Protein AF-A0A7S4I8H4-F1 (afdb_monomer_lite)

Foldseek 3Di:
DDDDDDDDDDDDDDDDDDDDDDDDDDDDPDDPPPPPPPPDDPPDDPDPPDPALVNLQCVPPVNVVVVVVLVVVLVVLVVCVVVVVCVVVVPPPDPQDPLLVVVLVVLCLLLVLLCVQLPDPVAFNLLNLLSCLLNSQLSLLSDDPLSSLVVVLVLLLVLLQFFAFAPPPPPDPPPDPDDDDDDDDDDDDDCPDPPPPPQDQPPVSDALVVLLVVLLVLLVVLLLLLLLLLLVLLLPPVLQADPPHDAADDFPLLVVLVVVCVVSVHDLVSLVVSCSSRVLQSSLVRSQVVRQLSCLLSLTGPSVQFHSSLLSSLLSNLLSVLSNVFSVQSNVDFGGALDRNVCVVQHDPNQDPDPVVSVVRSSPDSLLTHRTATLADNVLLNSLSSLLSSCVRSVDPSSNCSSVVSLVSNLSSCCNVRSHRSSNNVVNNVSSNVSSVVSPVSRVNDDPDDRRRTHNSVPDDPVSSCLSSVLSVVLSVCLPPHALVVLVVVLVVLQVVLVVCVVVVNNSSSVSSVSSSVSSVVSHSD

Radius of gyration: 28.96 Å; chains: 1; bounding box: 88×58×96 Å

InterPro domains:
  IPR025749 Sphingomyelin synthase-like domain [PF14360] (370-436)
  IPR045221 Sphingomyelin synthase-like [PTHR21290] (219-442)

Structure (mmCIF, N/CA/C/O backbone):
data_AF-A0A7S4I8H4-F1
#
_entry.id   AF-A0A7S4I8H4-F1
#
loop_
_atom_site.group_PDB
_atom_site.id
_atom_site.type_symbol
_atom_site.label_atom_id
_atom_site.label_alt_id
_atom_site.label_comp_id
_atom_site.label_asym_id
_atom_site.label_entity_id
_atom_site.label_seq_id
_atom_site.pdbx_PDB_ins_code
_atom_site.Cartn_x
_atom_site.Cartn_y
_atom_site.Cartn_z
_atom_site.occupancy
_atom_site.B_iso_or_equiv
_atom_site.auth_seq_id
_atom_site.auth_comp_id
_atom_site.auth_asym_id
_atom_site.auth_atom_id
_atom_site.pdbx_PDB_model_num
ATOM 1 N N . MET A 1 1 ? -34.225 10.753 55.273 1.00 37.25 1 MET A N 1
ATOM 2 C CA . MET A 1 1 ? -33.363 11.247 56.375 1.00 37.25 1 MET A CA 1
ATOM 3 C C . MET A 1 1 ? -32.388 12.252 55.768 1.00 37.25 1 MET A C 1
ATOM 5 O O . MET A 1 1 ? -31.563 11.841 54.975 1.00 37.25 1 MET A O 1
ATOM 9 N N . ARG A 1 2 ? -32.743 13.540 55.722 1.00 32.56 2 ARG A N 1
ATOM 10 C CA . ARG A 1 2 ? -32.392 14.633 56.660 1.00 32.56 2 ARG A CA 1
ATOM 11 C C . ARG A 1 2 ? -30.894 15.008 56.662 1.00 32.56 2 ARG A C 1
ATOM 13 O O . ARG A 1 2 ? -30.079 14.300 57.233 1.00 32.56 2 ARG A O 1
ATOM 20 N N . GLU A 1 3 ? -30.628 16.139 56.002 1.00 41.91 3 GLU A N 1
ATOM 21 C CA . GLU A 1 3 ? -29.528 17.118 56.117 1.00 41.91 3 GLU A CA 1
ATOM 22 C C . GLU A 1 3 ? -28.547 17.016 57.300 1.00 41.91 3 GLU A C 1
ATOM 24 O O . GLU A 1 3 ? -28.974 16.921 58.450 1.00 41.91 3 GLU A O 1
ATOM 29 N N . ARG A 1 4 ? -27.265 17.339 57.033 1.00 35.97 4 ARG A N 1
ATOM 30 C CA . ARG A 1 4 ? -26.598 18.501 57.662 1.00 35.97 4 ARG A CA 1
ATOM 31 C C . ARG A 1 4 ? -25.331 18.970 56.932 1.00 35.97 4 ARG A C 1
ATOM 33 O O . ARG A 1 4 ? -24.631 18.200 56.289 1.00 35.97 4 ARG A O 1
ATOM 40 N N . ARG A 1 5 ? -25.125 20.285 57.045 1.00 42.69 5 ARG A N 1
ATOM 41 C CA . ARG A 1 5 ? -24.165 21.182 56.386 1.00 42.69 5 ARG A CA 1
ATOM 42 C C . ARG A 1 5 ? -22.800 21.278 57.097 1.00 42.69 5 ARG A C 1
ATOM 44 O O . ARG A 1 5 ? -22.699 20.999 58.286 1.00 42.69 5 ARG A O 1
ATOM 51 N N . SER A 1 6 ? -21.878 21.898 56.345 1.00 36.47 6 SER A N 1
ATOM 52 C CA . SER A 1 6 ? -20.910 22.962 56.706 1.00 36.47 6 SER A CA 1
ATOM 53 C C . SER A 1 6 ? -19.603 22.626 57.428 1.00 36.47 6 SER A C 1
ATOM 55 O O . SER A 1 6 ? -19.612 22.157 58.560 1.00 36.47 6 SER A O 1
ATOM 57 N N . GLY A 1 7 ? -18.497 23.073 56.812 1.00 29.28 7 GLY A N 1
ATOM 58 C CA . GLY A 1 7 ? -17.214 23.327 57.471 1.00 29.28 7 GLY A CA 1
ATOM 59 C C . GLY A 1 7 ? -16.084 23.741 56.512 1.00 29.28 7 GLY A C 1
ATOM 60 O O . GLY A 1 7 ? -15.304 22.905 56.084 1.00 29.28 7 GLY A O 1
ATOM 61 N N . THR A 1 8 ? -15.975 25.036 56.220 1.00 34.28 8 THR A N 1
ATOM 62 C CA . THR A 1 8 ? -14.739 25.783 55.864 1.00 34.28 8 THR A CA 1
ATOM 63 C C . THR A 1 8 ? -14.749 27.054 56.735 1.00 34.28 8 THR A C 1
ATOM 65 O O . THR A 1 8 ? -15.862 27.403 57.148 1.00 34.28 8 THR A O 1
ATOM 68 N N . PRO A 1 9 ? -13.647 27.802 57.000 1.00 50.00 9 PRO A N 1
ATOM 69 C CA . PRO A 1 9 ? -12.345 27.857 56.292 1.00 50.00 9 PRO A CA 1
ATOM 70 C C . PRO A 1 9 ? -11.082 28.007 57.199 1.00 50.00 9 PRO A C 1
ATOM 72 O O . PRO A 1 9 ? -11.221 28.294 58.381 1.00 50.00 9 PRO A O 1
ATOM 75 N N . GLN A 1 10 ? -9.857 27.903 56.641 1.00 32.47 10 GLN A N 1
ATOM 76 C CA . GLN A 1 10 ? -8.739 28.865 56.856 1.00 32.47 10 GLN A CA 1
ATOM 77 C C . GLN A 1 10 ? -7.406 28.474 56.168 1.00 32.47 10 GLN A C 1
ATOM 79 O O . GLN A 1 10 ? -6.793 27.460 56.480 1.00 32.47 10 GLN A O 1
ATOM 84 N N . ASP A 1 11 ? -6.986 29.340 55.238 1.00 37.16 11 ASP A N 1
ATOM 85 C CA . ASP A 1 11 ? -5.657 29.936 54.991 1.00 37.16 11 ASP A CA 1
ATOM 86 C C . ASP A 1 11 ? -4.381 29.429 55.711 1.00 37.16 11 ASP A C 1
ATOM 88 O O . ASP A 1 11 ? -4.261 29.537 56.930 1.00 37.16 11 ASP A O 1
ATOM 92 N N . ARG A 1 12 ? -3.336 29.108 54.922 1.00 33.78 12 ARG A N 1
ATOM 93 C CA . ARG A 1 12 ? -2.047 29.850 54.772 1.00 33.78 12 ARG A CA 1
ATOM 94 C C . ARG A 1 12 ? -0.942 28.948 54.204 1.00 33.78 12 ARG A C 1
ATOM 96 O O . ARG A 1 12 ? -0.661 27.890 54.753 1.00 33.78 12 ARG A O 1
ATOM 103 N N . GLY A 1 13 ? -0.228 29.435 53.184 1.00 31.20 13 GLY A N 1
ATOM 104 C CA . GLY A 1 13 ? 1.078 28.888 52.798 1.00 31.20 13 GLY A CA 1
ATOM 105 C C . GLY A 1 13 ? 1.484 29.148 51.348 1.00 31.20 13 GLY A C 1
ATOM 106 O O . GLY A 1 13 ? 1.572 28.208 50.567 1.00 31.20 13 GLY A O 1
ATOM 107 N N . SER A 1 14 ? 1.748 30.406 50.971 1.00 38.09 14 SER A N 1
ATOM 108 C CA . SER A 1 14 ? 2.428 30.708 49.705 1.00 38.09 14 SER A CA 1
ATOM 109 C C . SER A 1 14 ? 3.919 30.376 49.828 1.00 38.09 14 SER A C 1
ATOM 111 O O . SER A 1 14 ? 4.643 31.051 50.561 1.00 38.09 14 SER A O 1
ATOM 113 N N . ALA A 1 15 ? 4.386 29.362 49.102 1.00 37.97 15 ALA A N 1
ATOM 114 C CA . ALA A 1 15 ? 5.808 29.111 48.904 1.00 37.97 15 ALA A CA 1
ATOM 115 C C . ALA A 1 15 ? 6.250 29.742 47.577 1.00 37.97 15 ALA A C 1
ATOM 117 O O . ALA A 1 15 ? 5.921 29.269 46.491 1.00 37.97 15 ALA A O 1
ATOM 118 N N . THR A 1 16 ? 6.983 30.844 47.685 1.00 36.50 16 THR A N 1
ATOM 119 C CA . THR A 1 16 ? 7.640 31.547 46.584 1.00 36.50 16 THR A CA 1
ATOM 120 C C . THR A 1 16 ? 8.867 30.742 46.152 1.00 36.50 16 THR A C 1
ATOM 122 O O . THR A 1 16 ? 9.882 30.731 46.848 1.00 36.50 16 THR A O 1
ATOM 125 N N . VAL A 1 17 ? 8.796 30.052 45.013 1.00 41.38 17 VAL A N 1
ATOM 126 C CA . VAL A 1 17 ? 9.963 29.393 44.409 1.00 41.38 17 VAL A CA 1
ATOM 127 C C . VAL A 1 17 ? 10.726 30.421 43.573 1.00 41.38 17 VAL A C 1
ATOM 129 O O . VAL A 1 17 ? 10.246 30.897 42.547 1.00 41.38 17 VAL A O 1
ATOM 132 N N . ARG A 1 18 ? 11.921 30.786 44.052 1.00 33.50 18 ARG A N 1
ATOM 133 C CA . ARG A 1 18 ? 12.943 31.541 43.316 1.00 33.50 18 ARG A CA 1
ATOM 134 C C . ARG A 1 18 ? 13.448 30.698 42.144 1.00 33.50 18 ARG A C 1
ATOM 136 O O . ARG A 1 18 ? 14.073 29.668 42.364 1.00 33.50 18 ARG A O 1
ATOM 143 N N . THR A 1 19 ? 13.253 31.172 40.920 1.00 37.66 19 THR A N 1
ATOM 144 C CA . THR A 1 19 ? 14.011 30.719 39.748 1.00 37.66 19 THR A CA 1
ATOM 145 C C . THR A 1 19 ? 15.249 31.601 39.598 1.00 37.66 19 THR A C 1
ATOM 147 O O . THR A 1 19 ? 15.134 32.781 39.260 1.00 37.66 19 THR A O 1
ATOM 150 N N . SER A 1 20 ? 16.427 31.047 39.881 1.00 39.75 20 SER A N 1
ATOM 151 C CA . SER A 1 20 ? 17.716 31.631 39.510 1.00 39.75 20 SER A CA 1
ATOM 152 C C . SER A 1 20 ? 17.899 31.516 37.996 1.00 39.75 20 SER A C 1
ATOM 154 O O . SER A 1 20 ? 17.837 30.426 37.433 1.00 39.75 20 SER A O 1
ATOM 156 N N . ARG A 1 21 ? 18.078 32.666 37.340 1.00 35.94 21 ARG A N 1
ATOM 157 C CA . ARG A 1 21 ? 18.617 32.766 35.983 1.00 35.94 21 ARG A CA 1
ATOM 158 C C . ARG A 1 21 ? 20.114 32.493 36.067 1.00 35.94 21 ARG A C 1
ATOM 160 O O . ARG A 1 21 ? 20.824 33.324 36.622 1.00 35.94 21 ARG A O 1
ATOM 167 N N . ASP A 1 22 ? 20.554 31.376 35.503 1.00 42.03 22 ASP A N 1
ATOM 168 C CA . ASP A 1 22 ? 21.936 31.226 35.060 1.00 42.03 22 ASP A CA 1
ATOM 169 C C . ASP A 1 22 ? 22.004 31.630 33.589 1.00 42.03 22 ASP A C 1
ATOM 171 O O . ASP A 1 22 ? 21.339 31.064 32.718 1.00 42.03 22 ASP A O 1
ATOM 175 N N . GLU A 1 23 ? 22.777 32.682 33.347 1.00 43.66 23 GLU A N 1
ATOM 176 C CA . GLU A 1 23 ? 23.209 33.124 32.032 1.00 43.66 23 GLU A CA 1
ATOM 177 C C . GLU A 1 23 ? 24.192 32.088 31.469 1.00 43.66 23 GLU A C 1
ATOM 179 O O . GLU A 1 23 ? 25.173 31.717 32.110 1.00 43.66 23 GLU A O 1
ATOM 184 N N . SER A 1 24 ? 23.932 31.613 30.253 1.00 36.72 24 SER A N 1
ATOM 185 C CA . SER A 1 24 ? 24.913 30.906 29.428 1.00 36.72 24 SER A CA 1
ATOM 186 C C . SER A 1 24 ? 25.074 31.649 28.103 1.00 36.72 24 SER A C 1
ATOM 188 O O . SER A 1 24 ? 24.105 32.239 27.615 1.00 36.72 24 SER A O 1
ATOM 190 N N . PRO A 1 25 ? 26.297 31.681 27.549 1.00 45.88 25 PRO A N 1
ATOM 191 C CA . PRO A 1 25 ? 26.686 32.675 26.567 1.00 45.88 25 PRO A CA 1
ATOM 192 C C . PRO A 1 25 ? 26.166 32.345 25.169 1.00 45.88 25 PRO A C 1
ATOM 194 O O . PRO A 1 25 ? 26.017 31.186 24.778 1.00 45.88 25 PRO A O 1
ATOM 197 N N . ALA A 1 26 ? 25.909 33.419 24.427 1.00 38.72 26 ALA A N 1
ATOM 198 C CA . ALA A 1 26 ? 25.531 33.421 23.028 1.00 38.72 26 ALA A CA 1
ATOM 199 C C . ALA A 1 26 ? 26.548 32.648 22.173 1.00 38.72 26 ALA A C 1
ATOM 201 O O . ALA A 1 26 ? 27.746 32.925 22.210 1.00 38.72 26 ALA A O 1
ATOM 202 N N . ILE A 1 27 ? 26.039 31.696 21.392 1.00 40.97 27 ILE A N 1
ATOM 203 C CA . ILE A 1 27 ? 26.757 31.056 20.292 1.00 40.97 27 ILE A CA 1
ATOM 204 C C . ILE A 1 27 ? 26.328 31.777 19.013 1.00 40.97 27 ILE A C 1
ATOM 206 O O . ILE A 1 27 ? 25.148 31.761 18.653 1.00 40.97 27 ILE A O 1
ATOM 210 N N . ASP A 1 28 ? 27.292 32.426 18.364 1.00 38.56 28 ASP A N 1
ATOM 211 C CA . ASP A 1 28 ? 27.159 33.051 17.049 1.00 38.56 28 ASP A CA 1
ATOM 212 C C . ASP A 1 28 ? 26.727 32.026 15.984 1.00 38.56 28 ASP A C 1
ATOM 214 O O . ASP A 1 28 ? 27.324 30.949 15.885 1.00 38.56 28 ASP A O 1
ATOM 218 N N . PRO A 1 29 ? 25.737 32.338 15.129 1.00 43.81 29 PRO A N 1
ATOM 219 C CA . PRO A 1 29 ? 25.467 31.538 13.950 1.00 43.81 29 PRO A CA 1
ATOM 220 C C . PRO A 1 29 ? 26.409 31.971 12.820 1.00 43.81 29 PRO A C 1
ATOM 222 O O . PRO A 1 29 ? 26.107 32.887 12.054 1.00 43.81 29 PRO A O 1
ATOM 225 N N . GLU A 1 30 ? 27.547 31.287 12.686 1.00 37.66 30 GLU A N 1
ATOM 226 C CA . GLU A 1 30 ? 28.353 31.371 11.470 1.00 37.66 30 GLU A CA 1
ATOM 227 C C . GLU A 1 30 ? 27.550 30.857 10.266 1.00 37.66 30 GLU A C 1
ATOM 229 O O . GLU A 1 30 ? 27.101 29.711 10.173 1.00 37.66 30 GLU A O 1
ATOM 234 N N . SER A 1 31 ? 27.368 31.764 9.315 1.00 38.09 31 SER A N 1
ATOM 235 C CA . SER A 1 31 ? 26.745 31.559 8.022 1.00 38.09 31 SER A CA 1
ATOM 236 C C . SER A 1 31 ? 27.611 30.668 7.125 1.00 38.09 31 SER A C 1
ATOM 238 O O . SER A 1 31 ? 28.496 31.154 6.419 1.00 38.09 31 SER A O 1
ATOM 240 N N . HIS A 1 32 ? 27.317 29.370 7.065 1.00 38.09 32 HIS A N 1
ATOM 241 C CA . HIS A 1 32 ? 27.798 28.516 5.978 1.00 38.09 32 HIS A CA 1
ATOM 242 C C . HIS A 1 32 ? 26.936 28.706 4.723 1.00 38.09 32 HIS A C 1
ATOM 244 O O . HIS A 1 32 ? 26.018 27.941 4.425 1.00 38.09 32 HIS A O 1
ATOM 250 N N . THR A 1 33 ? 27.255 29.739 3.946 1.00 33.59 33 THR A N 1
ATOM 251 C CA . THR A 1 33 ? 26.817 29.866 2.555 1.00 33.59 33 THR A CA 1
ATOM 252 C C . THR A 1 33 ? 27.574 28.848 1.698 1.00 33.59 33 THR A C 1
ATOM 254 O O . THR A 1 33 ? 28.687 29.072 1.228 1.00 33.59 33 THR A O 1
ATOM 257 N N . CYS A 1 34 ? 26.962 27.681 1.480 1.00 33.78 34 CYS A N 1
ATOM 258 C CA . CYS A 1 34 ? 27.428 26.712 0.491 1.00 33.78 34 CYS A CA 1
ATOM 259 C C . CYS A 1 34 ? 27.156 27.268 -0.917 1.00 33.78 34 CYS A C 1
ATOM 261 O O . CYS A 1 34 ? 26.089 27.072 -1.500 1.00 33.78 34 CYS A O 1
ATOM 263 N N . ASN A 1 35 ? 28.127 28.008 -1.449 1.00 32.41 35 ASN A N 1
ATOM 264 C CA . ASN A 1 35 ? 28.098 28.563 -2.795 1.00 32.41 35 ASN A CA 1
ATOM 265 C C . ASN A 1 35 ? 28.311 27.430 -3.821 1.00 32.41 35 ASN A C 1
ATOM 267 O O . ASN A 1 35 ? 29.425 27.165 -4.273 1.00 32.41 35 ASN A O 1
ATOM 271 N N . LYS A 1 36 ? 27.235 26.725 -4.195 1.00 36.25 36 LYS A N 1
ATOM 272 C CA . LYS A 1 36 ? 27.234 25.821 -5.356 1.00 36.25 36 LYS A CA 1
ATOM 273 C C . LYS A 1 36 ? 27.207 26.652 -6.641 1.00 36.25 36 LYS A C 1
ATOM 275 O O . LYS A 1 36 ? 26.157 26.909 -7.219 1.00 36.25 36 LYS A O 1
ATOM 280 N N . SER A 1 37 ? 28.389 27.052 -7.097 1.00 33.31 37 SER A N 1
ATOM 281 C CA . SER A 1 37 ? 28.606 27.565 -8.451 1.00 33.31 37 SER A CA 1
ATOM 282 C C . SER A 1 37 ? 28.419 26.425 -9.459 1.00 33.31 37 SER A C 1
ATOM 284 O O . SER A 1 37 ? 29.325 25.625 -9.693 1.00 33.31 37 SER A O 1
ATOM 286 N N . SER A 1 38 ? 27.222 26.305 -10.044 1.00 36.03 38 SER A N 1
ATOM 287 C CA . SER A 1 38 ? 26.988 25.396 -11.168 1.00 36.03 38 SER A CA 1
ATOM 288 C C . SER A 1 38 ? 27.475 26.050 -12.465 1.00 36.03 38 SER A C 1
ATOM 290 O O . SER A 1 38 ? 26.714 26.713 -13.174 1.00 36.03 38 SER A O 1
ATOM 292 N N . LYS A 1 39 ? 28.753 25.860 -12.805 1.00 36.78 39 LYS A N 1
ATOM 293 C CA . LYS A 1 39 ? 29.230 26.071 -14.178 1.00 36.78 39 LYS A CA 1
ATOM 294 C C . LYS A 1 39 ? 28.624 24.988 -15.073 1.00 36.78 39 LYS A C 1
ATOM 296 O O . LYS A 1 39 ? 29.067 23.844 -15.088 1.00 36.78 39 LYS A O 1
ATOM 301 N N . THR A 1 40 ? 27.586 25.355 -15.813 1.00 35.88 40 THR A N 1
ATOM 302 C CA . THR A 1 40 ? 26.975 24.537 -16.862 1.00 35.88 40 THR A CA 1
ATOM 303 C C . THR A 1 40 ? 27.872 24.543 -18.101 1.00 35.88 40 THR A C 1
ATOM 305 O O . THR A 1 40 ? 27.721 25.365 -19.000 1.00 35.88 40 THR A O 1
ATOM 308 N N . HIS A 1 41 ? 28.818 23.606 -18.174 1.00 35.66 41 HIS A N 1
ATOM 309 C CA . HIS A 1 41 ? 29.463 23.268 -19.443 1.00 35.66 41 HIS A CA 1
ATOM 310 C C . HIS A 1 41 ? 28.446 22.538 -20.334 1.00 35.66 41 HIS A C 1
ATOM 312 O O . HIS A 1 41 ? 28.160 21.356 -20.144 1.00 35.66 41 HIS A O 1
ATOM 318 N N . ARG A 1 42 ? 27.878 23.249 -21.318 1.00 39.47 42 ARG A N 1
ATOM 319 C CA . ARG A 1 42 ? 27.166 22.643 -22.453 1.00 39.47 42 ARG A CA 1
ATOM 320 C C . ARG A 1 42 ? 28.188 21.956 -23.360 1.00 39.47 42 ARG A C 1
ATOM 322 O O . ARG A 1 42 ? 28.677 22.554 -24.311 1.00 39.47 42 ARG A O 1
ATOM 329 N N . LEU A 1 43 ? 28.504 20.698 -23.069 1.00 38.91 43 LEU A N 1
ATOM 330 C CA . LEU A 1 43 ? 29.118 19.810 -24.053 1.00 38.91 43 LEU A CA 1
ATOM 331 C C . LEU A 1 43 ? 28.022 19.347 -25.017 1.00 38.91 43 LEU A C 1
ATOM 333 O O . LEU A 1 43 ? 27.115 18.599 -24.646 1.00 38.91 43 LEU A O 1
ATOM 337 N N . GLY A 1 44 ? 28.085 19.849 -26.250 1.00 40.31 44 GLY A N 1
ATOM 338 C CA . GLY A 1 44 ? 27.246 19.408 -27.355 1.00 40.31 44 GLY A CA 1
ATOM 339 C C . GLY A 1 44 ? 27.610 17.984 -27.754 1.00 40.31 44 GLY A C 1
ATOM 340 O O . GLY A 1 44 ? 28.477 17.781 -28.594 1.00 40.31 44 GLY A O 1
ATOM 341 N N . SER A 1 45 ? 26.945 16.998 -27.154 1.00 39.47 45 SER A N 1
ATOM 342 C CA . SER A 1 45 ? 26.907 15.640 -27.691 1.00 39.47 45 SER A CA 1
ATOM 343 C C . SER A 1 45 ? 25.632 15.489 -28.517 1.00 39.47 45 SER A C 1
ATOM 345 O O . SER A 1 45 ? 24.514 15.548 -28.003 1.00 39.47 45 SER A O 1
ATOM 347 N N . SER A 1 46 ? 25.793 15.320 -29.826 1.00 38.75 46 SER A N 1
ATOM 348 C CA . SER A 1 46 ? 24.737 14.922 -30.756 1.00 38.75 46 SER A CA 1
ATOM 349 C C . SER A 1 46 ? 24.412 13.436 -30.561 1.00 38.75 46 SER A C 1
ATOM 351 O O . SER A 1 46 ? 24.620 12.602 -31.436 1.00 38.75 46 SER A O 1
ATOM 353 N N . ALA A 1 47 ? 23.910 13.079 -29.378 1.00 40.25 47 ALA A N 1
ATOM 354 C CA . ALA A 1 47 ? 23.335 11.763 -29.154 1.00 40.25 47 ALA A CA 1
ATOM 355 C C . ALA A 1 47 ? 22.028 11.680 -29.952 1.00 40.25 47 ALA A C 1
ATOM 357 O O . ALA A 1 47 ? 21.045 12.352 -29.630 1.00 40.25 47 ALA A O 1
ATOM 358 N N . THR A 1 48 ? 22.025 10.874 -31.011 1.00 39.56 48 THR A N 1
ATOM 359 C CA . THR A 1 48 ? 20.820 10.481 -31.741 1.00 39.56 48 THR A CA 1
ATOM 360 C C . THR A 1 48 ? 19.823 9.906 -30.736 1.00 39.56 48 THR A C 1
ATOM 362 O O . THR A 1 48 ? 20.012 8.830 -30.167 1.00 39.56 48 THR A O 1
ATOM 365 N N . SER A 1 49 ? 18.785 10.683 -30.422 1.00 42.53 49 SER A N 1
ATOM 366 C CA . SER A 1 49 ? 17.789 10.315 -29.426 1.00 42.53 49 SER A CA 1
ATOM 367 C C . SER A 1 49 ? 16.949 9.171 -29.979 1.00 42.53 49 SER A C 1
ATOM 369 O O . SER A 1 49 ? 16.007 9.367 -30.744 1.00 42.53 49 SER A O 1
ATOM 371 N N . SER A 1 50 ? 17.320 7.943 -29.609 1.00 47.38 50 SER A N 1
ATOM 372 C CA . SER A 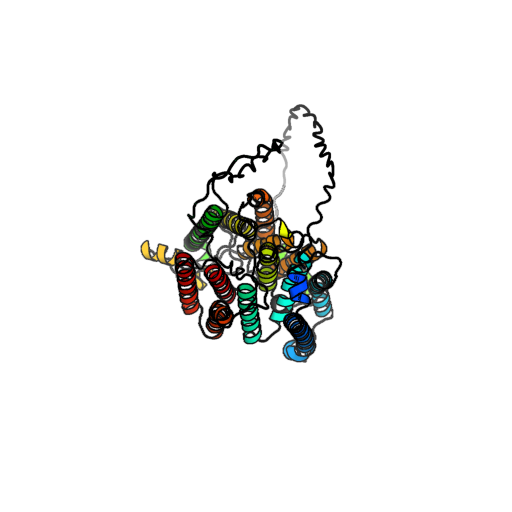1 50 ? 16.476 6.774 -29.834 1.00 47.38 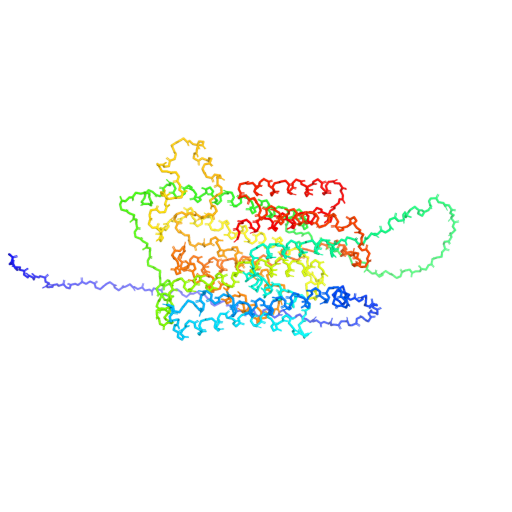50 SER A CA 1
ATOM 373 C C . SER A 1 50 ? 15.064 7.109 -29.329 1.00 47.38 50 SER A C 1
ATOM 375 O O . SER A 1 50 ? 14.941 7.612 -28.202 1.00 47.38 50 SER A O 1
ATOM 377 N N . PRO A 1 51 ? 14.011 6.945 -30.156 1.00 52.53 51 PRO A N 1
ATOM 378 C CA . PRO A 1 51 ? 12.659 7.334 -29.785 1.00 52.53 51 PRO A CA 1
ATOM 379 C C . PRO A 1 51 ? 12.314 6.681 -28.451 1.00 52.53 51 PRO A C 1
ATOM 381 O O . PRO A 1 51 ? 12.506 5.478 -28.270 1.00 52.53 51 PRO A O 1
ATOM 384 N N . SER A 1 52 ? 11.872 7.494 -27.488 1.00 56.41 52 SER A N 1
ATOM 385 C CA . SER A 1 52 ? 11.620 7.007 -26.135 1.00 56.41 52 SER A CA 1
ATOM 386 C C . SER A 1 52 ? 10.665 5.814 -26.193 1.00 56.41 52 SER A C 1
ATOM 388 O O . SER A 1 52 ? 9.699 5.816 -26.956 1.00 56.41 52 SER A O 1
ATOM 390 N N . VAL A 1 53 ? 10.920 4.783 -25.385 1.00 52.94 53 VAL A N 1
ATOM 391 C CA . VAL A 1 53 ? 10.068 3.583 -25.296 1.00 52.94 53 VAL A CA 1
ATOM 392 C C . VAL A 1 53 ? 8.599 3.967 -25.076 1.00 52.94 53 VAL A C 1
ATOM 394 O O . VAL A 1 53 ? 7.707 3.323 -25.611 1.00 52.94 53 VAL A O 1
ATOM 397 N N . ILE A 1 54 ? 8.341 5.083 -24.385 1.00 51.19 54 ILE A N 1
ATOM 398 C CA . ILE A 1 54 ? 7.006 5.673 -24.231 1.00 51.19 54 ILE A CA 1
ATOM 399 C C . ILE A 1 54 ? 6.421 6.160 -25.552 1.00 51.19 54 ILE A C 1
ATOM 401 O O . ILE A 1 54 ? 5.239 5.955 -25.790 1.00 51.19 54 ILE A O 1
ATOM 405 N N . ARG A 1 55 ? 7.205 6.819 -26.407 1.00 57.28 55 ARG A N 1
ATOM 406 C CA . ARG A 1 55 ? 6.738 7.238 -27.728 1.00 57.28 55 ARG A CA 1
ATOM 407 C C . ARG A 1 55 ? 6.343 6.019 -28.553 1.00 57.28 55 ARG A C 1
ATOM 409 O O . ARG A 1 55 ? 5.259 6.017 -29.109 1.00 57.28 55 ARG A O 1
ATOM 416 N N . VAL A 1 56 ? 7.143 4.952 -28.517 1.00 57.81 56 VAL A N 1
ATOM 417 C CA . VAL A 1 56 ? 6.812 3.673 -29.169 1.00 57.81 56 VAL A CA 1
ATOM 418 C C . VAL A 1 56 ? 5.569 3.031 -28.547 1.00 57.81 56 VAL A C 1
ATOM 420 O O . VAL A 1 56 ? 4.704 2.564 -29.278 1.00 57.81 56 VAL A O 1
ATOM 423 N N . LEU A 1 57 ? 5.428 3.047 -27.219 1.00 51.88 57 LEU A N 1
ATOM 424 C CA . LEU A 1 57 ? 4.238 2.556 -26.519 1.00 51.88 57 LEU A CA 1
ATOM 425 C C . LEU A 1 57 ? 2.989 3.375 -26.876 1.00 51.88 57 LEU A C 1
ATOM 427 O O . LEU A 1 57 ? 1.961 2.798 -27.177 1.00 51.88 57 LEU A O 1
ATOM 431 N N . LEU A 1 58 ? 3.052 4.705 -26.895 1.00 52.94 58 LEU A N 1
ATOM 432 C CA . LEU A 1 58 ? 1.906 5.571 -27.198 1.00 52.94 58 LEU A CA 1
ATOM 433 C C . LEU A 1 58 ? 1.571 5.611 -28.697 1.00 52.94 58 LEU A C 1
ATOM 435 O O . LEU A 1 58 ? 0.406 5.768 -29.073 1.00 52.94 58 LEU A O 1
ATOM 439 N N . GLU A 1 59 ? 2.570 5.467 -29.567 1.00 54.91 59 GLU A N 1
ATOM 440 C CA . GLU A 1 59 ? 2.380 5.409 -31.016 1.00 54.91 59 GLU A CA 1
ATOM 441 C C . GLU A 1 59 ? 1.915 4.023 -31.476 1.00 54.91 59 GLU A C 1
ATOM 443 O O . GLU A 1 59 ? 1.213 3.940 -32.484 1.00 54.91 59 GLU A O 1
ATOM 448 N N . ASN A 1 60 ? 2.187 2.958 -30.715 1.00 63.09 60 ASN A N 1
ATOM 449 C CA . ASN A 1 60 ? 1.674 1.623 -31.001 1.00 63.09 60 ASN A CA 1
ATOM 450 C C . ASN A 1 60 ? 0.138 1.614 -30.939 1.00 63.09 60 ASN A C 1
ATOM 452 O O . ASN A 1 60 ? -0.466 1.875 -29.897 1.00 63.09 60 ASN A O 1
ATOM 456 N N . SER A 1 61 ? -0.495 1.302 -32.070 1.00 56.16 61 SER A N 1
ATOM 457 C CA . SER A 1 61 ? -1.952 1.283 -32.214 1.00 56.16 61 SER A CA 1
ATOM 458 C C . SER A 1 61 ? -2.634 0.341 -31.223 1.00 56.16 61 SER A C 1
ATOM 460 O O . SER A 1 61 ? -3.724 0.659 -30.761 1.00 56.16 61 SER A O 1
ATOM 462 N N . VAL A 1 62 ? -1.985 -0.761 -30.834 1.00 51.84 62 VAL A N 1
ATOM 463 C CA . VAL A 1 62 ? -2.514 -1.743 -29.875 1.00 51.84 62 VAL A CA 1
ATOM 464 C C . VAL A 1 62 ? -2.530 -1.173 -28.463 1.00 51.84 62 VAL A C 1
ATOM 466 O O . VAL A 1 62 ? -3.534 -1.277 -27.770 1.00 51.84 62 VAL A O 1
ATOM 469 N N . VAL A 1 63 ? -1.447 -0.525 -28.036 1.00 51.91 63 VAL A N 1
ATOM 470 C CA . VAL A 1 63 ? -1.374 0.107 -26.710 1.00 51.91 63 VAL A CA 1
ATOM 471 C C . VAL A 1 63 ? -2.297 1.318 -26.654 1.00 51.91 63 VAL A C 1
ATOM 473 O O . VAL A 1 63 ? -2.994 1.507 -25.665 1.00 51.91 63 VAL A O 1
ATOM 476 N N . ARG A 1 64 ? -2.371 2.108 -27.730 1.00 58.69 64 ARG A N 1
ATOM 477 C CA . ARG A 1 64 ? -3.309 3.229 -27.827 1.00 58.69 64 ARG A CA 1
ATOM 478 C C . ARG A 1 64 ? -4.755 2.743 -27.779 1.00 58.69 64 ARG A C 1
ATOM 480 O O . ARG A 1 64 ? -5.540 3.312 -27.036 1.00 58.69 64 ARG A O 1
ATOM 487 N N . ALA A 1 65 ? -5.087 1.663 -28.488 1.00 57.22 65 ALA A N 1
ATOM 488 C CA . ALA A 1 65 ? -6.397 1.026 -28.419 1.00 57.22 65 ALA A CA 1
ATOM 489 C C . ALA A 1 65 ? -6.677 0.450 -27.027 1.00 57.22 65 ALA A C 1
ATOM 491 O O . ALA A 1 65 ? -7.778 0.633 -26.531 1.00 57.22 65 ALA A O 1
ATOM 492 N N . ALA A 1 66 ? -5.698 -0.168 -26.360 1.00 53.84 66 ALA A N 1
ATOM 493 C CA . ALA A 1 66 ? -5.846 -0.675 -24.998 1.00 53.84 66 ALA A CA 1
ATOM 494 C C . ALA A 1 66 ? -6.060 0.460 -23.986 1.00 53.84 66 ALA A C 1
ATOM 496 O O . ALA A 1 66 ? -6.952 0.365 -23.154 1.00 53.84 66 ALA A O 1
ATOM 497 N N . VAL A 1 67 ? -5.308 1.560 -24.090 1.00 56.38 67 VAL A N 1
ATOM 498 C CA . VAL A 1 67 ? -5.485 2.757 -23.255 1.00 56.38 67 VAL A CA 1
ATOM 499 C C . VAL A 1 67 ? -6.822 3.429 -23.553 1.00 56.38 67 VAL A C 1
ATOM 501 O O . VAL A 1 67 ? -7.535 3.769 -22.622 1.00 56.38 67 VAL A O 1
ATOM 504 N N . SER A 1 68 ? -7.206 3.591 -24.820 1.00 60.88 68 SER A N 1
ATOM 505 C CA . SER A 1 68 ? -8.506 4.154 -25.203 1.00 60.88 68 SER A CA 1
ATOM 506 C C . SER A 1 68 ? -9.667 3.263 -24.774 1.00 60.88 68 SER A C 1
ATOM 508 O O . SER A 1 68 ? -10.662 3.783 -24.289 1.00 60.88 68 SER A O 1
ATOM 510 N N . PHE A 1 69 ? -9.539 1.942 -24.892 1.00 65.06 69 PHE A N 1
ATOM 511 C CA . PHE A 1 69 ? -10.510 0.969 -24.398 1.00 65.06 69 PHE A CA 1
ATOM 512 C C . PHE A 1 69 ? -10.592 1.001 -22.876 1.00 65.06 69 PHE A C 1
ATOM 514 O O . PHE A 1 69 ? -11.685 0.959 -22.329 1.00 65.06 69 PHE A O 1
ATOM 521 N N . PHE A 1 70 ? -9.461 1.147 -22.188 1.00 53.81 70 PHE A N 1
ATOM 522 C CA . PHE A 1 70 ? -9.427 1.277 -20.740 1.00 53.81 70 PHE A CA 1
ATOM 523 C C . PHE A 1 70 ? -10.040 2.603 -20.283 1.00 53.81 70 PHE A C 1
ATOM 525 O O . PHE A 1 70 ? -10.870 2.599 -19.391 1.00 53.81 70 PHE A O 1
ATOM 532 N N . VAL A 1 71 ? -9.722 3.730 -20.926 1.00 60.59 71 VAL A N 1
ATOM 533 C CA . VAL A 1 71 ? -10.356 5.035 -20.669 1.00 60.59 71 VAL A CA 1
ATOM 534 C C . VAL A 1 71 ? -11.850 4.977 -20.974 1.00 60.59 71 VAL A C 1
ATOM 536 O O . VAL A 1 71 ? -12.640 5.487 -20.193 1.00 60.59 71 VAL A O 1
ATOM 539 N N . LEU A 1 72 ? -12.254 4.320 -22.061 1.00 65.69 72 LEU A N 1
ATOM 540 C CA . LEU A 1 72 ? -13.656 4.087 -22.389 1.00 65.69 72 LEU A CA 1
ATOM 541 C C . LEU A 1 72 ? -14.330 3.221 -21.321 1.00 65.69 72 LEU A C 1
ATOM 543 O O . LEU A 1 72 ? -15.420 3.569 -20.891 1.00 65.69 72 LEU A O 1
ATOM 547 N N . LEU A 1 73 ? -13.678 2.155 -20.846 1.00 59.34 73 LEU A N 1
ATOM 548 C CA . LEU A 1 73 ? -14.134 1.340 -19.722 1.00 59.34 73 LEU A CA 1
ATOM 549 C C . LEU A 1 73 ? -14.191 2.138 -18.426 1.00 59.34 73 LEU A C 1
ATOM 551 O O . LEU A 1 73 ? -15.102 1.900 -17.656 1.00 59.34 73 LEU A O 1
ATOM 555 N N . LEU A 1 74 ? -13.274 3.075 -18.180 1.00 54.53 74 LEU A N 1
ATOM 556 C CA . LEU A 1 74 ? -13.315 3.949 -17.013 1.00 54.53 74 LEU A CA 1
ATOM 557 C C . LEU A 1 74 ? -14.462 4.943 -17.115 1.00 54.53 74 LEU A C 1
ATOM 559 O O . LEU A 1 74 ? -15.176 5.123 -16.143 1.00 54.53 74 LEU A O 1
ATOM 563 N N . VAL A 1 75 ? -14.680 5.551 -18.280 1.00 61.59 75 VAL A N 1
ATOM 564 C CA . VAL A 1 75 ? -15.814 6.448 -18.528 1.00 61.59 75 VAL A CA 1
ATOM 565 C C . VAL A 1 75 ? -17.120 5.672 -18.412 1.00 61.59 75 VAL A C 1
ATOM 567 O O . VAL A 1 75 ? -18.021 6.117 -17.715 1.00 61.59 75 VAL A O 1
ATOM 570 N N . LEU A 1 76 ? -17.212 4.482 -19.006 1.00 58.84 76 LEU A N 1
ATOM 571 C CA . LEU A 1 76 ? -18.349 3.582 -18.843 1.00 58.84 76 LEU A CA 1
ATOM 572 C C . LEU A 1 76 ? -18.497 3.126 -17.400 1.00 58.84 76 LEU A C 1
ATOM 574 O O . LEU A 1 76 ? -19.615 3.096 -16.932 1.00 58.84 76 LEU A O 1
ATOM 578 N N . ALA A 1 77 ? -17.427 2.822 -16.672 1.00 54.38 77 ALA A N 1
ATOM 579 C CA . ALA A 1 77 ? -17.482 2.438 -15.266 1.00 54.38 77 ALA A CA 1
ATOM 580 C C . ALA A 1 77 ? -17.871 3.615 -14.377 1.00 54.38 77 ALA A C 1
ATOM 582 O O . ALA A 1 77 ? -18.598 3.408 -13.424 1.00 54.38 77 ALA A O 1
ATOM 583 N N . SER A 1 78 ? -17.462 4.845 -14.694 1.00 55.06 78 SER A N 1
ATOM 584 C CA . SER A 1 78 ? -17.914 6.066 -14.024 1.00 55.06 78 SER A CA 1
ATOM 585 C C . SER A 1 78 ? -19.379 6.353 -14.341 1.00 55.06 78 SER A C 1
ATOM 587 O O . SER A 1 78 ? -20.143 6.676 -13.441 1.00 55.06 78 SER A O 1
ATOM 589 N N . ILE A 1 79 ? -19.809 6.161 -15.590 1.00 58.94 79 ILE A N 1
ATOM 590 C CA . ILE A 1 79 ? -21.216 6.261 -15.993 1.00 58.94 79 ILE A CA 1
ATOM 591 C C . ILE A 1 79 ? -22.033 5.155 -15.320 1.00 58.94 79 ILE A C 1
ATOM 593 O O . ILE A 1 79 ? -23.078 5.458 -14.772 1.00 58.94 79 ILE A O 1
ATOM 597 N N . ILE A 1 80 ? -21.566 3.905 -15.286 1.00 54.81 80 ILE A N 1
ATOM 598 C CA . ILE A 1 80 ? -22.159 2.747 -14.590 1.00 54.81 80 ILE A CA 1
ATOM 599 C C . ILE A 1 80 ? -22.069 2.910 -13.068 1.00 54.81 80 ILE A C 1
ATOM 601 O O . ILE A 1 80 ? -22.918 2.415 -12.345 1.00 54.81 80 ILE A O 1
ATOM 605 N N . PHE A 1 81 ? -21.102 3.637 -12.531 1.00 54.84 81 PHE A N 1
ATOM 606 C CA . PHE A 1 81 ? -21.062 3.997 -11.117 1.00 54.84 81 PHE A CA 1
ATOM 607 C C . PHE A 1 81 ? -22.167 5.010 -10.811 1.00 54.84 81 PHE A C 1
ATOM 609 O O . PHE A 1 81 ? -22.956 4.802 -9.892 1.00 54.84 81 PHE A O 1
ATOM 616 N N . LEU A 1 82 ? -22.302 6.029 -11.663 1.00 53.53 82 LEU A N 1
ATOM 617 C CA . LEU A 1 82 ? -23.379 7.015 -11.602 1.00 53.53 82 LEU A CA 1
ATOM 618 C C . LEU A 1 82 ? -24.766 6.397 -11.886 1.00 53.53 82 LEU A C 1
ATOM 620 O O . LEU A 1 82 ? -25.758 6.882 -11.355 1.00 53.53 82 LEU A O 1
ATOM 624 N N . THR A 1 83 ? -24.856 5.326 -12.690 1.00 52.19 83 THR A N 1
ATOM 625 C CA . THR A 1 83 ? -26.137 4.775 -13.207 1.00 52.19 83 THR A CA 1
ATOM 626 C C . THR A 1 83 ? -26.501 3.370 -12.715 1.00 52.19 83 THR A C 1
ATOM 628 O O . THR A 1 83 ? -27.677 3.027 -12.689 1.00 52.19 83 THR A O 1
ATOM 631 N N . GLY A 1 84 ? -25.537 2.550 -12.304 1.00 47.31 84 GLY A N 1
ATOM 632 C CA . GLY A 1 84 ? -25.662 1.117 -11.984 1.00 47.31 84 GLY A CA 1
ATOM 633 C C . GLY A 1 84 ? -25.337 0.754 -10.529 1.00 47.31 84 GLY A C 1
ATOM 634 O O . GLY A 1 84 ? -25.893 -0.211 -10.000 1.00 47.31 84 GLY A O 1
ATOM 635 N N . ARG A 1 85 ? -24.558 1.583 -9.813 1.00 48.31 85 ARG A N 1
ATOM 636 C CA . ARG A 1 85 ? -24.570 1.619 -8.332 1.00 48.31 85 ARG A CA 1
ATOM 637 C C . ARG A 1 85 ? -25.682 2.519 -7.782 1.00 48.31 85 ARG A C 1
ATOM 639 O O . ARG A 1 85 ? -25.720 2.846 -6.598 1.00 48.31 85 ARG A O 1
ATOM 646 N N . THR A 1 86 ? -26.672 2.792 -8.622 1.00 43.88 86 THR A N 1
ATOM 647 C CA . THR A 1 86 ? -28.021 3.196 -8.243 1.00 43.88 86 THR A CA 1
ATOM 648 C C . THR A 1 86 ? -28.651 2.252 -7.217 1.00 43.88 86 THR A C 1
ATOM 650 O O . THR A 1 86 ? -29.502 2.683 -6.483 1.00 43.88 86 THR A O 1
ATOM 653 N N . LYS A 1 87 ? -28.190 1.033 -6.919 1.00 44.06 87 LYS A N 1
ATOM 654 C CA . LYS A 1 87 ? -28.692 0.391 -5.675 1.00 44.06 87 LYS A CA 1
ATOM 655 C C . LYS A 1 87 ? -28.344 1.146 -4.373 1.00 44.06 87 LYS A C 1
ATOM 657 O O . LYS A 1 87 ? -29.083 1.002 -3.404 1.00 44.06 87 LYS A O 1
ATOM 662 N N . VAL A 1 88 ? -27.292 1.972 -4.361 1.00 47.41 88 VAL A N 1
ATOM 663 C CA . VAL A 1 88 ? -26.974 2.905 -3.259 1.00 47.41 88 VAL A CA 1
ATOM 664 C C . VAL A 1 88 ? -27.632 4.273 -3.498 1.00 47.41 88 VAL A C 1
ATOM 666 O O . VAL A 1 88 ? -28.291 4.782 -2.605 1.00 47.41 88 VAL A O 1
ATOM 669 N N . LEU A 1 89 ? -27.572 4.818 -4.722 1.00 45.97 89 LEU A N 1
ATOM 670 C CA . LEU A 1 89 ? -28.160 6.135 -5.068 1.00 45.97 89 LEU A CA 1
ATOM 671 C C . LEU A 1 89 ? -29.668 6.131 -5.422 1.00 45.97 89 LEU A C 1
ATOM 673 O O . LEU A 1 89 ? -30.298 7.174 -5.529 1.00 45.97 89 LEU A O 1
ATOM 677 N N . SER A 1 90 ? -30.257 4.963 -5.634 1.00 43.22 90 SER A N 1
ATOM 678 C CA . SER A 1 90 ? -31.639 4.687 -6.063 1.00 43.22 90 SER A CA 1
ATOM 679 C C . SER A 1 90 ? -32.317 3.647 -5.175 1.00 43.22 90 SER A C 1
ATOM 681 O O . SER A 1 90 ? -33.361 3.119 -5.560 1.00 43.22 90 SER A O 1
ATOM 683 N N . SER A 1 91 ? -31.771 3.348 -3.988 1.00 46.12 91 SER A N 1
ATOM 684 C CA . SER A 1 91 ? -32.633 2.909 -2.894 1.00 46.12 91 SER A CA 1
ATOM 685 C C . SER A 1 91 ? -33.474 4.129 -2.515 1.00 46.12 91 SER A C 1
ATOM 687 O O . SER A 1 91 ? -32.946 5.044 -1.884 1.00 46.12 91 SER A O 1
ATOM 689 N N . PRO A 1 92 ? -34.773 4.199 -2.861 1.00 47.84 92 PRO A N 1
ATOM 690 C CA . PRO A 1 92 ? -35.593 5.392 -2.631 1.00 47.84 92 PRO A CA 1
ATOM 691 C C . PRO A 1 92 ? -35.900 5.612 -1.138 1.00 47.84 92 PRO A C 1
ATOM 693 O O . PRO A 1 92 ? -36.763 6.409 -0.790 1.00 47.84 92 PRO A O 1
ATOM 696 N N . LYS A 1 93 ? -35.246 4.850 -0.250 1.00 51.59 93 LYS A N 1
ATOM 697 C CA . LYS A 1 93 ? -35.501 4.798 1.190 1.00 51.59 93 LYS A CA 1
ATOM 698 C C . LYS A 1 93 ? -34.458 5.526 2.041 1.00 51.59 93 LYS A C 1
ATOM 700 O O . LYS A 1 93 ? -34.700 5.670 3.232 1.00 51.59 93 LYS A O 1
ATOM 705 N N . LEU A 1 94 ? -33.350 6.016 1.477 1.00 55.19 94 LEU A N 1
ATOM 706 C CA . LEU A 1 94 ? -32.454 6.940 2.182 1.00 55.19 94 LEU A CA 1
ATOM 707 C C . LEU A 1 94 ? -32.290 8.216 1.357 1.00 55.19 94 LEU A C 1
ATOM 709 O O . LEU A 1 94 ? -31.540 8.259 0.387 1.00 55.19 94 LEU A O 1
ATOM 713 N N . GLY A 1 95 ? -33.012 9.264 1.747 1.00 64.75 95 GLY A N 1
ATOM 714 C CA . GLY A 1 95 ? -32.736 10.614 1.275 1.00 64.75 95 GLY A CA 1
ATOM 715 C C . GLY A 1 95 ? -31.386 11.068 1.819 1.00 64.75 95 GLY A C 1
ATOM 716 O O . GLY A 1 95 ? -31.326 11.626 2.911 1.00 64.75 95 GLY A O 1
ATOM 717 N N . HIS A 1 96 ? -30.302 10.797 1.090 1.00 80.75 96 HIS A N 1
ATOM 718 C CA . HIS A 1 96 ? -28.997 11.362 1.419 1.00 80.75 96 HIS A CA 1
ATOM 719 C C . HIS A 1 96 ? -29.096 12.893 1.388 1.00 80.75 96 HIS A C 1
ATOM 721 O O . HIS A 1 96 ? -29.565 13.477 0.407 1.00 80.75 96 HIS A O 1
ATOM 727 N N . GLY A 1 97 ? -28.689 13.539 2.482 1.00 86.50 97 GLY A N 1
ATOM 728 C CA . GLY A 1 97 ? -28.723 14.993 2.609 1.00 86.50 97 GLY A CA 1
ATOM 729 C C . GLY A 1 97 ? -27.693 15.695 1.709 1.00 86.50 97 GLY A C 1
ATOM 730 O O . GLY A 1 97 ? -26.784 15.055 1.175 1.00 86.50 97 GLY A O 1
ATOM 731 N N . PRO A 1 98 ? -27.777 17.029 1.562 1.00 86.56 98 PRO A N 1
ATOM 732 C CA . PRO A 1 98 ? -26.829 17.814 0.763 1.00 86.56 98 PRO A CA 1
ATOM 733 C C . PRO A 1 98 ? -25.368 17.651 1.217 1.00 86.56 98 PRO A C 1
ATOM 735 O O . PRO A 1 98 ? -24.460 17.730 0.388 1.00 86.56 98 PRO A O 1
ATOM 738 N N . GLY A 1 99 ? -25.130 17.372 2.503 1.00 86.12 99 GLY A N 1
ATOM 739 C CA . GLY A 1 99 ? -23.784 17.139 3.023 1.00 86.12 99 GLY A CA 1
ATOM 740 C C . GLY A 1 99 ? -23.121 15.880 2.457 1.00 86.12 99 GLY A C 1
ATOM 741 O O . GLY A 1 99 ? -21.937 15.932 2.145 1.00 86.12 99 GLY A O 1
ATOM 742 N N . TYR A 1 100 ? -23.875 14.809 2.172 1.00 87.94 100 TYR A N 1
ATOM 743 C CA . TYR A 1 100 ? -23.332 13.617 1.505 1.00 87.94 100 TYR A CA 1
ATOM 744 C C . TYR A 1 100 ? -22.745 13.943 0.129 1.00 87.94 100 TYR A C 1
ATOM 746 O O . TYR A 1 100 ? -21.601 13.598 -0.171 1.00 87.94 100 TYR A O 1
ATOM 754 N N . TYR A 1 101 ? -23.501 14.668 -0.696 1.00 86.75 101 TYR A N 1
ATOM 755 C CA . TYR A 1 101 ? -23.052 15.061 -2.031 1.00 86.75 101 TYR A CA 1
ATOM 756 C C . TYR A 1 101 ? -21.876 16.037 -1.982 1.00 86.75 101 TYR A C 1
ATOM 758 O O . TYR A 1 101 ? -20.961 15.924 -2.798 1.00 86.75 101 TYR A O 1
ATOM 766 N N . ALA A 1 102 ? -21.863 16.956 -1.011 1.00 86.88 102 ALA A N 1
ATOM 767 C CA . ALA A 1 102 ? -20.715 17.823 -0.779 1.00 86.88 102 ALA A CA 1
ATOM 768 C C . ALA A 1 102 ? -19.465 16.994 -0.448 1.00 86.88 102 ALA A C 1
ATOM 770 O O . ALA A 1 102 ? -18.419 17.195 -1.061 1.00 86.88 102 ALA A O 1
ATOM 771 N N . THR A 1 103 ? -19.569 16.010 0.446 1.00 86.94 103 THR A N 1
ATOM 772 C CA . THR A 1 103 ? -18.446 15.135 0.806 1.00 86.94 103 THR A CA 1
ATOM 773 C C . THR A 1 103 ? -17.956 14.305 -0.373 1.00 86.94 103 THR A C 1
ATOM 775 O O . THR A 1 103 ? -16.748 14.233 -0.591 1.00 86.94 103 THR A O 1
ATOM 778 N N . VAL A 1 104 ? -18.856 13.733 -1.176 1.00 87.88 104 VAL A N 1
ATOM 779 C CA . VAL A 1 104 ? -18.483 13.013 -2.406 1.00 87.88 104 VAL A CA 1
ATOM 780 C C . VAL A 1 104 ? -17.747 13.942 -3.372 1.00 87.88 104 VAL A C 1
ATOM 782 O O . VAL A 1 104 ? -16.700 13.570 -3.904 1.00 87.88 104 VAL A O 1
ATOM 785 N N . LEU A 1 105 ? -18.243 15.170 -3.560 1.00 85.88 105 LEU A N 1
ATOM 786 C CA . LEU A 1 105 ? -17.597 16.171 -4.404 1.00 85.88 105 LEU A CA 1
ATOM 787 C C . LEU A 1 105 ? -16.187 16.494 -3.895 1.00 85.88 105 LEU A C 1
ATOM 789 O O . LEU A 1 105 ? -15.235 16.399 -4.668 1.00 85.88 105 LEU A O 1
ATOM 793 N N . PHE A 1 106 ? -16.025 16.798 -2.606 1.00 87.06 106 PHE A N 1
ATOM 794 C CA . PHE A 1 106 ? -14.717 17.087 -2.013 1.00 87.06 106 PHE A CA 1
ATOM 795 C C . PHE A 1 106 ? -13.752 15.901 -2.117 1.00 87.06 106 PHE A C 1
ATOM 797 O O . PHE A 1 106 ? -12.603 16.080 -2.521 1.00 87.06 106 PHE A O 1
ATOM 804 N N . ALA A 1 107 ? -14.214 14.686 -1.826 1.00 87.81 107 ALA A N 1
ATOM 805 C CA . ALA A 1 107 ? -13.390 13.485 -1.908 1.00 87.81 107 ALA A CA 1
ATOM 806 C C . ALA A 1 107 ? -13.027 13.104 -3.358 1.00 87.81 107 ALA A C 1
ATOM 808 O O . ALA A 1 107 ? -12.018 12.440 -3.592 1.00 87.81 107 ALA A O 1
ATOM 809 N N . SER A 1 108 ? -13.793 13.575 -4.350 1.00 88.38 108 SER A N 1
ATOM 810 C CA . SER A 1 108 ? -13.470 13.399 -5.772 1.00 88.38 108 SER A CA 1
ATOM 811 C C . SER A 1 108 ? -12.369 14.342 -6.282 1.00 88.38 108 SER A C 1
ATOM 813 O O . SER A 1 108 ? -11.705 14.014 -7.267 1.00 88.38 108 SER A O 1
ATOM 815 N N . ILE A 1 109 ? -12.112 15.476 -5.609 1.00 89.69 109 ILE A N 1
ATOM 816 C CA . ILE A 1 109 ? -11.107 16.470 -6.035 1.00 89.69 109 ILE A CA 1
ATOM 817 C C . ILE A 1 109 ? -9.715 15.836 -6.213 1.00 89.69 109 ILE A C 1
ATOM 819 O O . ILE A 1 109 ? -9.134 16.014 -7.285 1.00 89.69 109 ILE A O 1
ATOM 823 N N . PRO A 1 110 ? -9.173 15.054 -5.256 1.00 93.00 110 PRO A N 1
ATOM 824 C CA . PRO A 1 110 ? -7.909 14.342 -5.445 1.00 93.00 110 PRO A CA 1
ATOM 825 C C . PRO A 1 110 ? -7.851 13.470 -6.706 1.00 93.00 110 PRO A C 1
ATOM 827 O O . PRO A 1 110 ? -6.833 13.443 -7.400 1.00 93.00 110 PRO A O 1
ATOM 830 N N . VAL A 1 111 ? -8.950 12.789 -7.042 1.00 91.12 111 VAL A N 1
ATOM 831 C CA . VAL A 1 111 ? -9.032 11.932 -8.234 1.00 91.12 111 VAL A CA 1
ATOM 832 C C . VAL A 1 111 ? -8.978 12.778 -9.504 1.00 91.12 111 VAL A C 1
ATOM 834 O O . VAL A 1 111 ? -8.225 12.466 -10.427 1.00 91.12 111 VAL A O 1
ATOM 837 N N . LEU A 1 112 ? -9.716 13.890 -9.535 1.00 90.56 112 LEU A N 1
ATOM 838 C CA . LEU A 1 112 ? -9.698 14.839 -10.650 1.00 90.56 112 LEU A CA 1
ATOM 839 C C . LEU A 1 112 ? -8.318 15.483 -10.829 1.00 90.56 112 LEU A C 1
ATOM 841 O O . LEU A 1 112 ? -7.850 15.634 -11.958 1.00 90.56 112 LEU A O 1
ATOM 845 N N . VAL A 1 113 ? -7.632 15.810 -9.731 1.00 92.44 113 VAL A N 1
ATOM 846 C CA . VAL A 1 113 ? -6.252 16.313 -9.761 1.00 92.44 113 VAL A CA 1
ATOM 847 C C . VAL A 1 113 ? -5.308 15.263 -10.349 1.00 92.44 113 VAL A C 1
ATOM 849 O O . VAL A 1 113 ? -4.542 15.588 -11.256 1.00 92.44 113 VAL A O 1
ATOM 852 N N . ALA A 1 114 ? -5.393 14.002 -9.915 1.00 93.25 114 ALA A N 1
ATOM 853 C CA . ALA A 1 114 ? -4.579 12.920 -10.470 1.00 93.25 114 ALA A CA 1
ATOM 854 C C . ALA A 1 114 ? -4.835 12.713 -11.978 1.00 93.25 114 ALA A C 1
ATOM 856 O O . ALA A 1 114 ? -3.886 12.610 -12.756 1.00 93.25 114 ALA A O 1
ATOM 857 N N . LEU A 1 115 ? -6.096 12.745 -12.424 1.00 92.19 115 LEU A N 1
ATOM 858 C CA . LEU A 1 115 ? -6.457 12.670 -13.849 1.00 92.19 115 LEU A CA 1
ATOM 859 C C . LEU A 1 115 ? -5.939 13.873 -14.655 1.00 92.19 115 LEU A C 1
ATOM 861 O O . LEU A 1 115 ? -5.466 13.727 -15.788 1.00 92.19 115 LEU A O 1
ATOM 865 N N . SER A 1 116 ? -5.990 15.069 -14.072 1.00 92.12 116 SER A N 1
ATOM 866 C CA . SER A 1 116 ? -5.450 16.288 -14.675 1.00 92.12 116 SER A CA 1
ATOM 867 C C . SER A 1 116 ? -3.932 16.190 -14.860 1.00 92.12 116 SER A C 1
ATOM 869 O O . SER A 1 116 ? -3.421 16.468 -15.945 1.00 92.12 116 SER A O 1
ATOM 871 N N . VAL A 1 117 ? -3.205 15.693 -13.853 1.00 92.56 117 VAL A N 1
ATOM 872 C CA . VAL A 1 117 ? -1.759 15.442 -13.959 1.00 92.56 117 VAL A CA 1
ATOM 873 C C . VAL A 1 117 ? -1.460 14.361 -15.002 1.00 92.56 117 VAL A C 1
ATOM 875 O O . VAL A 1 117 ? -0.596 14.556 -15.851 1.00 92.56 117 VAL A O 1
ATOM 878 N N . ALA A 1 118 ? -2.215 13.262 -15.026 1.00 92.25 118 ALA A N 1
ATOM 879 C CA . ALA A 1 118 ? -2.031 12.181 -15.996 1.00 92.25 118 ALA A CA 1
ATOM 880 C C . ALA A 1 118 ? -2.220 12.627 -17.465 1.00 92.25 118 ALA A C 1
ATOM 882 O O . ALA A 1 118 ? -1.505 12.173 -18.373 1.00 92.25 118 ALA A O 1
ATOM 883 N N . SER A 1 119 ? -3.177 13.525 -17.714 1.00 92.06 119 SER A N 1
ATOM 884 C CA . SER A 1 119 ? -3.571 13.960 -19.062 1.00 92.06 119 SER A CA 1
ATOM 885 C C . SER A 1 119 ? -2.713 15.093 -19.633 1.00 92.06 119 SER A C 1
ATOM 887 O O . SER A 1 119 ? -2.522 15.170 -20.851 1.00 92.06 119 SER A O 1
ATOM 889 N N . GLN A 1 120 ? -2.157 15.961 -18.787 1.00 91.62 120 GLN A N 1
ATOM 890 C CA . GLN A 1 120 ? -1.411 17.128 -19.247 1.00 91.62 120 GLN A CA 1
ATOM 891 C C . GLN A 1 120 ? -0.021 16.753 -19.780 1.00 91.62 120 GLN A C 1
ATOM 893 O O . GLN A 1 120 ? 0.853 16.280 -19.059 1.00 91.62 120 GLN A O 1
ATOM 898 N N . ARG A 1 121 ? 0.221 17.055 -21.063 1.00 90.75 121 ARG A N 1
ATOM 899 C CA . ARG A 1 121 ? 1.502 16.789 -21.749 1.00 90.75 121 ARG A CA 1
ATOM 900 C C . ARG A 1 121 ? 2.696 17.568 -21.190 1.00 90.75 121 ARG A C 1
ATOM 902 O O . ARG A 1 121 ? 3.823 17.214 -21.508 1.00 90.75 121 ARG A O 1
ATOM 909 N N . LYS A 1 122 ? 2.450 18.623 -20.406 1.00 92.12 122 LYS A N 1
ATOM 910 C CA . LYS A 1 122 ? 3.503 19.454 -19.806 1.00 92.12 122 LYS A CA 1
ATOM 911 C C . LYS A 1 122 ? 4.266 18.742 -18.683 1.00 92.12 122 LYS A C 1
ATOM 913 O O . LYS A 1 122 ? 5.346 19.194 -18.328 1.00 92.12 122 LYS A O 1
ATOM 918 N N . TYR A 1 123 ? 3.691 17.680 -18.115 1.00 90.06 123 TYR A N 1
ATOM 919 C CA . TYR A 1 123 ? 4.314 16.909 -17.045 1.00 90.06 123 TYR A CA 1
ATOM 920 C C . TYR A 1 123 ? 5.223 15.817 -17.597 1.00 90.06 123 TYR A C 1
ATOM 922 O O . TYR A 1 123 ? 4.976 15.251 -18.669 1.00 90.06 123 TYR A O 1
ATOM 930 N N . GLU A 1 124 ? 6.260 15.506 -16.826 1.00 91.44 124 GLU A N 1
ATOM 931 C CA . GLU A 1 124 ? 7.190 14.434 -17.141 1.00 91.44 124 GLU A CA 1
ATOM 932 C C . GLU A 1 124 ? 6.467 13.084 -17.177 1.00 91.44 124 GLU A C 1
ATOM 934 O O . GLU A 1 124 ? 5.450 12.848 -16.519 1.00 91.44 124 GLU A O 1
ATOM 939 N N . SER A 1 125 ? 6.979 12.169 -17.996 1.00 89.50 125 SER A N 1
ATOM 940 C CA . SER A 1 125 ? 6.226 10.951 -18.296 1.00 89.50 125 SER A CA 1
ATOM 941 C C . SER A 1 125 ? 6.058 10.022 -17.089 1.00 89.50 125 SER A C 1
ATOM 943 O O . SER A 1 125 ? 5.030 9.359 -16.986 1.00 89.50 125 SER A O 1
ATOM 945 N N . ASN A 1 126 ? 7.023 9.990 -16.165 1.00 90.25 126 ASN A N 1
ATOM 946 C CA . ASN A 1 126 ? 6.889 9.269 -14.896 1.00 90.25 126 ASN A CA 1
ATOM 947 C C . ASN A 1 126 ? 5.752 9.840 -14.042 1.00 90.25 126 ASN A C 1
ATOM 949 O O . ASN A 1 126 ? 4.940 9.067 -13.547 1.00 90.25 126 ASN A O 1
ATOM 953 N N . GLU A 1 127 ? 5.644 11.166 -13.913 1.00 92.75 127 GLU A N 1
ATOM 954 C CA . GLU A 1 127 ? 4.588 11.807 -13.111 1.00 92.75 127 GLU A CA 1
ATOM 955 C C . GLU A 1 127 ? 3.209 11.433 -13.651 1.00 92.75 127 GLU A C 1
ATOM 957 O O . GLU A 1 127 ? 2.309 11.048 -12.904 1.00 92.75 127 GLU A O 1
ATOM 962 N N . ARG A 1 128 ? 3.073 11.466 -14.981 1.00 92.31 128 ARG A N 1
ATOM 963 C CA . ARG A 1 128 ? 1.839 11.092 -15.670 1.00 92.31 128 ARG A CA 1
ATOM 964 C C . ARG A 1 128 ? 1.475 9.631 -15.443 1.00 92.31 128 ARG A C 1
ATOM 966 O O . ARG A 1 128 ? 0.307 9.339 -15.215 1.00 92.31 128 ARG A O 1
ATOM 973 N N . VAL A 1 129 ? 2.451 8.723 -15.502 1.00 90.81 129 VAL A N 1
ATOM 974 C CA . VAL A 1 129 ? 2.234 7.284 -15.285 1.00 90.81 129 VAL A CA 1
ATOM 975 C C . VAL A 1 129 ? 1.853 6.993 -13.834 1.00 90.81 129 VAL A C 1
ATOM 977 O O . VAL A 1 129 ? 0.904 6.249 -13.606 1.00 90.81 129 VAL A O 1
ATOM 980 N N . VAL A 1 130 ? 2.521 7.616 -12.858 1.00 92.88 130 VAL A N 1
ATOM 981 C CA . VAL A 1 130 ? 2.194 7.463 -11.430 1.00 92.88 130 VAL A CA 1
ATOM 982 C C . VAL A 1 130 ? 0.779 7.969 -11.138 1.00 92.88 130 VAL A C 1
ATOM 984 O O . VAL A 1 130 ? -0.018 7.254 -10.527 1.00 92.88 130 VAL A O 1
ATOM 987 N N . ALA A 1 131 ? 0.438 9.165 -11.625 1.00 93.75 131 ALA A N 1
ATOM 988 C CA . ALA A 1 131 ? -0.889 9.744 -11.446 1.00 93.75 131 ALA A CA 1
ATOM 989 C C . ALA A 1 131 ? -1.981 8.947 -12.179 1.00 93.75 131 ALA A C 1
ATOM 991 O O . ALA A 1 131 ? -3.070 8.743 -11.639 1.00 93.75 131 ALA A O 1
ATOM 992 N N . ALA A 1 132 ? -1.682 8.438 -13.380 1.00 91.75 132 ALA A N 1
ATOM 993 C CA . ALA A 1 132 ? -2.585 7.564 -14.119 1.00 91.75 132 ALA A CA 1
ATOM 994 C C . ALA A 1 132 ? -2.836 6.263 -13.357 1.00 91.75 132 ALA A C 1
ATOM 996 O O . ALA A 1 132 ? -3.991 5.905 -13.174 1.00 91.75 132 ALA A O 1
ATOM 997 N N . ALA A 1 133 ? -1.790 5.586 -12.869 1.00 91.69 133 ALA A N 1
ATOM 998 C CA . ALA A 1 133 ? -1.919 4.349 -12.100 1.00 91.69 133 ALA A CA 1
ATOM 999 C C . ALA A 1 133 ? -2.769 4.545 -10.833 1.00 91.69 133 ALA A C 1
ATOM 1001 O O . ALA A 1 133 ? -3.607 3.700 -10.518 1.00 91.69 133 ALA A O 1
ATOM 1002 N N . PHE A 1 134 ? -2.606 5.684 -10.152 1.00 93.94 134 PHE A N 1
ATOM 1003 C CA . PHE A 1 134 ? -3.431 6.064 -9.007 1.00 93.94 134 PHE A CA 1
ATOM 1004 C C . PHE A 1 134 ? -4.918 6.186 -9.384 1.00 93.94 134 PHE A C 1
ATOM 1006 O O . PHE A 1 134 ? -5.764 5.504 -8.811 1.00 93.94 134 PHE A O 1
ATOM 1013 N N . ALA A 1 135 ? -5.243 7.008 -10.388 1.00 92.25 135 ALA A N 1
ATOM 1014 C CA . ALA A 1 135 ? -6.628 7.261 -10.793 1.00 92.25 135 ALA A CA 1
ATOM 1015 C C . ALA A 1 135 ? -7.305 6.035 -11.433 1.00 92.25 135 ALA A C 1
ATOM 1017 O O . ALA A 1 135 ? -8.472 5.751 -11.164 1.00 92.25 135 ALA A O 1
ATOM 1018 N N . ILE A 1 136 ? -6.561 5.287 -12.254 1.00 88.94 136 ILE A N 1
ATOM 1019 C CA . ILE A 1 136 ? -6.999 4.032 -12.873 1.00 88.94 136 ILE A CA 1
ATOM 1020 C C . ILE A 1 136 ? -7.385 3.017 -11.803 1.00 88.94 136 ILE A C 1
ATOM 1022 O O . ILE A 1 136 ? -8.405 2.357 -11.957 1.00 88.94 136 ILE A O 1
ATOM 1026 N N . SER A 1 137 ? -6.602 2.898 -10.730 1.00 90.62 137 SER A N 1
ATOM 1027 C CA . SER A 1 137 ? -6.898 1.960 -9.648 1.00 90.62 137 SER A CA 1
ATOM 1028 C C . SER A 1 137 ? -8.212 2.304 -8.946 1.00 90.62 137 SER A C 1
ATOM 1030 O O . SER A 1 137 ? -9.086 1.449 -8.840 1.00 90.62 137 SER A O 1
ATOM 1032 N N . ILE A 1 138 ? -8.419 3.579 -8.593 1.00 90.94 138 ILE A N 1
ATOM 1033 C CA . ILE A 1 138 ? -9.674 4.060 -7.988 1.00 90.94 138 ILE A CA 1
ATOM 1034 C C . ILE A 1 138 ? -10.879 3.725 -8.874 1.00 90.94 138 ILE A C 1
ATOM 1036 O O . ILE A 1 138 ? -11.887 3.197 -8.405 1.00 90.94 138 ILE A O 1
ATOM 1040 N N . ALA A 1 139 ? -10.776 3.996 -10.173 1.00 87.81 139 ALA A N 1
ATOM 1041 C CA . ALA A 1 139 ? -11.866 3.725 -11.098 1.00 87.81 139 ALA A CA 1
ATOM 1042 C C . ALA A 1 139 ? -12.032 2.214 -11.381 1.00 87.81 139 ALA A C 1
ATOM 1044 O O . ALA A 1 139 ? -13.151 1.721 -11.502 1.00 87.81 139 ALA A O 1
ATOM 1045 N N . GLY A 1 140 ? -10.933 1.457 -11.404 1.00 85.62 140 GLY A N 1
ATOM 1046 C CA . GLY A 1 140 ? -10.912 0.001 -11.532 1.00 85.62 140 GLY A CA 1
ATOM 1047 C C . GLY A 1 140 ? -11.554 -0.714 -10.343 1.00 85.62 140 GLY A C 1
ATOM 1048 O O . GLY A 1 140 ? -12.188 -1.750 -10.533 1.00 85.62 140 GLY A O 1
ATOM 1049 N N . ASN A 1 141 ? -11.491 -0.129 -9.145 1.00 86.31 141 ASN A N 1
ATOM 1050 C CA . ASN A 1 141 ? -12.171 -0.636 -7.949 1.00 86.31 141 ASN A CA 1
ATOM 1051 C C . ASN A 1 141 ? -13.704 -0.595 -8.060 1.00 86.31 141 ASN A C 1
ATOM 1053 O O . ASN A 1 141 ? -14.387 -1.296 -7.314 1.00 86.31 141 ASN A O 1
ATOM 1057 N N . GLN A 1 142 ? -14.251 0.163 -9.017 1.00 83.81 142 GLN A N 1
ATOM 1058 C CA . GLN A 1 142 ? -15.687 0.166 -9.315 1.00 83.81 142 GLN A CA 1
ATOM 1059 C C . GLN A 1 142 ? -16.116 -0.967 -10.251 1.00 83.81 142 GLN A C 1
ATOM 1061 O O . GLN A 1 142 ? -17.311 -1.203 -10.434 1.00 83.81 142 GLN A O 1
ATOM 1066 N N . LEU A 1 143 ? -15.163 -1.680 -10.855 1.00 86.50 143 LEU A N 1
ATOM 1067 C CA . LEU A 1 143 ? -15.457 -2.820 -11.712 1.00 86.50 143 LEU A CA 1
ATOM 1068 C C . LEU A 1 143 ? -15.819 -4.051 -10.867 1.00 86.50 143 LEU A C 1
ATOM 1070 O O . LEU A 1 143 ? -15.402 -4.171 -9.711 1.00 86.50 143 LEU A O 1
ATOM 1074 N N . PRO A 1 144 ? -16.551 -5.029 -11.435 1.00 88.94 144 PRO A N 1
ATOM 1075 C CA . PRO A 1 144 ? -16.735 -6.318 -10.781 1.00 88.94 144 PRO A CA 1
ATOM 1076 C C . PRO A 1 144 ? -15.382 -6.906 -10.362 1.00 88.94 144 PRO A C 1
ATOM 1078 O O . PRO A 1 144 ? -14.435 -6.892 -11.148 1.00 88.94 144 PRO A O 1
ATOM 1081 N N . ARG A 1 145 ? -15.292 -7.468 -9.147 1.00 88.31 145 ARG A N 1
ATOM 1082 C CA . ARG A 1 145 ? -14.025 -7.959 -8.560 1.00 88.31 145 ARG A CA 1
ATOM 1083 C C . ARG A 1 145 ? -13.224 -8.857 -9.508 1.00 88.31 145 ARG A C 1
ATOM 1085 O O . ARG A 1 145 ? -12.005 -8.759 -9.557 1.00 88.31 145 ARG A O 1
ATOM 1092 N N . VAL A 1 146 ? -13.902 -9.711 -10.277 1.00 89.62 146 VAL A N 1
ATOM 1093 C CA . VAL A 1 146 ? -13.267 -10.595 -11.270 1.00 89.62 146 VAL A CA 1
ATOM 1094 C C . VAL A 1 146 ? -12.599 -9.791 -12.392 1.00 89.62 146 VAL A C 1
ATOM 1096 O O . VAL A 1 146 ? -11.472 -10.091 -12.770 1.00 89.62 146 VAL A O 1
ATOM 1099 N N . VAL A 1 147 ? -13.249 -8.736 -12.887 1.00 89.12 147 VAL A N 1
ATOM 1100 C CA . VAL A 1 147 ? -12.707 -7.857 -13.935 1.00 89.12 147 VAL A CA 1
ATOM 1101 C C . VAL A 1 147 ? -11.509 -7.067 -13.410 1.00 89.12 147 VAL A C 1
ATOM 1103 O O . VAL A 1 147 ? -10.489 -6.999 -14.088 1.00 89.12 147 VAL A O 1
ATOM 1106 N N . ALA A 1 148 ? -11.596 -6.523 -12.192 1.00 87.38 148 ALA A N 1
ATOM 1107 C CA . ALA A 1 148 ? -10.485 -5.807 -11.564 1.00 87.38 148 ALA A CA 1
ATOM 1108 C C . ALA A 1 148 ? -9.260 -6.720 -11.366 1.00 87.38 148 ALA A C 1
ATOM 1110 O O . ALA A 1 148 ? -8.149 -6.370 -11.770 1.00 87.38 148 ALA A O 1
ATOM 1111 N N . LYS A 1 149 ? -9.473 -7.936 -10.836 1.00 89.62 149 LYS A N 1
ATOM 1112 C CA . LYS A 1 149 ? -8.420 -8.953 -10.692 1.00 89.62 149 LYS A CA 1
ATOM 1113 C C . LYS A 1 149 ? -7.804 -9.307 -12.045 1.00 89.62 149 LYS A C 1
ATOM 1115 O O . LYS A 1 149 ? -6.582 -9.303 -12.161 1.00 89.62 149 LYS A O 1
ATOM 1120 N N . PHE A 1 150 ? -8.621 -9.554 -13.069 1.00 90.75 150 PHE A N 1
ATOM 1121 C CA . PHE A 1 150 ? -8.134 -9.847 -14.418 1.00 90.75 150 PHE A CA 1
ATOM 1122 C C . PHE A 1 150 ? -7.311 -8.689 -14.998 1.00 90.75 150 PHE A C 1
ATOM 1124 O O . PHE A 1 150 ? -6.231 -8.916 -15.538 1.00 90.75 150 PHE A O 1
ATOM 1131 N N . GLY A 1 151 ? -7.776 -7.447 -14.838 1.00 87.81 151 GLY A N 1
ATOM 1132 C CA . GLY A 1 151 ? -7.056 -6.251 -15.274 1.00 87.81 151 GLY A CA 1
ATOM 1133 C C . GLY A 1 151 ? -5.681 -6.125 -14.617 1.00 87.81 151 GLY A C 1
ATOM 1134 O O . GLY A 1 151 ? -4.689 -5.902 -15.308 1.00 87.81 151 GLY A O 1
ATOM 1135 N N . ALA A 1 152 ? -5.592 -6.350 -13.305 1.00 87.31 152 ALA A N 1
ATOM 1136 C CA . ALA A 1 152 ? -4.321 -6.347 -12.582 1.00 87.31 152 ALA A CA 1
ATOM 1137 C C . ALA A 1 152 ? -3.361 -7.454 -13.065 1.00 87.31 152 ALA A C 1
ATOM 1139 O O . ALA A 1 152 ? -2.173 -7.194 -13.264 1.00 87.31 152 ALA A O 1
ATOM 1140 N N . ALA A 1 153 ? -3.867 -8.659 -13.345 1.00 89.38 153 ALA A N 1
ATOM 1141 C CA . ALA A 1 153 ? -3.060 -9.728 -13.935 1.00 89.38 153 ALA A CA 1
ATOM 1142 C C . ALA A 1 153 ? -2.589 -9.390 -15.360 1.00 89.38 153 ALA A C 1
ATOM 1144 O O . ALA A 1 153 ? -1.425 -9.608 -15.696 1.00 89.38 153 ALA A O 1
ATOM 1145 N N . ALA A 1 154 ? -3.449 -8.801 -16.194 1.00 89.50 154 ALA A N 1
ATOM 1146 C CA . ALA A 1 154 ? -3.070 -8.350 -17.531 1.00 89.50 154 ALA A CA 1
ATOM 1147 C C . ALA A 1 154 ? -1.975 -7.268 -17.483 1.00 89.50 154 ALA A C 1
ATOM 1149 O O . ALA A 1 154 ? -1.046 -7.300 -18.291 1.00 89.50 154 ALA A O 1
ATOM 1150 N N . LEU A 1 155 ? -2.037 -6.351 -16.510 1.00 87.25 155 LEU A N 1
ATOM 1151 C CA . LEU A 1 155 ? -0.993 -5.350 -16.274 1.00 87.25 155 LEU A CA 1
ATOM 1152 C C . LEU A 1 155 ? 0.329 -5.989 -15.832 1.00 87.25 155 LEU A C 1
ATOM 1154 O O . LEU A 1 155 ? 1.376 -5.626 -16.367 1.00 87.25 155 LEU A O 1
ATOM 1158 N N . ALA A 1 156 ? 0.295 -6.967 -14.920 1.00 87.62 156 ALA A N 1
ATOM 1159 C CA . ALA A 1 156 ? 1.488 -7.709 -14.507 1.00 87.62 156 ALA A CA 1
ATOM 1160 C C . ALA A 1 156 ? 2.140 -8.448 -15.693 1.00 87.62 156 ALA A C 1
ATOM 1162 O O . ALA A 1 156 ? 3.348 -8.340 -15.902 1.00 87.62 156 ALA A O 1
ATOM 1163 N N . ALA A 1 157 ? 1.339 -9.117 -16.532 1.00 90.12 157 ALA A N 1
ATOM 1164 C CA . ALA A 1 157 ? 1.819 -9.768 -17.753 1.00 90.12 157 ALA A CA 1
ATOM 1165 C C . ALA A 1 157 ? 2.416 -8.764 -18.753 1.00 90.12 157 ALA A C 1
ATOM 1167 O O . ALA A 1 157 ? 3.508 -8.977 -19.285 1.00 90.12 157 ALA A O 1
ATOM 1168 N N . GLY A 1 158 ? 1.713 -7.654 -18.999 1.00 88.88 158 GLY A N 1
ATOM 1169 C CA . GLY A 1 158 ? 2.166 -6.585 -19.885 1.00 88.88 158 GLY A CA 1
ATOM 1170 C C . GLY A 1 158 ? 3.484 -5.970 -19.418 1.00 88.88 158 GLY A C 1
ATOM 1171 O O . GLY A 1 158 ? 4.364 -5.703 -20.236 1.00 88.88 158 GLY A O 1
ATOM 1172 N N . PHE A 1 159 ? 3.661 -5.823 -18.105 1.00 86.56 159 PHE A N 1
ATOM 1173 C CA . PHE A 1 159 ? 4.917 -5.381 -17.515 1.00 86.56 159 PHE A CA 1
ATOM 1174 C C . PHE A 1 159 ? 6.063 -6.368 -17.768 1.00 86.56 159 PHE A C 1
ATOM 1176 O O . PHE A 1 159 ? 7.137 -5.959 -18.222 1.00 86.56 159 PHE A O 1
ATOM 1183 N N . GLY A 1 160 ? 5.840 -7.658 -17.506 1.00 89.25 160 GLY A N 1
ATOM 1184 C CA . GLY A 1 160 ? 6.837 -8.695 -17.770 1.00 89.25 160 GLY A CA 1
ATOM 1185 C C . GLY A 1 160 ? 7.288 -8.687 -19.230 1.00 89.25 160 GLY A C 1
ATOM 1186 O O . GLY A 1 160 ? 8.483 -8.708 -19.524 1.00 89.25 160 GLY A O 1
ATOM 1187 N N . LEU A 1 161 ? 6.333 -8.539 -20.152 1.00 91.38 161 LEU A N 1
ATOM 1188 C CA . LEU A 1 161 ? 6.614 -8.409 -21.580 1.00 91.38 161 LEU A CA 1
ATOM 1189 C C . LEU A 1 161 ? 7.389 -7.129 -21.918 1.00 91.38 161 LEU A C 1
ATOM 1191 O O . LEU A 1 161 ? 8.303 -7.178 -22.742 1.00 91.38 161 LEU A O 1
ATOM 1195 N N . ALA A 1 162 ? 7.054 -5.994 -21.304 1.00 88.56 162 ALA A N 1
ATOM 1196 C CA . ALA A 1 162 ? 7.713 -4.712 -21.560 1.00 88.56 162 ALA A CA 1
ATOM 1197 C C . ALA A 1 162 ? 9.152 -4.651 -21.023 1.00 88.56 162 ALA A C 1
ATOM 1199 O O . ALA A 1 162 ? 9.981 -3.949 -21.596 1.00 88.56 162 ALA A O 1
ATOM 1200 N N . THR A 1 163 ? 9.460 -5.404 -19.964 1.00 88.56 163 THR A N 1
ATOM 1201 C CA . THR A 1 163 ? 10.791 -5.440 -19.328 1.00 88.56 163 THR A CA 1
ATOM 1202 C C . THR A 1 163 ? 11.637 -6.647 -19.713 1.00 88.56 163 THR A C 1
ATOM 1204 O O . THR A 1 163 ? 12.682 -6.918 -19.110 1.00 88.56 163 THR A O 1
ATOM 1207 N N . ARG A 1 164 ? 11.224 -7.376 -20.754 1.00 91.81 164 ARG A N 1
ATOM 1208 C CA . ARG A 1 164 ? 12.020 -8.477 -21.291 1.00 91.81 164 ARG A CA 1
ATOM 1209 C C . ARG A 1 164 ? 13.316 -7.943 -21.917 1.00 91.81 164 ARG A C 1
ATOM 1211 O O . ARG A 1 164 ? 13.289 -6.914 -22.603 1.00 91.81 164 ARG A O 1
ATOM 1218 N N . PRO A 1 165 ? 14.451 -8.623 -21.708 1.00 90.38 165 PRO A N 1
ATOM 1219 C CA . PRO A 1 165 ? 15.724 -8.172 -22.241 1.00 90.38 165 PRO A CA 1
ATOM 1220 C C . PRO A 1 165 ? 15.677 -8.218 -23.764 1.00 90.38 165 PRO A C 1
ATOM 1222 O O . PRO A 1 165 ? 15.115 -9.145 -24.354 1.00 90.38 165 PRO A O 1
ATOM 1225 N N . ALA A 1 166 ? 16.299 -7.238 -24.413 1.00 88.31 166 ALA A N 1
ATOM 1226 C CA . ALA A 1 166 ? 16.688 -7.387 -25.801 1.00 88.31 166 ALA A CA 1
ATOM 1227 C C . ALA A 1 166 ? 17.531 -8.656 -25.871 1.00 88.31 166 ALA A C 1
ATOM 1229 O O . ALA A 1 166 ? 18.498 -8.791 -25.119 1.00 88.31 166 ALA A O 1
ATOM 1230 N N . VAL A 1 167 ? 17.141 -9.604 -26.728 1.00 82.38 167 VAL A N 1
ATOM 1231 C CA . VAL A 1 167 ? 17.989 -10.752 -27.041 1.00 82.38 167 VAL A CA 1
ATOM 1232 C C . VAL A 1 167 ? 19.241 -10.147 -27.650 1.00 82.38 167 VAL A C 1
ATOM 1234 O O . VAL A 1 167 ? 19.279 -9.845 -28.843 1.00 82.38 167 VAL A O 1
ATOM 1237 N N . HIS A 1 168 ? 20.247 -9.887 -26.813 1.00 62.69 168 HIS A N 1
ATOM 1238 C CA . HIS A 1 168 ? 21.583 -9.659 -27.296 1.00 62.69 168 HIS A CA 1
ATOM 1239 C C . HIS A 1 168 ? 21.873 -10.931 -28.056 1.00 62.69 168 HIS A C 1
ATOM 1241 O O . HIS A 1 168 ? 21.959 -12.009 -27.473 1.00 62.69 168 HIS A O 1
ATOM 1247 N N . SER A 1 169 ? 21.895 -10.802 -29.380 1.00 50.28 169 SER A N 1
ATOM 1248 C CA . SER A 1 169 ? 22.485 -11.788 -30.251 1.00 50.28 169 SER A CA 1
ATOM 1249 C C . SER A 1 169 ? 23.912 -11.923 -29.749 1.00 50.28 169 SER A C 1
ATOM 1251 O O . SER A 1 169 ? 24.813 -11.234 -30.221 1.00 50.28 169 SER A O 1
ATOM 1253 N N . SER A 1 170 ? 24.109 -12.818 -28.787 1.00 50.66 170 SER A N 1
ATOM 1254 C CA . SER A 1 170 ? 25.355 -13.461 -28.425 1.00 50.66 170 SER A CA 1
ATOM 1255 C C . SER A 1 170 ? 25.797 -14.326 -29.605 1.00 50.66 170 SER A C 1
ATOM 1257 O O . SER A 1 170 ? 26.188 -15.477 -29.447 1.00 50.66 170 SER A O 1
ATOM 1259 N N . LYS A 1 171 ? 25.746 -13.757 -30.822 1.00 49.12 171 LYS A N 1
ATOM 1260 C CA . LYS A 1 171 ? 26.640 -14.105 -31.908 1.00 49.12 171 LYS A CA 1
ATOM 1261 C C . LYS A 1 171 ? 28.014 -13.785 -31.365 1.00 49.12 171 LYS A C 1
ATOM 1263 O O . LYS A 1 171 ? 28.473 -12.647 -31.410 1.00 49.12 171 LYS A O 1
ATOM 1268 N N . SER A 1 172 ? 28.523 -14.802 -30.686 1.00 47.72 172 SER A N 1
ATOM 1269 C CA . SER A 1 172 ? 29.903 -15.131 -30.472 1.00 47.72 172 SER A CA 1
ATOM 1270 C C . SER A 1 172 ? 30.824 -13.993 -30.888 1.00 47.72 172 SER A C 1
ATOM 1272 O O . SER A 1 172 ? 31.210 -13.851 -32.048 1.00 47.72 172 SER A O 1
ATOM 1274 N N . ARG A 1 173 ? 31.301 -13.269 -29.882 1.00 46.44 173 ARG A N 1
ATOM 1275 C CA . ARG A 1 173 ? 32.671 -12.762 -29.902 1.00 46.44 173 ARG A CA 1
ATOM 1276 C C . ARG A 1 173 ? 33.685 -13.924 -29.837 1.00 46.44 173 ARG A C 1
ATOM 1278 O O . ARG A 1 173 ? 34.769 -13.741 -29.307 1.00 46.44 173 ARG A O 1
ATOM 1285 N N . ASP A 1 174 ? 33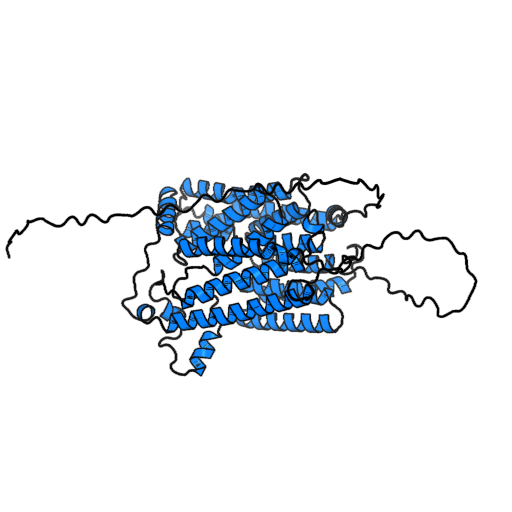.386 -15.063 -30.472 1.00 49.84 174 ASP A N 1
ATOM 1286 C CA . ASP A 1 174 ? 34.384 -15.904 -31.132 1.00 49.84 174 ASP A CA 1
ATOM 1287 C C . ASP A 1 174 ? 34.872 -15.144 -32.377 1.00 49.84 174 ASP A C 1
ATOM 1289 O O . ASP A 1 174 ? 34.755 -15.588 -33.517 1.00 49.84 174 ASP A O 1
ATOM 1293 N N . TYR A 1 175 ? 35.379 -13.926 -32.167 1.00 48.88 175 TYR A N 1
ATOM 1294 C CA . TYR A 1 175 ? 36.297 -13.335 -33.117 1.00 48.88 175 TYR A CA 1
ATOM 1295 C C . TYR A 1 175 ? 37.577 -14.139 -32.962 1.00 48.88 175 TYR A C 1
ATOM 1297 O O . TYR A 1 175 ? 38.249 -14.068 -31.936 1.00 48.88 175 TYR A O 1
ATOM 1305 N N . GLY A 1 176 ? 37.804 -14.974 -33.972 1.00 50.72 176 GLY A N 1
ATOM 1306 C CA . GLY A 1 176 ? 38.888 -15.925 -34.110 1.00 50.72 176 GLY A CA 1
ATOM 1307 C C . GLY A 1 176 ? 40.142 -15.608 -33.303 1.00 50.72 176 GLY A C 1
ATOM 1308 O O . GLY A 1 176 ? 40.831 -14.615 -33.541 1.00 50.72 176 GLY A O 1
ATOM 1309 N N . ALA A 1 177 ? 40.520 -16.575 -32.469 1.00 51.00 177 ALA A N 1
ATOM 1310 C CA . ALA A 1 177 ? 41.914 -16.932 -32.251 1.00 51.00 177 ALA A CA 1
ATOM 1311 C C . ALA A 1 177 ? 42.526 -17.338 -33.609 1.00 51.00 177 ALA A C 1
ATOM 1313 O O . ALA A 1 177 ? 42.692 -18.507 -33.938 1.00 51.00 177 ALA A O 1
ATOM 1314 N N . GLY A 1 178 ? 42.768 -16.337 -34.449 1.00 56.12 178 GLY A N 1
ATOM 1315 C CA . GLY A 1 178 ? 43.091 -16.472 -35.859 1.00 56.12 178 GLY A CA 1
ATOM 1316 C C . GLY A 1 178 ? 44.017 -15.351 -36.297 1.00 56.12 178 GLY A C 1
ATOM 1317 O O . GLY A 1 178 ? 43.684 -14.579 -37.182 1.00 56.12 178 GLY A O 1
ATOM 1318 N N . LYS A 1 179 ? 45.184 -15.276 -35.646 1.00 58.66 179 LYS A N 1
ATOM 1319 C CA . LYS A 1 179 ? 46.483 -15.058 -36.298 1.00 58.66 179 LYS A CA 1
ATOM 1320 C C . LYS A 1 179 ? 46.498 -14.005 -37.424 1.00 58.66 179 LYS A C 1
ATOM 1322 O O . LYS A 1 179 ? 46.378 -14.362 -38.590 1.00 58.66 179 LYS A O 1
ATOM 1327 N N . LYS A 1 180 ? 46.876 -12.764 -37.098 1.00 53.72 180 LYS A N 1
ATOM 1328 C CA . LYS A 1 180 ? 48.026 -12.111 -37.752 1.00 53.72 180 LYS A CA 1
ATOM 1329 C C . LYS A 1 180 ? 48.478 -10.854 -37.009 1.00 53.72 180 LYS A C 1
ATOM 1331 O O . LYS A 1 180 ? 47.721 -9.934 -36.744 1.00 53.72 180 LYS A O 1
ATOM 1336 N N . ARG A 1 181 ? 49.763 -10.903 -36.686 1.00 62.28 181 ARG A N 1
ATOM 1337 C CA . ARG A 1 181 ? 50.651 -9.855 -36.200 1.00 62.28 181 ARG A CA 1
ATOM 1338 C C . ARG A 1 181 ? 50.969 -8.919 -37.377 1.00 62.28 181 ARG A C 1
ATOM 1340 O O . ARG A 1 181 ? 51.499 -9.410 -38.367 1.00 62.28 181 ARG A O 1
ATOM 1347 N N . SER A 1 182 ? 50.667 -7.630 -37.264 1.00 52.50 182 SER A N 1
ATOM 1348 C CA . SER A 1 182 ? 51.346 -6.531 -37.979 1.00 52.50 182 SER A CA 1
ATOM 1349 C C . SER A 1 182 ? 51.077 -5.244 -37.190 1.00 52.50 182 SER A C 1
ATOM 1351 O O . SER A 1 182 ? 49.920 -4.894 -36.983 1.00 52.50 182 SER A O 1
ATOM 1353 N N . GLU A 1 183 ? 52.082 -4.765 -36.452 1.00 54.62 183 GLU A N 1
ATOM 1354 C CA . GLU A 1 183 ? 52.810 -3.513 -36.760 1.00 54.62 183 GLU A CA 1
ATOM 1355 C C . GLU A 1 183 ? 51.914 -2.284 -36.560 1.00 54.62 183 GLU A C 1
ATOM 1357 O O . GLU A 1 183 ? 51.054 -1.982 -37.374 1.00 54.62 183 GLU A O 1
ATOM 1362 N N . ILE A 1 184 ? 51.894 -1.743 -35.338 1.00 60.38 184 ILE A N 1
ATOM 1363 C CA . ILE A 1 184 ? 52.713 -0.590 -34.908 1.00 60.38 184 ILE A CA 1
ATOM 1364 C C . ILE A 1 184 ? 52.467 0.621 -35.813 1.00 60.38 184 ILE A C 1
ATOM 1366 O O . ILE A 1 184 ? 53.185 0.861 -36.777 1.00 60.38 184 ILE A O 1
ATOM 1370 N N . SER A 1 185 ? 51.483 1.423 -35.415 1.00 48.53 185 SER A N 1
ATOM 1371 C CA . SER A 1 185 ? 51.467 2.861 -35.656 1.00 48.53 185 SER A CA 1
ATOM 1372 C C . SER A 1 185 ? 51.183 3.541 -34.320 1.00 48.53 185 SER A C 1
ATOM 1374 O O . SER A 1 185 ? 50.081 3.467 -33.779 1.00 48.53 185 SER A O 1
ATOM 1376 N N . THR A 1 186 ? 52.242 4.113 -33.761 1.00 52.56 186 THR A N 1
ATOM 1377 C CA . THR A 1 186 ? 52.273 5.025 -32.621 1.00 52.56 186 THR A CA 1
ATOM 1378 C C . THR A 1 186 ? 51.540 6.309 -33.002 1.00 52.56 186 THR A C 1
ATOM 1380 O O . THR A 1 186 ? 52.115 7.172 -33.658 1.00 52.56 186 THR A O 1
ATOM 1383 N N . GLU A 1 187 ? 50.277 6.428 -32.609 1.00 54.00 187 GLU A N 1
ATOM 1384 C CA . GLU A 1 187 ? 49.633 7.729 -32.434 1.00 54.00 187 GLU A CA 1
ATOM 1385 C C . GLU A 1 187 ? 49.539 7.992 -30.931 1.00 54.00 187 GLU A C 1
ATOM 1387 O O . GLU A 1 187 ? 49.085 7.145 -30.160 1.00 54.00 187 GLU A O 1
ATOM 1392 N N . GLU A 1 188 ? 50.071 9.140 -30.521 1.00 54.53 188 GLU A N 1
ATOM 1393 C CA . GLU A 1 188 ? 50.049 9.648 -29.155 1.00 54.53 188 GLU A CA 1
ATOM 1394 C C . GLU A 1 188 ? 48.591 9.870 -28.723 1.00 54.53 188 GLU A C 1
ATOM 1396 O O . GLU A 1 188 ? 47.981 10.896 -29.019 1.00 54.53 188 GLU A O 1
ATOM 1401 N N . GLU A 1 189 ? 48.008 8.884 -28.037 1.00 49.72 189 GLU A N 1
ATOM 1402 C CA . GLU A 1 189 ? 46.771 9.073 -27.283 1.00 49.72 189 GLU A CA 1
ATOM 1403 C C . GLU A 1 189 ? 47.041 10.082 -26.162 1.00 49.72 189 GLU A C 1
ATOM 1405 O O . GLU A 1 189 ? 47.776 9.804 -25.209 1.00 49.72 189 GLU A O 1
ATOM 1410 N N . GLU A 1 190 ? 46.428 11.262 -26.269 1.00 58.00 190 GLU A N 1
ATOM 1411 C CA . GLU A 1 190 ? 46.355 12.202 -25.158 1.00 58.00 190 GLU A CA 1
ATOM 1412 C C . GLU A 1 190 ? 45.818 11.483 -23.905 1.00 58.00 190 GLU A C 1
ATOM 1414 O O . GLU A 1 190 ? 44.845 10.724 -24.002 1.00 58.00 190 GLU A O 1
ATOM 1419 N N . PRO A 1 191 ? 46.391 11.733 -22.712 1.00 53.41 191 PRO A N 1
ATOM 1420 C CA . PRO A 1 191 ? 45.930 11.172 -21.448 1.00 53.41 191 PRO A CA 1
ATOM 1421 C C . PRO A 1 191 ? 44.610 11.839 -21.032 1.00 53.41 191 PRO A C 1
ATOM 1423 O O . PRO A 1 191 ? 44.526 12.580 -20.053 1.00 53.41 191 PRO A O 1
ATOM 1426 N N . GLY A 1 192 ? 43.549 11.576 -21.794 1.00 51.00 192 GLY A N 1
ATOM 1427 C CA . GLY A 1 192 ? 42.175 11.906 -21.466 1.00 51.00 192 GLY A CA 1
ATOM 1428 C C . GLY A 1 192 ? 41.777 11.092 -20.248 1.00 51.00 192 GLY A C 1
ATOM 1429 O O . GLY A 1 192 ? 41.396 9.927 -20.362 1.00 51.00 192 GLY A O 1
ATOM 1430 N N . GLY A 1 193 ? 41.936 11.702 -19.072 1.00 52.81 193 GLY A N 1
ATOM 1431 C CA . GLY A 1 193 ? 41.700 11.091 -17.775 1.00 52.81 193 GLY A CA 1
ATOM 1432 C C . GLY A 1 193 ? 40.380 10.332 -17.746 1.00 52.81 193 GLY A C 1
ATOM 1433 O O . GLY A 1 193 ? 39.308 10.925 -17.611 1.00 52.81 193 GLY A O 1
ATOM 1434 N N . ARG A 1 194 ? 40.466 8.997 -17.812 1.00 53.41 194 ARG A N 1
ATOM 1435 C CA . ARG A 1 194 ? 39.439 8.115 -17.262 1.00 53.41 194 ARG A CA 1
ATOM 1436 C C . ARG A 1 194 ? 39.368 8.450 -15.784 1.00 53.41 194 ARG A C 1
ATOM 1438 O O . ARG A 1 194 ? 40.121 7.902 -14.985 1.00 53.41 194 ARG A O 1
ATOM 1445 N N . GLY A 1 195 ? 38.510 9.406 -15.437 1.00 61.06 195 GLY A N 1
ATOM 1446 C CA . GLY A 1 195 ? 38.142 9.649 -14.057 1.00 61.06 195 GLY A CA 1
ATOM 1447 C C . GLY A 1 195 ? 37.723 8.304 -13.495 1.00 61.06 195 GLY A C 1
ATOM 1448 O O . GLY A 1 195 ? 36.777 7.704 -14.005 1.00 61.06 195 GLY A O 1
ATOM 1449 N N . ASN A 1 196 ? 38.492 7.794 -12.533 1.00 60.69 196 ASN A N 1
ATOM 1450 C CA . ASN A 1 196 ? 38.134 6.605 -11.783 1.00 60.69 196 ASN A CA 1
ATOM 1451 C C . ASN A 1 196 ? 36.720 6.849 -11.270 1.00 60.69 196 ASN A C 1
ATOM 1453 O O . ASN A 1 196 ? 36.527 7.663 -10.367 1.00 60.69 196 ASN A O 1
ATOM 1457 N N . VAL A 1 197 ? 35.730 6.212 -11.897 1.00 64.38 197 VAL A N 1
ATOM 1458 C CA . VAL A 1 197 ? 34.367 6.186 -11.385 1.00 64.38 197 VAL A CA 1
ATOM 1459 C C . VAL A 1 197 ? 34.489 5.390 -10.102 1.00 64.38 197 VAL A C 1
ATOM 1461 O O . VAL A 1 197 ? 34.529 4.162 -10.121 1.00 64.38 197 VAL A O 1
ATOM 1464 N N . GLN A 1 198 ? 34.722 6.109 -9.009 1.00 65.06 198 GLN A N 1
ATOM 1465 C CA . GLN A 1 198 ? 34.912 5.534 -7.698 1.00 65.06 198 GLN A CA 1
ATOM 1466 C C . GLN A 1 198 ? 33.613 4.808 -7.382 1.00 65.06 198 GLN A C 1
ATOM 1468 O O . GLN A 1 198 ? 32.569 5.438 -7.223 1.00 65.06 198 GLN A O 1
ATOM 1473 N N . GLU A 1 199 ? 33.676 3.477 -7.407 1.00 71.69 199 GLU A N 1
ATOM 1474 C CA . GLU A 1 199 ? 32.558 2.602 -7.089 1.00 71.69 199 GLU A CA 1
ATOM 1475 C C . GLU A 1 199 ? 32.107 2.963 -5.674 1.00 71.69 199 GLU A C 1
ATOM 1477 O O . GLU A 1 199 ? 32.774 2.642 -4.686 1.00 71.69 199 GLU A O 1
ATOM 1482 N N . TYR A 1 200 ? 31.024 3.733 -5.582 1.00 67.81 200 TYR A N 1
ATOM 1483 C CA . TYR A 1 200 ? 30.496 4.172 -4.306 1.00 67.81 200 TYR A CA 1
ATOM 1484 C C . TYR A 1 200 ? 29.884 2.954 -3.625 1.00 67.81 200 TYR A C 1
ATOM 1486 O O . TYR A 1 200 ? 28.767 2.533 -3.927 1.00 67.81 200 TYR A O 1
ATOM 1494 N N . ARG A 1 201 ? 30.652 2.345 -2.725 1.00 75.19 201 ARG A N 1
ATOM 1495 C CA . ARG A 1 201 ? 30.147 1.284 -1.866 1.00 75.19 201 ARG A CA 1
ATOM 1496 C C . ARG A 1 201 ? 29.311 1.923 -0.765 1.00 75.19 201 ARG A C 1
ATOM 1498 O O . ARG A 1 201 ? 29.705 2.944 -0.205 1.00 75.19 201 ARG A O 1
ATOM 1505 N N . GLY A 1 202 ? 28.161 1.322 -0.460 1.00 75.44 202 GLY A N 1
ATOM 1506 C CA . GLY A 1 202 ? 27.307 1.794 0.629 1.00 75.44 202 GLY A CA 1
ATOM 1507 C C . GLY A 1 202 ? 28.036 1.794 1.984 1.00 75.44 202 GLY A C 1
ATOM 1508 O O . GLY A 1 202 ? 29.159 1.296 2.084 1.00 75.44 202 GLY A O 1
ATOM 1509 N N . PRO A 1 203 ? 27.392 2.265 3.066 1.00 76.06 203 PRO A N 1
ATOM 1510 C CA . PRO A 1 203 ? 28.014 2.388 4.393 1.00 76.06 203 PRO A CA 1
ATOM 1511 C C . PRO A 1 203 ? 28.597 1.075 4.954 1.00 76.06 203 PRO A C 1
ATOM 1513 O O . PRO A 1 203 ? 29.445 1.110 5.838 1.00 76.06 203 PRO A O 1
ATOM 1516 N N . LEU A 1 204 ? 28.178 -0.080 4.421 1.00 83.81 204 LEU A N 1
ATOM 1517 C CA . LEU A 1 204 ? 28.676 -1.415 4.778 1.00 83.81 204 LEU A CA 1
ATOM 1518 C C . LEU A 1 204 ? 29.624 -2.036 3.737 1.00 83.81 204 LEU A C 1
ATOM 1520 O O . LEU A 1 204 ? 29.920 -3.224 3.806 1.00 83.81 204 LEU A O 1
ATOM 1524 N N . GLY A 1 205 ? 30.053 -1.291 2.719 1.00 84.44 205 GLY A N 1
ATOM 1525 C CA . GLY A 1 205 ? 30.865 -1.848 1.637 1.00 84.44 205 GLY A CA 1
ATOM 1526 C C . GLY A 1 205 ? 30.088 -2.735 0.646 1.00 84.44 205 GLY A C 1
ATOM 1527 O O . GLY A 1 205 ? 30.699 -3.304 -0.256 1.00 84.44 205 GLY A O 1
ATOM 1528 N N . LEU A 1 206 ? 28.767 -2.880 0.811 1.00 85.88 206 LEU A N 1
ATOM 1529 C CA . LEU A 1 206 ? 27.913 -3.767 0.012 1.00 85.88 206 LEU A CA 1
ATOM 1530 C C . LEU A 1 206 ? 27.377 -3.079 -1.249 1.00 85.88 206 LEU A C 1
ATOM 1532 O O . LEU A 1 206 ? 27.134 -1.871 -1.260 1.00 85.88 206 LEU A O 1
ATOM 1536 N N . THR A 1 207 ? 27.140 -3.879 -2.291 1.00 85.25 207 THR A N 1
ATOM 1537 C CA . THR A 1 207 ? 26.418 -3.453 -3.497 1.00 85.25 207 THR A CA 1
ATOM 1538 C C . THR A 1 207 ? 24.905 -3.396 -3.246 1.00 85.25 207 THR A C 1
ATOM 1540 O O . THR A 1 207 ? 24.398 -3.859 -2.219 1.00 85.25 207 THR A O 1
ATOM 1543 N N . LEU A 1 208 ? 24.160 -2.834 -4.201 1.00 84.62 208 LEU A N 1
ATOM 1544 C CA . LEU A 1 208 ? 22.724 -2.578 -4.068 1.00 84.62 208 LEU A CA 1
ATOM 1545 C C . LEU A 1 208 ? 21.891 -3.858 -3.855 1.00 84.62 208 LEU A C 1
ATOM 1547 O O . LEU A 1 208 ? 20.970 -3.875 -3.041 1.00 84.62 208 LEU A O 1
ATOM 1551 N N . LYS A 1 209 ? 22.226 -4.952 -4.554 1.00 83.50 209 LYS A N 1
ATOM 1552 C CA . LYS A 1 209 ? 21.457 -6.213 -4.512 1.00 83.50 209 LYS A CA 1
ATOM 1553 C C . LYS A 1 209 ? 21.551 -6.932 -3.153 1.00 83.50 209 LYS A C 1
ATOM 1555 O O . LYS A 1 209 ? 20.496 -7.228 -2.588 1.00 83.50 209 LYS A O 1
ATOM 1560 N N . PRO A 1 210 ? 22.747 -7.184 -2.577 1.00 84.75 210 PRO A N 1
ATOM 1561 C CA . PRO A 1 210 ? 22.869 -7.707 -1.217 1.00 84.75 210 PRO A CA 1
ATOM 1562 C C . PRO A 1 210 ? 22.192 -6.819 -0.174 1.00 84.75 210 PRO A C 1
ATOM 1564 O O . PRO A 1 210 ? 21.578 -7.338 0.754 1.00 84.75 210 PRO A O 1
ATOM 1567 N N . LEU A 1 211 ? 22.260 -5.493 -0.331 1.00 85.88 211 LEU A N 1
ATOM 1568 C CA . LEU A 1 211 ? 21.627 -4.571 0.608 1.00 85.88 211 LEU A CA 1
ATOM 1569 C C . LEU A 1 211 ? 20.092 -4.630 0.524 1.00 85.88 211 LEU A C 1
ATOM 1571 O O . LEU A 1 211 ? 19.424 -4.636 1.558 1.00 85.88 211 LEU A O 1
ATOM 1575 N N . ALA A 1 212 ? 19.523 -4.766 -0.678 1.00 84.81 212 ALA A N 1
ATOM 1576 C CA . ALA A 1 212 ? 18.088 -4.982 -0.866 1.00 84.81 212 ALA A CA 1
ATOM 1577 C C . ALA A 1 212 ? 17.624 -6.315 -0.250 1.00 84.81 212 ALA A C 1
ATOM 1579 O O . ALA A 1 212 ? 16.578 -6.373 0.405 1.00 84.81 212 ALA A O 1
ATOM 1580 N N . PHE A 1 213 ? 18.427 -7.374 -0.399 1.00 84.69 213 PHE A N 1
ATOM 1581 C CA . PHE A 1 213 ? 18.179 -8.661 0.251 1.00 84.69 213 PHE A CA 1
ATOM 1582 C C . PHE A 1 213 ? 18.213 -8.537 1.779 1.00 84.69 213 PHE A C 1
ATOM 1584 O O . PHE A 1 213 ? 17.266 -8.952 2.445 1.00 84.69 213 PHE A O 1
ATOM 1591 N N . LEU A 1 214 ? 19.252 -7.904 2.332 1.00 86.62 214 LEU A N 1
ATOM 1592 C CA . LEU A 1 214 ? 19.380 -7.677 3.771 1.00 86.62 214 LEU A CA 1
ATOM 1593 C C . LEU A 1 214 ? 18.221 -6.836 4.320 1.00 86.62 214 LEU A C 1
ATOM 1595 O O . LEU A 1 214 ? 17.675 -7.162 5.369 1.00 86.62 214 LEU A O 1
ATOM 1599 N N . SER A 1 215 ? 17.794 -5.805 3.587 1.00 88.38 215 SER A N 1
ATOM 1600 C CA . SER A 1 215 ? 16.636 -4.977 3.954 1.00 88.38 215 SER A CA 1
ATOM 1601 C C . SER A 1 215 ? 15.346 -5.797 4.003 1.00 88.38 215 SER A C 1
ATOM 1603 O O . SER A 1 215 ? 14.544 -5.642 4.920 1.00 88.38 215 SER A O 1
ATOM 1605 N N . THR A 1 216 ? 15.161 -6.709 3.046 1.00 87.88 216 THR A N 1
ATOM 1606 C CA . THR A 1 216 ? 13.998 -7.608 3.010 1.00 87.88 216 THR A CA 1
ATOM 1607 C C . THR A 1 216 ? 14.030 -8.596 4.172 1.00 87.88 216 THR A C 1
ATOM 1609 O O . THR A 1 216 ? 13.024 -8.778 4.853 1.00 87.88 216 THR A O 1
ATOM 1612 N N . PHE A 1 217 ? 15.189 -9.200 4.438 1.00 87.56 217 PHE A N 1
ATOM 1613 C CA . PHE A 1 217 ? 15.377 -10.085 5.585 1.00 87.56 217 PHE A CA 1
ATOM 1614 C C . PHE A 1 217 ? 15.096 -9.357 6.905 1.00 87.56 217 PHE A C 1
ATOM 1616 O O . PHE A 1 217 ? 14.375 -9.877 7.753 1.00 87.56 217 PHE A O 1
ATOM 1623 N N . PHE A 1 218 ? 15.599 -8.127 7.048 1.00 92.38 218 PHE A N 1
ATOM 1624 C CA . PHE A 1 218 ? 15.336 -7.284 8.209 1.00 92.38 218 PHE A CA 1
ATOM 1625 C C . PHE A 1 218 ? 13.841 -6.991 8.376 1.00 92.38 218 PHE A C 1
ATOM 1627 O O . PHE A 1 218 ? 13.318 -7.171 9.471 1.00 92.38 218 PHE A O 1
ATOM 1634 N N . LEU A 1 219 ? 13.128 -6.635 7.300 1.00 92.38 219 LEU A N 1
ATOM 1635 C CA . LEU A 1 219 ? 11.674 -6.457 7.347 1.00 92.38 219 LEU A CA 1
ATOM 1636 C C . LEU A 1 219 ? 10.960 -7.729 7.824 1.00 92.38 219 LEU A C 1
ATOM 1638 O O . LEU A 1 219 ? 10.113 -7.647 8.708 1.00 92.38 219 LEU A O 1
ATOM 1642 N N . VAL A 1 220 ? 11.300 -8.900 7.276 1.00 88.00 220 VAL A N 1
ATOM 1643 C CA . VAL A 1 220 ? 10.687 -10.179 7.680 1.00 88.00 220 VAL A CA 1
ATOM 1644 C C . VAL A 1 220 ? 10.944 -10.467 9.159 1.00 88.00 220 VAL A C 1
ATOM 1646 O O . VAL A 1 220 ? 10.008 -10.792 9.888 1.00 88.00 220 VAL A O 1
ATOM 1649 N N . ALA A 1 221 ? 12.186 -10.304 9.619 1.00 88.50 221 ALA A N 1
ATOM 1650 C CA . ALA A 1 221 ? 12.545 -10.496 11.019 1.00 88.50 221 ALA A CA 1
ATOM 1651 C C . ALA A 1 221 ? 11.762 -9.546 11.941 1.00 88.50 221 ALA A C 1
ATOM 1653 O O . ALA A 1 221 ? 11.231 -9.982 12.964 1.00 88.50 221 ALA A O 1
ATOM 1654 N N . VAL A 1 222 ? 11.633 -8.272 11.555 1.00 93.31 222 VAL A N 1
ATOM 1655 C CA . VAL A 1 222 ? 10.842 -7.280 12.291 1.00 93.31 222 VAL A CA 1
ATOM 1656 C C . VAL A 1 222 ? 9.366 -7.662 12.324 1.00 93.31 222 VAL A C 1
ATOM 1658 O O . VAL A 1 222 ? 8.785 -7.638 13.399 1.00 93.31 222 VAL A O 1
ATOM 1661 N N . LEU A 1 223 ? 8.759 -8.051 11.200 1.00 90.62 223 LEU A N 1
ATOM 1662 C CA . LEU A 1 223 ? 7.339 -8.418 11.152 1.00 90.62 223 LEU A CA 1
ATOM 1663 C C . LEU A 1 223 ? 7.031 -9.663 11.996 1.00 90.62 223 LEU A C 1
ATOM 1665 O O . LEU A 1 223 ? 6.023 -9.684 12.699 1.00 90.62 223 LEU A O 1
ATOM 1669 N N . LEU A 1 224 ? 7.898 -10.681 11.962 1.00 88.19 224 LEU A N 1
ATOM 1670 C CA . LEU A 1 224 ? 7.755 -11.878 12.801 1.00 88.19 224 LEU A CA 1
ATOM 1671 C C . LEU A 1 224 ? 7.894 -11.538 14.287 1.00 88.19 224 LEU A C 1
ATOM 1673 O O . LEU A 1 224 ? 7.076 -11.967 15.100 1.00 88.19 224 LEU A O 1
ATOM 1677 N N . THR A 1 225 ? 8.903 -10.734 14.628 1.00 91.62 225 THR A N 1
ATOM 1678 C CA . THR A 1 225 ? 9.141 -10.290 16.006 1.00 91.62 225 THR A CA 1
ATOM 1679 C C . THR A 1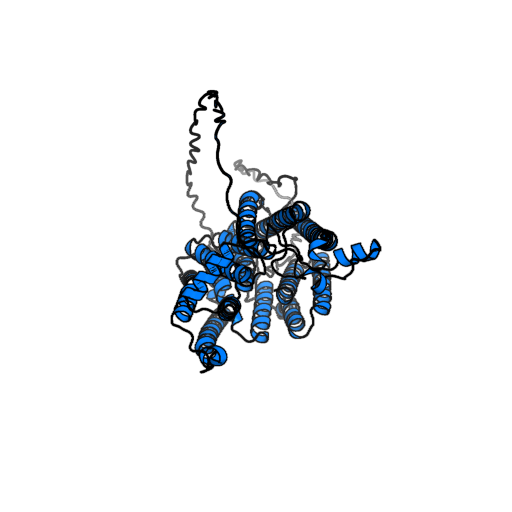 225 ? 7.969 -9.452 16.501 1.00 91.62 225 THR A C 1
ATOM 1681 O O . THR A 1 225 ? 7.425 -9.716 17.562 1.00 91.62 225 THR A O 1
ATOM 1684 N N . GLU A 1 226 ? 7.523 -8.476 15.719 1.00 91.25 226 GLU A N 1
ATOM 1685 C CA . GLU A 1 226 ? 6.386 -7.625 16.045 1.00 91.25 226 GLU A CA 1
ATOM 1686 C C . GLU A 1 226 ? 5.099 -8.434 16.230 1.00 91.25 226 GLU A C 1
ATOM 1688 O O . GLU A 1 226 ? 4.395 -8.216 17.209 1.00 91.25 226 GLU A O 1
ATOM 1693 N N . ASN A 1 227 ? 4.798 -9.386 15.341 1.00 90.50 227 ASN A N 1
ATOM 1694 C CA . ASN A 1 227 ? 3.626 -10.254 15.476 1.00 90.50 227 ASN A CA 1
ATOM 1695 C C . ASN A 1 227 ? 3.644 -11.020 16.805 1.00 90.50 227 ASN A C 1
ATOM 1697 O O . ASN A 1 227 ? 2.648 -11.053 17.530 1.00 90.50 227 ASN A O 1
ATOM 1701 N N . PHE A 1 228 ? 4.805 -11.575 17.148 1.00 91.81 228 PHE A N 1
ATOM 1702 C CA . PHE A 1 228 ? 5.008 -12.265 18.411 1.00 91.81 228 PHE A CA 1
ATOM 1703 C C . PHE A 1 228 ? 4.836 -11.323 19.608 1.00 91.81 228 PHE A C 1
ATOM 1705 O O . PHE A 1 228 ? 4.079 -11.639 20.520 1.00 91.81 228 PHE A O 1
ATOM 1712 N N . LEU A 1 229 ? 5.460 -10.142 19.591 1.00 92.12 229 LEU A N 1
ATOM 1713 C CA . LEU A 1 229 ? 5.328 -9.127 20.644 1.00 92.12 229 LEU A CA 1
ATOM 1714 C C . LEU A 1 229 ? 3.882 -8.660 20.822 1.00 92.12 229 LEU A C 1
ATOM 1716 O O . LEU A 1 229 ? 3.428 -8.466 21.952 1.00 92.12 229 LEU A O 1
ATOM 1720 N N . VAL A 1 230 ? 3.143 -8.532 19.718 1.00 90.50 230 VAL A N 1
ATOM 1721 C CA . VAL A 1 230 ? 1.725 -8.175 19.739 1.00 90.50 230 VAL A CA 1
ATOM 1722 C C . VAL A 1 230 ? 0.902 -9.212 20.497 1.00 90.50 230 VAL A C 1
ATOM 1724 O O . VAL A 1 230 ? 0.060 -8.866 21.335 1.00 90.50 230 VAL A O 1
ATOM 1727 N N . TRP A 1 231 ? 1.178 -10.487 20.242 1.00 92.62 231 TRP A N 1
ATOM 1728 C CA . TRP A 1 231 ? 0.607 -11.588 21.000 1.00 92.62 231 TRP A CA 1
ATOM 1729 C C . TRP A 1 231 ? 1.015 -11.532 22.478 1.00 92.62 231 TRP A C 1
ATOM 1731 O O . TRP A 1 231 ? 0.132 -11.527 23.336 1.00 92.62 231 TRP A O 1
ATOM 1741 N N . VAL A 1 232 ? 2.317 -11.424 22.775 1.00 93.25 232 VAL A N 1
ATOM 1742 C CA . VAL A 1 232 ? 2.868 -11.412 24.143 1.00 93.25 232 VAL A CA 1
ATOM 1743 C C . VAL A 1 232 ? 2.145 -10.393 25.015 1.00 93.25 232 VAL A C 1
ATOM 1745 O O . VAL A 1 232 ? 1.623 -10.715 26.082 1.00 93.25 232 VAL A O 1
ATOM 1748 N N . VAL A 1 233 ? 2.090 -9.151 24.548 1.00 93.38 233 VAL A N 1
ATOM 1749 C CA . VAL A 1 233 ? 1.519 -8.032 25.299 1.00 93.38 233 VAL A CA 1
ATOM 1750 C C . VAL A 1 233 ? -0.000 -8.175 25.433 1.00 93.38 233 VAL A C 1
ATOM 1752 O O . VAL A 1 233 ? -0.549 -7.927 26.505 1.00 93.38 233 VAL A O 1
ATOM 1755 N N . SER A 1 234 ? -0.693 -8.668 24.401 1.00 92.56 234 SER A N 1
ATOM 1756 C CA . SER A 1 234 ? -2.133 -8.958 24.489 1.00 92.56 234 SER A CA 1
ATOM 1757 C C . SER A 1 234 ? -2.429 -10.072 25.513 1.00 92.56 234 SER A C 1
ATOM 1759 O O . SER A 1 234 ? -3.358 -9.964 26.312 1.00 92.56 234 SER A O 1
ATOM 1761 N N . ALA A 1 235 ? -1.615 -11.131 25.530 1.00 94.25 235 ALA A N 1
ATOM 1762 C CA . ALA A 1 235 ? -1.761 -12.288 26.417 1.00 94.25 235 ALA A CA 1
ATOM 1763 C C . ALA A 1 235 ? -1.337 -12.023 27.869 1.00 94.25 235 ALA A C 1
ATOM 1765 O O . ALA A 1 235 ? -1.740 -12.757 28.771 1.00 94.25 235 ALA A O 1
ATOM 1766 N N . THR A 1 236 ? -0.540 -10.985 28.116 1.00 94.56 236 THR A N 1
ATOM 1767 C CA . THR A 1 236 ? -0.070 -10.611 29.461 1.00 94.56 236 THR A CA 1
ATOM 1768 C C . THR A 1 236 ? -0.860 -9.452 30.073 1.00 94.56 236 THR A C 1
ATOM 1770 O O . THR A 1 236 ? -0.883 -9.306 31.297 1.00 94.56 236 THR A O 1
ATOM 1773 N N . TYR A 1 237 ? -1.580 -8.670 29.263 1.00 94.62 237 TYR A N 1
ATOM 1774 C CA . TYR A 1 237 ? -2.455 -7.597 29.735 1.00 94.62 237 TYR A CA 1
ATOM 1775 C C . TYR A 1 237 ? -3.793 -8.130 30.276 1.00 94.62 237 TYR A C 1
ATOM 1777 O O . TYR A 1 237 ? -4.829 -8.077 29.613 1.00 94.62 237 TYR A O 1
ATOM 1785 N N . LYS A 1 238 ? -3.776 -8.630 31.520 1.00 95.06 238 LYS A N 1
ATOM 1786 C CA . LYS A 1 238 ? -4.950 -9.210 32.203 1.00 95.06 238 LYS A CA 1
ATOM 1787 C C . LYS A 1 238 ? -6.213 -8.329 32.190 1.00 95.06 238 LYS A C 1
ATOM 1789 O O . LYS A 1 238 ? -7.279 -8.883 31.934 1.00 95.06 238 LYS A O 1
ATOM 1794 N N . PRO A 1 239 ? -6.149 -6.993 32.395 1.00 95.00 239 PRO A N 1
ATOM 1795 C CA . PRO A 1 239 ? -7.356 -6.161 32.362 1.00 95.00 239 PRO A CA 1
ATOM 1796 C C . PRO A 1 239 ? -8.110 -6.224 31.024 1.00 95.00 239 PRO A C 1
ATOM 1798 O O . PRO A 1 239 ? -9.327 -6.107 30.997 1.00 95.00 239 PRO A O 1
ATOM 1801 N N . GLY A 1 240 ? -7.416 -6.456 29.904 1.00 92.06 240 GLY A N 1
ATOM 1802 C CA . GLY A 1 240 ? -8.050 -6.603 28.589 1.00 92.06 240 GLY A CA 1
ATOM 1803 C C . GLY A 1 240 ? -8.700 -7.970 28.336 1.00 92.06 240 GLY A C 1
ATOM 1804 O O . GLY A 1 240 ? -9.344 -8.152 27.301 1.00 92.06 240 GLY A O 1
ATOM 1805 N N . GLN A 1 241 ? -8.527 -8.939 29.241 1.00 94.38 241 GLN A N 1
ATOM 1806 C CA . GLN A 1 241 ? -8.972 -10.325 29.058 1.00 94.38 241 GLN A CA 1
ATOM 1807 C C . GLN A 1 241 ? -10.323 -10.598 29.717 1.00 94.38 241 GLN A C 1
ATOM 1809 O O . GLN A 1 241 ? -11.138 -11.326 29.146 1.00 94.38 241 GLN A O 1
ATOM 1814 N N . ASP A 1 242 ? -10.580 -9.987 30.873 1.00 94.19 242 ASP A N 1
ATOM 1815 C CA . ASP A 1 242 ? -11.739 -10.270 31.716 1.00 94.19 242 ASP A CA 1
ATOM 1816 C C . ASP A 1 242 ? -12.573 -9.023 32.002 1.00 94.19 242 ASP A C 1
ATOM 1818 O O . ASP A 1 242 ? -12.067 -7.909 32.049 1.00 94.19 242 ASP A O 1
ATOM 1822 N N . SER A 1 243 ? -13.878 -9.227 32.191 1.00 93.75 243 SER A N 1
ATOM 1823 C CA . SER A 1 243 ? -14.787 -8.163 32.617 1.00 93.75 243 SER A CA 1
ATOM 1824 C C . SER A 1 243 ? -14.531 -7.805 34.091 1.00 93.75 243 SER A C 1
ATOM 1826 O O . SER A 1 243 ? -14.3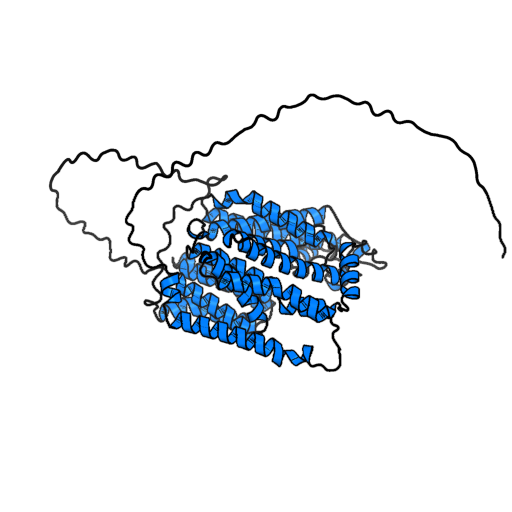92 -8.726 34.900 1.00 93.75 243 SER A O 1
ATOM 1828 N N . PRO A 1 244 ? -14.565 -6.516 34.481 1.00 94.88 244 PRO A N 1
ATOM 1829 C CA . PRO A 1 244 ? -14.848 -5.350 33.639 1.00 94.88 244 PRO A CA 1
ATOM 1830 C C . PRO A 1 244 ? -13.648 -4.953 32.766 1.00 94.88 244 PRO A C 1
ATOM 1832 O O . PRO A 1 244 ? -12.529 -4.824 33.256 1.00 94.88 244 PRO A O 1
ATOM 1835 N N . TYR A 1 245 ? -13.904 -4.727 31.475 1.00 94.44 245 TYR A N 1
ATOM 1836 C CA . TYR A 1 245 ? -12.878 -4.254 30.545 1.00 94.44 245 TYR A CA 1
ATOM 1837 C C . TYR A 1 245 ? -12.500 -2.799 30.857 1.00 94.44 245 TYR A C 1
ATOM 1839 O O . TYR A 1 245 ? -13.384 -2.022 31.231 1.00 94.44 245 TYR A O 1
ATOM 1847 N N . PRO A 1 246 ? -11.225 -2.402 30.683 1.00 94.25 246 PRO A N 1
ATOM 1848 C CA . PRO A 1 246 ? -10.820 -1.015 30.849 1.00 94.25 246 PRO A CA 1
ATOM 1849 C C . PRO A 1 246 ? -11.553 -0.130 29.840 1.00 94.25 246 PRO A C 1
ATOM 1851 O O . PRO A 1 246 ? -11.756 -0.517 28.686 1.00 94.25 246 PRO A O 1
ATOM 1854 N N . GLU A 1 247 ? -11.943 1.064 30.279 1.00 94.69 247 GLU A N 1
ATOM 1855 C CA . GLU A 1 247 ? -12.528 2.060 29.390 1.00 94.69 247 GLU A CA 1
ATOM 1856 C C . GLU A 1 247 ? -11.492 2.524 28.362 1.00 94.69 247 GLU A C 1
ATOM 1858 O O . GLU A 1 247 ? -10.303 2.672 28.666 1.00 94.69 247 GLU A O 1
ATOM 1863 N N . ALA A 1 248 ? -11.951 2.736 27.129 1.00 94.38 248 ALA A N 1
ATOM 1864 C CA . ALA A 1 248 ? -11.125 3.322 26.087 1.00 94.38 248 ALA A CA 1
ATOM 1865 C C . ALA A 1 248 ? -10.715 4.746 26.485 1.00 94.38 248 ALA A C 1
ATOM 1867 O O . ALA A 1 248 ? -11.454 5.459 27.168 1.00 94.38 248 ALA A O 1
ATOM 1868 N N . LEU A 1 249 ? -9.537 5.174 26.035 1.00 95.38 249 LEU A N 1
ATOM 1869 C CA . LEU A 1 249 ? -9.094 6.545 26.241 1.00 95.38 249 LEU A CA 1
ATOM 1870 C C . LEU A 1 249 ? -9.969 7.511 25.439 1.00 95.38 249 LEU A C 1
ATOM 1872 O O . LEU A 1 249 ? -10.528 7.170 24.396 1.00 95.38 249 LEU A O 1
ATOM 1876 N N . GLN A 1 250 ? -10.057 8.751 25.911 1.00 96.19 250 GLN A N 1
ATOM 1877 C CA . GLN A 1 250 ? -10.723 9.802 25.156 1.00 96.19 250 GLN A CA 1
ATOM 1878 C C . GLN A 1 250 ? -9.944 10.106 23.869 1.00 96.19 250 GLN A C 1
ATOM 1880 O O . GLN A 1 250 ? -8.790 10.533 23.919 1.00 96.19 250 GLN A O 1
ATOM 1885 N N . ASP A 1 251 ? -10.604 9.958 22.722 1.00 96.81 251 ASP A N 1
ATOM 1886 C CA . ASP A 1 251 ? -10.047 10.296 21.414 1.00 96.81 251 ASP A CA 1
ATOM 1887 C C . ASP A 1 251 ? -10.659 11.586 20.861 1.00 96.81 251 ASP A C 1
ATOM 1889 O O . ASP A 1 251 ? -11.723 11.591 20.236 1.00 96.81 251 ASP A O 1
ATOM 1893 N N . ASN A 1 252 ? -9.961 12.705 21.052 1.00 97.25 252 ASN A N 1
ATOM 1894 C CA . ASN A 1 252 ? -10.417 13.999 20.544 1.00 97.25 252 ASN A CA 1
ATOM 1895 C C . ASN A 1 252 ? -10.541 14.027 19.015 1.00 97.25 252 ASN A C 1
ATOM 1897 O O . ASN A 1 252 ? -11.415 14.718 18.494 1.00 97.25 252 ASN A O 1
ATOM 1901 N N . GLY A 1 253 ? -9.705 13.277 18.292 1.00 96.38 253 GLY A N 1
ATOM 1902 C CA . GLY A 1 253 ? -9.806 13.189 16.838 1.00 96.38 253 GLY A CA 1
ATOM 1903 C C . GLY A 1 253 ? -11.094 12.488 16.418 1.00 96.38 253 GLY A C 1
ATOM 1904 O O . GLY A 1 253 ? -11.822 13.008 15.575 1.00 96.38 253 GLY A O 1
ATOM 1905 N N . GLN A 1 254 ? -11.434 11.370 17.063 1.00 96.94 254 GLN A N 1
ATOM 1906 C CA . GLN A 1 254 ? -12.702 10.679 16.823 1.00 96.94 254 GLN A CA 1
ATOM 1907 C C . GLN A 1 254 ? -13.913 11.560 17.155 1.00 96.94 254 GLN A C 1
ATOM 1909 O O . GLN A 1 254 ? -14.874 11.583 16.383 1.00 96.94 254 GLN A O 1
ATOM 1914 N N . ILE A 1 255 ? -13.865 12.314 18.260 1.00 97.69 255 ILE A N 1
ATOM 1915 C CA . ILE A 1 255 ? -14.932 13.251 18.649 1.00 97.69 255 ILE A CA 1
ATOM 1916 C C . ILE A 1 255 ? -15.128 14.321 17.567 1.00 97.69 255 ILE A C 1
ATOM 1918 O O . ILE A 1 255 ? -16.254 14.542 17.125 1.00 97.69 255 ILE A O 1
ATOM 1922 N N . VAL A 1 256 ? -14.045 14.947 17.093 1.00 97.69 256 VAL A N 1
ATOM 1923 C CA . VAL A 1 256 ? -14.105 15.976 16.040 1.00 97.69 256 VAL A CA 1
ATOM 1924 C C . VAL A 1 256 ? -14.645 15.405 14.728 1.00 97.69 256 VAL A C 1
ATOM 1926 O O . VAL A 1 256 ? -15.497 16.032 14.100 1.00 97.69 256 VAL A O 1
ATOM 1929 N N . VAL A 1 257 ? -14.187 14.220 14.312 1.00 96.50 257 VAL A N 1
ATOM 1930 C CA . VAL A 1 257 ? -14.662 13.576 13.075 1.00 96.50 257 VAL A CA 1
ATOM 1931 C C . VAL A 1 257 ? -16.137 13.203 13.184 1.00 96.50 257 VAL A C 1
ATOM 1933 O O . VAL A 1 257 ? -16.892 13.452 12.249 1.00 96.50 257 VAL A O 1
ATOM 1936 N N . THR A 1 258 ? -16.567 12.672 14.330 1.00 97.38 258 THR A N 1
ATOM 1937 C CA . THR A 1 258 ? -17.979 12.346 14.583 1.00 97.38 258 THR A CA 1
ATOM 1938 C C . THR A 1 258 ? -18.842 13.605 14.513 1.00 97.38 258 THR A C 1
ATOM 1940 O O . THR A 1 258 ? -19.826 13.627 13.782 1.00 97.38 258 THR A O 1
ATOM 1943 N N . TYR A 1 259 ? -18.418 14.689 15.168 1.00 97.56 259 TYR A N 1
ATOM 1944 C CA . TYR A 1 259 ? -19.115 15.973 15.101 1.00 97.56 259 TYR A CA 1
ATOM 1945 C C . TYR A 1 259 ? -19.211 16.510 13.665 1.00 97.56 259 TYR A C 1
ATOM 1947 O O . TYR A 1 259 ? -20.273 16.955 13.234 1.00 97.56 259 TYR A O 1
ATOM 1955 N N . LEU A 1 260 ? -18.121 16.442 12.893 1.00 96.00 260 LEU A N 1
ATOM 1956 C CA . LEU A 1 260 ? -18.125 16.862 11.491 1.00 96.00 260 LEU A CA 1
ATOM 1957 C C . LEU A 1 260 ? -19.105 16.030 10.655 1.00 96.00 260 LEU A C 1
ATOM 1959 O O . LEU A 1 260 ? -19.799 16.575 9.799 1.00 96.00 260 LEU A O 1
ATOM 1963 N N . MET A 1 261 ? -19.181 14.724 10.900 1.00 95.50 261 MET A N 1
ATOM 1964 C CA . MET A 1 261 ? -20.133 13.851 10.218 1.00 95.50 261 MET A CA 1
ATOM 1965 C C . MET A 1 261 ? -21.578 14.176 10.564 1.00 95.50 261 MET A C 1
ATOM 1967 O O . MET A 1 261 ? -22.399 14.237 9.651 1.00 95.50 261 MET A O 1
ATOM 1971 N N . ASP A 1 262 ? -21.871 14.459 11.831 1.00 95.75 262 ASP A N 1
ATOM 1972 C CA . ASP A 1 262 ? -23.205 14.872 12.265 1.00 95.75 262 ASP A CA 1
ATOM 1973 C C . ASP A 1 262 ? -23.619 16.189 11.588 1.00 95.75 262 ASP A C 1
ATOM 1975 O O . ASP A 1 262 ? -24.725 16.295 11.057 1.00 95.75 262 ASP A O 1
ATOM 1979 N N . VAL A 1 263 ? -22.703 17.166 11.503 1.00 95.31 263 VAL A N 1
ATOM 1980 C CA . VAL A 1 263 ? -22.922 18.439 10.786 1.00 95.31 263 VAL A CA 1
ATOM 1981 C C . VAL A 1 263 ? -23.179 18.216 9.291 1.00 95.31 263 VAL A C 1
ATOM 1983 O O . VAL A 1 263 ? -24.004 18.906 8.692 1.00 95.31 263 VAL A O 1
ATOM 1986 N N . LEU A 1 264 ? -22.494 17.250 8.678 1.00 93.44 264 LEU A N 1
ATOM 1987 C CA . LEU A 1 264 ? -22.672 16.892 7.268 1.00 93.44 264 LEU A CA 1
ATOM 1988 C C . LEU A 1 264 ? -23.856 15.936 7.031 1.00 93.44 264 LEU A C 1
ATOM 1990 O O . LEU A 1 264 ? -24.164 15.625 5.880 1.00 93.44 264 LEU A O 1
ATOM 1994 N N . GLY A 1 265 ? -24.530 15.468 8.085 1.00 94.31 265 GLY A N 1
ATOM 1995 C CA . GLY A 1 265 ? -25.594 14.469 7.984 1.00 94.31 265 GLY A CA 1
ATOM 1996 C C . GLY A 1 265 ? -25.114 13.135 7.401 1.00 94.31 265 GLY A C 1
ATOM 1997 O O . GLY A 1 265 ? -25.849 12.495 6.650 1.00 94.31 265 GLY A O 1
ATOM 1998 N N . LEU A 1 266 ? -23.871 12.745 7.694 1.00 93.38 266 LEU A N 1
ATOM 1999 C CA . LEU A 1 266 ? -23.253 11.499 7.248 1.00 93.38 266 LEU A CA 1
ATOM 2000 C C . LEU A 1 266 ? -23.333 10.428 8.331 1.00 93.38 266 LEU A C 1
ATOM 2002 O O . LEU A 1 266 ? -22.948 10.650 9.475 1.00 93.38 266 LEU A O 1
ATOM 2006 N N . THR A 1 267 ? -23.726 9.217 7.954 1.00 94.56 267 THR A N 1
ATOM 2007 C CA . THR A 1 267 ? -23.621 8.053 8.835 1.00 94.56 267 THR A CA 1
ATOM 2008 C C . THR A 1 267 ? -22.227 7.425 8.755 1.00 94.56 267 THR A C 1
ATOM 2010 O O . THR A 1 267 ? -21.516 7.559 7.757 1.00 94.56 267 THR A O 1
ATOM 2013 N N . ARG A 1 268 ? -21.831 6.650 9.778 1.00 94.56 268 ARG A N 1
ATOM 2014 C CA . ARG A 1 268 ? -20.588 5.844 9.736 1.00 94.56 268 ARG A CA 1
ATOM 2015 C C . ARG A 1 268 ? -20.525 4.917 8.523 1.00 94.56 268 ARG A C 1
ATOM 2017 O O . ARG A 1 268 ? -19.448 4.669 7.987 1.00 94.56 268 ARG A O 1
ATOM 2024 N N . ARG A 1 269 ? -21.685 4.421 8.087 1.00 92.81 269 ARG A N 1
ATOM 2025 C CA . ARG A 1 269 ? -21.806 3.585 6.897 1.00 92.81 269 ARG A CA 1
ATOM 2026 C C . ARG A 1 269 ? -21.509 4.373 5.625 1.00 92.81 269 ARG A C 1
ATOM 2028 O O . ARG A 1 269 ? -20.764 3.867 4.801 1.00 92.81 269 ARG A O 1
ATOM 2035 N N . ASP A 1 270 ? -21.996 5.608 5.511 1.00 92.00 270 ASP A N 1
ATOM 2036 C CA . ASP A 1 270 ? -21.704 6.470 4.357 1.00 92.00 270 ASP A CA 1
ATOM 2037 C C . ASP A 1 270 ? -20.201 6.752 4.231 1.00 92.00 270 ASP A C 1
ATOM 2039 O O . ASP A 1 270 ? -19.646 6.704 3.134 1.00 92.00 270 ASP A O 1
ATOM 2043 N N . ALA A 1 271 ? -19.526 7.003 5.357 1.00 93.00 271 ALA A N 1
ATOM 2044 C CA . ALA A 1 271 ? -18.079 7.203 5.383 1.00 93.00 271 ALA A CA 1
ATOM 2045 C C . ALA A 1 271 ? -17.310 5.941 4.946 1.00 93.00 271 ALA A C 1
ATOM 2047 O O . ALA A 1 271 ? -16.358 6.039 4.169 1.00 93.00 271 ALA A O 1
ATOM 2048 N N . GLN A 1 272 ? -17.749 4.756 5.385 1.00 93.69 272 GLN A N 1
ATOM 2049 C CA . GLN A 1 272 ? -17.170 3.488 4.935 1.00 93.69 272 GLN A CA 1
ATOM 2050 C C . GLN A 1 272 ? -17.447 3.220 3.451 1.00 93.69 272 GLN A C 1
ATOM 2052 O O . GLN A 1 272 ? -16.533 2.845 2.724 1.00 93.69 272 GLN A O 1
ATOM 2057 N N . ASP A 1 273 ? -18.669 3.457 2.974 1.00 89.50 273 ASP A N 1
ATOM 2058 C CA . ASP A 1 273 ? -19.028 3.275 1.566 1.00 89.50 273 ASP A CA 1
ATOM 2059 C C . ASP A 1 273 ? -18.194 4.204 0.663 1.00 89.50 273 ASP A C 1
ATOM 2061 O O . ASP A 1 273 ? -17.768 3.807 -0.425 1.00 89.50 273 ASP A O 1
ATOM 2065 N N . LEU A 1 274 ? -17.905 5.424 1.131 1.00 89.62 274 LEU A N 1
ATOM 2066 C CA . LEU A 1 274 ? -17.015 6.369 0.459 1.00 89.62 274 LEU A CA 1
ATOM 2067 C C . LEU A 1 274 ? -15.567 5.864 0.432 1.00 89.62 274 LEU A C 1
ATOM 2069 O O . LEU A 1 274 ? -14.924 5.884 -0.620 1.00 89.62 274 LEU A O 1
ATOM 2073 N N . ARG A 1 275 ? -15.059 5.377 1.569 1.00 92.75 275 ARG A N 1
ATOM 2074 C CA . ARG A 1 275 ? -13.733 4.756 1.666 1.00 92.75 275 ARG A CA 1
ATOM 2075 C C . ARG A 1 275 ? -13.601 3.577 0.707 1.00 92.75 275 ARG A C 1
ATOM 2077 O O . ARG A 1 275 ? -12.622 3.518 -0.030 1.00 92.75 275 ARG A O 1
ATOM 2084 N N . ASP A 1 276 ? -14.593 2.693 0.669 1.00 90.44 276 ASP A N 1
ATOM 2085 C CA . ASP A 1 276 ? -14.630 1.524 -0.215 1.00 90.44 276 ASP A CA 1
ATOM 2086 C C . ASP A 1 276 ? -14.748 1.923 -1.691 1.00 90.44 276 ASP A C 1
ATOM 2088 O O . ASP A 1 276 ? -14.225 1.236 -2.570 1.00 90.44 276 ASP A O 1
ATOM 2092 N N . ALA A 1 277 ? -15.418 3.041 -1.991 1.00 87.88 277 ALA A N 1
ATOM 2093 C CA . ALA A 1 277 ? -15.489 3.579 -3.344 1.00 87.88 277 ALA A CA 1
ATOM 2094 C C . ALA A 1 277 ? -14.127 4.104 -3.825 1.00 87.88 277 ALA A C 1
ATOM 2096 O O . ALA A 1 277 ? -13.732 3.850 -4.960 1.00 87.88 277 ALA A O 1
ATOM 2097 N N . PHE A 1 278 ? -13.365 4.802 -2.987 1.00 90.06 278 PHE A N 1
ATOM 2098 C CA . PHE A 1 278 ? -12.025 5.227 -3.400 1.00 90.06 278 PHE A CA 1
ATOM 2099 C C . PHE A 1 278 ? -11.013 4.088 -3.340 1.00 90.06 278 PHE A C 1
ATOM 2101 O O . PHE A 1 278 ? -10.145 3.998 -4.206 1.00 90.06 278 PHE A O 1
ATOM 2108 N N . ASN A 1 279 ? -11.143 3.219 -2.337 1.00 91.62 279 ASN A N 1
ATOM 2109 C CA . ASN A 1 279 ? -10.234 2.126 -2.028 1.00 91.62 279 ASN A CA 1
ATOM 2110 C C . ASN A 1 279 ? -8.765 2.580 -2.158 1.00 91.62 279 ASN A C 1
ATOM 2112 O O . ASN A 1 279 ? -7.985 2.171 -3.026 1.00 91.62 279 ASN A O 1
ATOM 2116 N N . VAL A 1 280 ? -8.434 3.528 -1.279 1.00 91.19 280 VAL A N 1
ATOM 2117 C CA . VAL A 1 280 ? -7.182 4.294 -1.282 1.00 91.19 280 VAL A CA 1
ATOM 2118 C C . VAL A 1 280 ? -5.963 3.378 -1.184 1.00 91.19 280 VAL A C 1
ATOM 2120 O O . VAL A 1 280 ? -4.944 3.652 -1.811 1.00 91.19 280 VAL A O 1
ATOM 2123 N N . GLN A 1 281 ? -6.074 2.258 -0.470 1.00 92.25 281 GLN A N 1
ATOM 2124 C CA . GLN A 1 281 ? -5.000 1.276 -0.317 1.00 92.25 281 GLN A CA 1
ATOM 2125 C C . GLN A 1 281 ? -4.533 0.734 -1.674 1.00 92.25 281 GLN A C 1
ATOM 2127 O O . GLN A 1 281 ? -3.348 0.798 -2.007 1.00 92.25 281 GLN A O 1
ATOM 2132 N N . TRP A 1 282 ? -5.471 0.288 -2.511 1.00 90.25 282 TRP A N 1
ATOM 2133 C CA . TRP A 1 282 ? -5.167 -0.216 -3.848 1.00 90.25 282 TRP A CA 1
ATOM 2134 C C . TRP A 1 282 ? -4.684 0.881 -4.801 1.00 90.25 282 TRP A C 1
ATOM 2136 O O . TRP A 1 282 ? -3.854 0.622 -5.684 1.00 90.25 282 TRP A O 1
ATOM 2146 N N . ALA A 1 283 ? -5.153 2.118 -4.622 1.00 93.06 283 ALA A N 1
ATOM 2147 C CA . ALA A 1 283 ? -4.657 3.274 -5.367 1.00 93.06 283 ALA A CA 1
ATOM 2148 C C . ALA A 1 283 ? -3.193 3.589 -5.023 1.00 93.06 283 ALA A C 1
ATOM 2150 O O . ALA A 1 283 ? -2.366 3.796 -5.918 1.00 93.06 283 ALA A O 1
ATOM 2151 N N . LEU A 1 284 ? -2.844 3.539 -3.736 1.00 93.69 284 LEU A N 1
ATOM 2152 C CA . LEU A 1 284 ? -1.482 3.711 -3.240 1.00 93.69 284 LEU A CA 1
ATOM 2153 C C . LEU A 1 284 ? -0.558 2.612 -3.752 1.00 93.69 284 LEU A C 1
ATOM 2155 O O . LEU A 1 284 ? 0.472 2.927 -4.340 1.00 93.69 284 LEU A O 1
ATOM 2159 N N . VAL A 1 285 ? -0.958 1.345 -3.629 1.00 90.75 285 VAL A N 1
ATOM 2160 C CA . VAL A 1 285 ? -0.217 0.204 -4.187 1.00 90.75 285 VAL A CA 1
ATOM 2161 C C . VAL A 1 285 ? 0.043 0.394 -5.679 1.00 90.75 285 VAL A C 1
ATOM 2163 O O . VAL A 1 285 ? 1.177 0.257 -6.135 1.00 90.75 285 VAL A O 1
ATOM 2166 N N . SER A 1 286 ? -0.987 0.754 -6.444 1.00 89.31 286 SER A N 1
ATOM 2167 C CA . SER A 1 286 ? -0.867 0.920 -7.895 1.00 89.31 286 SER A CA 1
ATOM 2168 C C . SER A 1 286 ? 0.063 2.077 -8.255 1.00 89.31 286 SER A C 1
ATOM 2170 O O . SER A 1 286 ? 0.935 1.928 -9.104 1.00 89.31 286 SER A O 1
ATOM 2172 N N . SER A 1 287 ? -0.060 3.220 -7.582 1.00 92.25 287 SER A N 1
ATOM 2173 C CA . SER A 1 287 ? 0.799 4.382 -7.830 1.00 92.25 287 SER A CA 1
ATOM 2174 C C . SER A 1 287 ? 2.253 4.165 -7.393 1.00 92.25 287 SER A C 1
ATOM 2176 O O . SER A 1 287 ? 3.169 4.538 -8.122 1.00 92.25 287 SE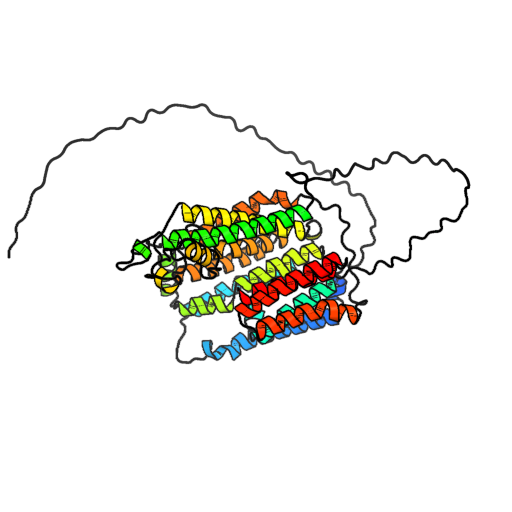R A O 1
ATOM 2178 N N . ALA A 1 288 ? 2.485 3.506 -6.256 1.00 90.75 288 ALA A N 1
ATOM 2179 C CA . ALA A 1 288 ? 3.817 3.227 -5.732 1.00 90.75 288 ALA A CA 1
ATOM 2180 C C . ALA A 1 288 ? 4.529 2.134 -6.539 1.00 90.75 288 ALA A C 1
ATOM 2182 O O . ALA A 1 288 ? 5.664 2.310 -6.974 1.00 90.75 288 ALA A O 1
ATOM 2183 N N . VAL A 1 289 ? 3.864 1.005 -6.776 1.00 86.88 289 VAL A N 1
ATOM 2184 C CA . VAL A 1 289 ? 4.484 -0.134 -7.454 1.00 86.88 289 VAL A CA 1
ATOM 2185 C C . VAL A 1 289 ? 4.395 0.028 -8.970 1.00 86.88 289 VAL A C 1
ATOM 2187 O O . VAL A 1 289 ? 5.418 0.140 -9.646 1.00 86.88 289 VAL A O 1
ATOM 2190 N N . ALA A 1 290 ? 3.180 0.053 -9.518 1.00 81.56 290 ALA A N 1
ATOM 2191 C CA . ALA A 1 290 ? 2.978 0.081 -10.966 1.00 81.56 290 ALA A CA 1
ATOM 2192 C C . ALA A 1 290 ? 3.260 1.460 -11.575 1.00 81.56 290 ALA A C 1
ATOM 2194 O O . ALA A 1 290 ? 3.552 1.552 -12.759 1.00 81.56 290 ALA A O 1
ATOM 2195 N N . GLY A 1 291 ? 3.187 2.534 -10.794 1.00 84.69 291 GLY A N 1
ATOM 2196 C CA . GLY A 1 291 ? 3.571 3.868 -11.236 1.00 84.69 291 GLY A CA 1
ATOM 2197 C C . GLY A 1 291 ? 5.060 4.131 -11.037 1.00 84.69 291 GLY A C 1
ATOM 2198 O O . GLY A 1 291 ? 5.816 4.292 -11.995 1.00 84.69 291 GLY A O 1
ATOM 2199 N N . ALA A 1 292 ? 5.472 4.205 -9.773 1.00 88.62 292 ALA A N 1
ATOM 2200 C CA . ALA A 1 292 ? 6.760 4.756 -9.381 1.00 88.62 292 ALA A CA 1
ATOM 2201 C C . ALA A 1 292 ? 7.916 3.771 -9.601 1.00 88.62 292 ALA A C 1
ATOM 2203 O O . ALA A 1 292 ? 8.840 4.090 -10.349 1.00 88.62 292 ALA A O 1
ATOM 2204 N N . LEU A 1 293 ? 7.854 2.565 -9.026 1.00 88.19 293 LEU A N 1
ATOM 2205 C CA . LEU A 1 293 ? 8.909 1.556 -9.215 1.00 88.19 293 LEU A CA 1
ATOM 2206 C C . LEU A 1 293 ? 9.048 1.151 -10.688 1.00 88.19 293 LEU A C 1
ATOM 2208 O O . LEU A 1 293 ? 10.161 1.081 -11.214 1.00 88.19 293 LEU A O 1
ATOM 2212 N N . LEU A 1 294 ? 7.917 0.985 -11.375 1.00 85.31 294 LEU A N 1
ATOM 2213 C CA . LEU A 1 294 ? 7.886 0.759 -12.816 1.00 85.31 294 LEU A CA 1
ATOM 2214 C C . LEU A 1 294 ? 8.527 1.907 -13.608 1.00 85.31 294 LEU A C 1
ATOM 2216 O O . LEU A 1 294 ? 9.329 1.681 -14.514 1.00 85.31 294 LEU A O 1
ATOM 2220 N N . GLY A 1 295 ? 8.168 3.146 -13.275 1.00 87.50 295 GLY A N 1
ATOM 2221 C CA . GLY A 1 295 ? 8.712 4.334 -13.920 1.00 87.50 295 GLY A CA 1
ATOM 2222 C C . GLY A 1 295 ? 10.232 4.423 -13.789 1.00 87.50 295 GLY A C 1
ATOM 2223 O O . GLY A 1 295 ? 10.897 4.791 -14.759 1.00 87.50 295 GLY A O 1
ATOM 2224 N N . CYS A 1 296 ? 10.781 4.030 -12.634 1.00 89.19 296 CYS A N 1
ATOM 2225 C CA . CYS A 1 296 ? 12.224 3.909 -12.422 1.00 89.19 296 CYS A CA 1
ATOM 2226 C C . CYS A 1 296 ? 12.844 2.850 -13.343 1.00 89.19 296 CYS A C 1
ATOM 2228 O O . CYS A 1 296 ? 13.813 3.141 -14.040 1.00 89.19 296 CYS A O 1
ATOM 2230 N N . GLU A 1 297 ? 12.264 1.648 -13.411 1.00 87.56 297 GLU A N 1
ATOM 2231 C CA . GLU A 1 297 ? 12.811 0.555 -14.229 1.00 87.56 297 GLU A CA 1
ATOM 2232 C C . GLU A 1 297 ? 12.791 0.867 -15.729 1.00 87.56 297 GLU A C 1
ATOM 2234 O O . GLU A 1 297 ? 13.745 0.579 -16.450 1.00 87.56 297 GLU A O 1
ATOM 2239 N N . LEU A 1 298 ? 11.723 1.505 -16.209 1.00 86.25 298 LEU A N 1
ATOM 2240 C CA . LEU A 1 298 ? 11.617 1.929 -17.605 1.00 86.25 298 LEU A CA 1
ATOM 2241 C C . LEU A 1 298 ? 12.423 3.209 -17.901 1.00 86.25 298 LEU A C 1
ATOM 2243 O O . LEU A 1 298 ? 12.525 3.618 -19.059 1.00 86.25 298 LEU A O 1
ATOM 2247 N N . GLY A 1 299 ? 12.993 3.854 -16.878 1.00 87.94 299 GLY A N 1
ATOM 2248 C CA . GLY A 1 299 ? 13.783 5.076 -17.006 1.00 87.94 299 GLY A CA 1
ATOM 2249 C C . GLY A 1 299 ? 12.975 6.276 -17.506 1.00 87.94 299 GLY A C 1
ATOM 2250 O O . GLY A 1 299 ? 13.459 7.040 -18.346 1.00 87.94 299 GLY A O 1
ATOM 2251 N N . LEU A 1 300 ? 11.737 6.430 -17.029 1.00 87.06 300 LEU A N 1
ATOM 2252 C CA . LEU A 1 300 ? 10.817 7.469 -17.490 1.00 87.06 300 LEU A CA 1
ATOM 2253 C C . LEU A 1 300 ? 11.120 8.825 -16.836 1.00 87.06 300 LEU A C 1
ATOM 2255 O O . LEU A 1 300 ? 11.215 8.921 -15.616 1.00 87.06 300 LEU A O 1
ATOM 2259 N N . GLY A 1 301 ? 11.220 9.886 -17.644 1.00 87.75 301 GLY A N 1
ATOM 2260 C CA . GLY A 1 301 ? 11.383 11.270 -17.172 1.00 87.75 301 GLY A CA 1
ATOM 2261 C C . GLY A 1 301 ? 12.486 11.429 -16.118 1.00 87.75 301 GLY A C 1
ATOM 2262 O O . GLY A 1 301 ? 13.614 10.970 -16.316 1.00 87.75 301 GLY A O 1
ATOM 2263 N N . ARG A 1 302 ? 12.158 12.043 -14.973 1.00 84.31 302 ARG A N 1
ATOM 2264 C CA . ARG A 1 302 ? 13.099 12.240 -13.849 1.00 84.31 302 ARG A CA 1
ATOM 2265 C C . ARG A 1 302 ? 13.500 10.943 -13.150 1.00 84.31 302 ARG A C 1
ATOM 2267 O O . ARG A 1 302 ? 14.583 10.874 -12.578 1.00 84.31 302 ARG A O 1
ATOM 2274 N N . ALA A 1 303 ? 12.686 9.892 -13.247 1.00 84.75 303 ALA A N 1
ATOM 2275 C CA . ALA A 1 303 ? 13.016 8.583 -12.690 1.00 84.75 303 ALA A CA 1
ATOM 2276 C C . ALA A 1 303 ? 14.188 7.910 -13.428 1.00 84.75 303 ALA A C 1
ATOM 2278 O O . ALA A 1 303 ? 14.749 6.941 -12.934 1.00 84.75 303 ALA A O 1
ATOM 2279 N N . LYS A 1 304 ? 14.628 8.453 -14.574 1.00 85.06 304 LYS A N 1
ATOM 2280 C CA . LYS A 1 304 ? 15.782 7.959 -15.337 1.00 85.06 304 LYS A CA 1
ATOM 2281 C C . LYS A 1 304 ? 17.075 7.879 -14.517 1.00 85.06 304 LYS A C 1
ATOM 2283 O O . LYS A 1 304 ? 17.932 7.069 -14.865 1.00 85.06 304 LYS A O 1
ATOM 2288 N N . SER A 1 305 ? 17.271 8.711 -13.498 1.00 86.06 305 SER A N 1
ATOM 2289 C CA . SER A 1 305 ? 18.465 8.655 -12.639 1.00 86.06 305 SER A CA 1
ATOM 2290 C C . SER A 1 305 ? 18.323 7.699 -11.454 1.00 86.06 305 SER A C 1
ATOM 2292 O O . SER A 1 305 ? 19.322 7.407 -10.804 1.00 86.06 305 SER A O 1
ATOM 2294 N N . ARG A 1 306 ? 17.113 7.206 -11.171 1.00 89.56 306 ARG A N 1
ATOM 2295 C CA . ARG A 1 306 ? 16.813 6.405 -9.984 1.00 89.56 306 ARG A CA 1
ATOM 2296 C C . ARG A 1 306 ? 16.646 4.942 -10.366 1.00 89.56 306 ARG A C 1
ATOM 2298 O O . ARG A 1 306 ? 15.938 4.605 -11.309 1.00 89.56 306 ARG A O 1
ATOM 2305 N N . SER A 1 307 ? 17.287 4.063 -9.608 1.00 88.69 307 SER A N 1
ATOM 2306 C CA . SER A 1 307 ? 17.094 2.620 -9.746 1.00 88.69 307 SER A CA 1
ATOM 2307 C C . SER A 1 307 ? 15.815 2.193 -9.027 1.00 88.69 307 SER A C 1
ATOM 2309 O O . SER A 1 307 ? 15.562 2.618 -7.898 1.00 88.69 307 SER A O 1
ATOM 2311 N N . MET A 1 308 ? 15.025 1.307 -9.640 1.00 89.19 308 MET A N 1
ATOM 2312 C CA . MET A 1 308 ? 13.889 0.668 -8.965 1.00 89.19 308 MET A CA 1
ATOM 2313 C C . MET A 1 308 ? 14.335 -0.030 -7.672 1.00 89.19 308 MET A C 1
ATOM 2315 O O . MET A 1 308 ? 13.646 0.060 -6.658 1.00 89.19 308 MET A O 1
ATOM 2319 N N . TRP A 1 309 ? 15.501 -0.683 -7.689 1.00 87.06 309 TRP A N 1
ATOM 2320 C CA . TRP A 1 309 ? 16.056 -1.371 -6.522 1.00 87.06 309 TRP A CA 1
ATOM 2321 C C . TRP A 1 309 ? 16.398 -0.409 -5.393 1.00 87.06 309 TRP A C 1
ATOM 2323 O O . TRP A 1 309 ? 16.130 -0.718 -4.239 1.00 87.06 309 TRP A O 1
ATOM 2333 N N . ALA A 1 310 ? 16.934 0.765 -5.724 1.00 90.50 310 ALA A N 1
ATOM 2334 C CA . ALA A 1 310 ? 17.268 1.796 -4.751 1.00 90.50 310 ALA A CA 1
ATOM 2335 C C . ALA A 1 310 ? 16.010 2.329 -4.044 1.00 90.50 310 ALA A C 1
ATOM 2337 O O . ALA A 1 310 ? 15.932 2.311 -2.815 1.00 90.50 310 ALA A O 1
ATOM 2338 N N . VAL A 1 311 ? 14.987 2.713 -4.818 1.00 93.00 311 VAL A N 1
ATOM 2339 C CA . VAL A 1 311 ? 13.708 3.205 -4.275 1.00 93.00 311 VAL A CA 1
ATOM 2340 C C . VAL A 1 311 ? 12.982 2.110 -3.488 1.00 93.00 311 VAL A C 1
ATOM 2342 O O . VAL A 1 311 ? 12.500 2.356 -2.383 1.00 93.00 311 VAL A O 1
ATOM 2345 N N . GLY A 1 312 ? 12.933 0.889 -4.027 1.00 91.88 312 GLY A N 1
ATOM 2346 C CA . GLY A 1 312 ? 12.306 -0.258 -3.373 1.00 91.88 312 GLY A CA 1
ATOM 2347 C C . GLY A 1 312 ? 12.997 -0.632 -2.063 1.00 91.88 312 GLY A C 1
ATOM 2348 O O . GLY A 1 312 ? 12.334 -0.820 -1.050 1.00 91.88 312 GLY A O 1
ATOM 2349 N N . MET A 1 313 ? 14.329 -0.667 -2.045 1.00 92.31 313 MET A N 1
ATOM 2350 C CA . MET A 1 313 ? 15.108 -0.934 -0.837 1.00 92.31 313 MET A CA 1
ATOM 2351 C C . MET A 1 313 ? 14.908 0.151 0.220 1.00 92.31 313 MET A C 1
ATOM 2353 O O . MET A 1 313 ? 14.673 -0.186 1.377 1.00 92.31 313 MET A O 1
ATOM 2357 N N . ARG A 1 314 ? 14.939 1.437 -0.160 1.00 94.75 314 ARG A N 1
ATOM 2358 C CA . ARG A 1 314 ? 14.614 2.535 0.761 1.00 94.75 314 ARG A CA 1
ATOM 2359 C C . ARG A 1 314 ? 13.228 2.342 1.370 1.00 94.75 314 ARG A C 1
ATOM 2361 O O . ARG A 1 314 ? 13.082 2.487 2.578 1.00 94.75 314 ARG A O 1
ATOM 2368 N N . ALA A 1 315 ? 12.229 1.995 0.560 1.00 95.50 315 ALA A N 1
ATOM 2369 C CA . ALA A 1 315 ? 10.868 1.754 1.032 1.00 95.50 315 ALA A CA 1
ATOM 2370 C C . ALA A 1 315 ? 10.789 0.569 2.008 1.00 95.50 315 ALA A C 1
ATOM 2372 O O . ALA A 1 315 ? 10.191 0.696 3.072 1.00 95.50 315 ALA A O 1
ATOM 2373 N N . VAL A 1 316 ? 11.428 -0.558 1.676 1.00 94.38 316 VAL A N 1
ATOM 2374 C CA . VAL A 1 316 ? 11.471 -1.767 2.517 1.00 94.38 316 VAL A CA 1
ATOM 2375 C C . VAL A 1 316 ? 12.180 -1.496 3.840 1.00 94.38 316 VAL A C 1
ATOM 2377 O O . VAL A 1 316 ? 11.664 -1.861 4.892 1.00 94.38 316 VAL A O 1
ATOM 2380 N N . LEU A 1 317 ? 13.335 -0.829 3.805 1.00 95.00 317 LEU A N 1
ATOM 2381 C CA . LEU A 1 317 ? 14.090 -0.488 5.005 1.00 95.00 317 LEU A CA 1
ATOM 2382 C C . LEU A 1 317 ? 13.330 0.520 5.872 1.00 95.00 317 LEU A C 1
ATOM 2384 O O . LEU A 1 317 ? 13.249 0.343 7.084 1.00 95.00 317 LEU A O 1
ATOM 2388 N N . ALA A 1 318 ? 12.715 1.535 5.260 1.00 97.06 318 ALA A N 1
ATOM 2389 C CA . ALA A 1 318 ? 11.891 2.502 5.973 1.00 97.06 318 ALA A CA 1
ATOM 2390 C C . ALA A 1 318 ? 10.683 1.836 6.640 1.00 97.06 318 ALA A C 1
ATOM 2392 O O . ALA A 1 318 ? 10.401 2.115 7.805 1.00 97.06 318 ALA A O 1
ATOM 2393 N N . LEU A 1 319 ? 10.016 0.913 5.938 1.00 96.50 319 LEU A N 1
ATOM 2394 C CA . LEU A 1 319 ? 8.940 0.115 6.511 1.00 96.50 319 LEU A CA 1
ATOM 2395 C C . LEU A 1 319 ? 9.458 -0.725 7.680 1.00 96.50 319 LEU A C 1
ATOM 2397 O O . LEU A 1 319 ? 8.877 -0.675 8.755 1.00 96.50 319 LEU A O 1
ATOM 2401 N N . ALA A 1 320 ? 10.574 -1.438 7.515 1.00 95.44 320 ALA A N 1
ATOM 2402 C CA . ALA A 1 320 ? 11.160 -2.249 8.579 1.00 95.44 320 ALA A CA 1
ATOM 2403 C C . ALA A 1 320 ? 11.480 -1.412 9.827 1.00 95.44 320 ALA A C 1
ATOM 2405 O O . ALA A 1 320 ? 11.099 -1.785 10.932 1.00 95.44 320 ALA A O 1
ATOM 2406 N N . CYS A 1 321 ? 12.098 -0.241 9.662 1.00 97.44 321 CYS A N 1
ATOM 2407 C CA . CYS A 1 321 ? 12.361 0.679 10.767 1.00 97.44 321 CYS A CA 1
ATOM 2408 C C . CYS A 1 321 ? 11.065 1.178 11.427 1.00 97.44 321 CYS A C 1
ATOM 2410 O O . CYS A 1 321 ? 10.968 1.161 12.652 1.00 97.44 321 CYS A O 1
ATOM 2412 N N . ALA A 1 322 ? 10.052 1.575 10.651 1.00 97.00 322 ALA A N 1
ATOM 2413 C CA . ALA A 1 322 ? 8.769 2.030 11.193 1.00 97.00 322 ALA A CA 1
ATOM 2414 C C . ALA A 1 322 ? 8.043 0.919 11.976 1.00 97.00 322 ALA A C 1
ATOM 2416 O O . ALA A 1 322 ? 7.507 1.161 13.058 1.00 97.00 322 ALA A O 1
ATOM 2417 N N . ARG A 1 323 ? 8.081 -0.320 11.471 1.00 95.06 323 ARG A N 1
ATOM 2418 C CA . ARG A 1 323 ? 7.521 -1.506 12.138 1.00 95.06 323 ARG A CA 1
ATOM 2419 C C . ARG A 1 323 ? 8.307 -1.902 13.387 1.00 95.06 323 ARG A C 1
ATOM 2421 O O . ARG A 1 323 ? 7.704 -2.296 14.379 1.00 95.06 323 ARG A O 1
ATOM 2428 N N . ALA A 1 324 ? 9.627 -1.720 13.387 1.00 96.00 324 ALA A N 1
ATOM 2429 C CA . ALA A 1 324 ? 10.454 -1.931 14.571 1.00 96.00 324 ALA A CA 1
ATOM 2430 C C . ALA A 1 324 ? 10.119 -0.911 15.668 1.00 96.00 324 ALA A C 1
ATOM 2432 O O . ALA A 1 324 ? 9.910 -1.301 16.814 1.00 96.00 324 ALA A O 1
ATOM 2433 N N . VAL A 1 325 ? 9.985 0.376 15.315 1.00 96.38 325 VAL A N 1
ATOM 2434 C CA . VAL A 1 325 ? 9.535 1.427 16.245 1.00 96.38 325 VAL A CA 1
ATOM 2435 C C . VAL A 1 325 ? 8.167 1.074 16.824 1.00 96.38 325 VAL A C 1
ATOM 2437 O O . VAL A 1 325 ? 8.010 1.088 18.041 1.00 96.38 325 VAL A O 1
ATOM 2440 N N . ARG A 1 326 ? 7.209 0.667 15.981 1.00 93.88 326 ARG A N 1
ATOM 2441 C CA . ARG A 1 326 ? 5.887 0.198 16.422 1.00 93.88 326 ARG A CA 1
ATOM 2442 C C . ARG A 1 326 ? 5.974 -0.976 17.404 1.00 93.88 326 ARG A C 1
ATOM 2444 O O . ARG A 1 326 ? 5.331 -0.935 18.450 1.00 93.88 326 ARG A O 1
ATOM 2451 N N . GLY A 1 327 ? 6.773 -1.998 17.097 1.00 92.81 327 GLY A N 1
ATOM 2452 C CA . GLY A 1 327 ? 6.975 -3.155 17.975 1.00 92.81 327 GLY A CA 1
ATOM 2453 C C . GLY A 1 327 ? 7.576 -2.775 19.333 1.00 92.81 327 GLY A C 1
ATOM 2454 O O . GLY A 1 327 ? 7.101 -3.243 20.365 1.00 92.81 327 GLY A O 1
ATOM 2455 N N . ILE A 1 328 ? 8.563 -1.872 19.347 1.00 93.81 328 ILE A N 1
ATOM 2456 C CA . ILE A 1 328 ? 9.156 -1.332 20.581 1.00 93.81 328 ILE A CA 1
ATOM 2457 C C . ILE A 1 328 ? 8.109 -0.554 21.384 1.00 93.81 328 ILE A C 1
ATOM 2459 O O . ILE A 1 328 ? 7.970 -0.785 22.584 1.00 93.81 328 ILE A O 1
ATOM 2463 N N . SER A 1 329 ? 7.329 0.319 20.737 1.00 92.19 329 SER A N 1
ATOM 2464 C CA . SER A 1 329 ? 6.233 1.040 21.392 1.00 92.19 329 SER A CA 1
ATOM 2465 C C . SER A 1 329 ? 5.233 0.086 22.046 1.00 92.19 329 SER A C 1
ATOM 2467 O O . SER A 1 329 ? 4.766 0.378 23.143 1.00 92.19 329 SER A O 1
ATOM 2469 N N . PHE A 1 330 ? 4.955 -1.073 21.438 1.00 86.81 330 PHE A N 1
ATOM 2470 C CA . PHE A 1 330 ? 4.036 -2.066 22.003 1.00 86.81 330 PHE A CA 1
ATOM 2471 C C . PHE A 1 330 ? 4.557 -2.732 23.277 1.00 86.81 330 PHE A C 1
ATOM 2473 O O . PHE A 1 330 ? 3.785 -3.022 24.184 1.00 86.81 330 PHE A O 1
ATOM 2480 N N . ILE A 1 331 ? 5.868 -2.967 23.362 1.00 91.00 331 ILE A N 1
ATOM 2481 C CA . ILE A 1 331 ? 6.484 -3.497 24.585 1.00 91.00 331 ILE A CA 1
ATOM 2482 C C . ILE A 1 331 ? 6.446 -2.445 25.695 1.00 91.00 331 ILE A C 1
ATOM 2484 O O . ILE A 1 331 ? 6.184 -2.769 26.851 1.00 91.00 331 ILE A O 1
ATOM 2488 N N . LEU A 1 332 ? 6.747 -1.190 25.353 1.00 92.88 332 LEU A N 1
ATOM 2489 C CA . LEU A 1 332 ? 6.897 -0.117 26.334 1.00 92.88 332 LEU A CA 1
ATOM 2490 C C . LEU A 1 332 ? 5.558 0.429 26.836 1.00 92.88 332 LEU A C 1
ATOM 2492 O O . LEU A 1 332 ? 5.488 0.931 27.956 1.00 92.88 332 LEU A O 1
ATOM 2496 N N . THR A 1 333 ? 4.511 0.372 26.013 1.00 90.69 333 THR A N 1
ATOM 2497 C CA . THR A 1 333 ? 3.218 0.996 26.304 1.00 90.69 333 THR A CA 1
ATOM 2498 C C . THR A 1 333 ? 2.064 0.089 25.904 1.00 90.69 333 THR A C 1
ATOM 2500 O O . THR A 1 333 ? 2.039 -0.459 24.806 1.00 90.69 333 THR A O 1
ATOM 2503 N N . VAL A 1 334 ? 1.085 -0.036 26.801 1.00 89.81 334 VAL A N 1
ATOM 2504 C CA . VAL A 1 334 ? -0.146 -0.793 26.570 1.00 89.81 334 VAL A CA 1
ATOM 2505 C C . VAL A 1 334 ? -1.324 0.138 26.793 1.00 89.81 334 VAL A C 1
ATOM 2507 O O . VAL A 1 334 ? -1.530 0.612 27.910 1.00 89.81 334 VAL A O 1
ATOM 2510 N N . LEU A 1 335 ? -2.084 0.408 25.733 1.00 92.31 335 LEU A N 1
ATOM 2511 C CA . LEU A 1 335 ? -3.289 1.230 25.797 1.00 92.31 335 LEU A CA 1
ATOM 2512 C C . LEU A 1 335 ? -4.539 0.343 25.740 1.00 92.31 335 LEU A C 1
ATOM 2514 O O . LEU A 1 335 ? -4.532 -0.685 25.049 1.00 92.31 335 LEU A O 1
ATOM 2518 N N . PRO A 1 336 ? -5.618 0.716 26.452 1.00 93.25 336 PRO A N 1
ATOM 2519 C CA . PRO A 1 336 ? -6.866 -0.024 26.388 1.00 93.25 336 PRO A CA 1
ATOM 2520 C C . PRO A 1 336 ? -7.437 0.025 24.969 1.00 93.25 336 PRO A C 1
ATOM 2522 O O . PRO A 1 336 ? -7.395 1.057 24.294 1.00 93.25 336 PRO A O 1
ATOM 2525 N N . SER A 1 337 ? -7.971 -1.112 24.527 1.00 91.94 337 SER A N 1
ATOM 2526 C CA . SER A 1 337 ? -8.639 -1.230 23.232 1.00 91.94 337 SER A CA 1
ATOM 2527 C C . SER A 1 337 ? -9.849 -0.308 23.148 1.00 91.94 337 SER A C 1
ATOM 2529 O O . SER A 1 337 ? -10.645 -0.257 24.085 1.00 91.94 337 SER A O 1
ATOM 2531 N N . GLN A 1 338 ? -10.070 0.299 21.985 1.00 92.00 338 GLN A N 1
ATOM 2532 C CA . GLN A 1 338 ? -11.369 0.892 21.658 1.00 92.00 338 GLN A CA 1
ATOM 2533 C C . GLN A 1 338 ? -12.469 -0.181 21.499 1.00 92.00 338 GLN A C 1
ATOM 2535 O O . GLN A 1 338 ? -13.657 0.117 21.623 1.00 92.00 338 GLN A O 1
ATOM 2540 N N . VAL A 1 339 ? -12.085 -1.448 21.283 1.00 91.25 339 VAL A N 1
ATOM 2541 C CA . VAL A 1 339 ? -12.999 -2.588 21.144 1.00 91.25 339 VAL A CA 1
ATOM 2542 C C . VAL A 1 339 ? -12.998 -3.433 22.419 1.00 91.25 339 VAL A C 1
ATOM 2544 O O . VAL A 1 339 ? -12.085 -4.223 22.680 1.00 91.25 339 VAL A O 1
ATOM 2547 N N . GLN A 1 340 ? -14.064 -3.309 23.210 1.00 92.19 340 GLN A N 1
ATOM 2548 C CA . GLN A 1 340 ? -14.228 -4.084 24.441 1.00 92.19 340 GLN A CA 1
ATOM 2549 C C . GLN A 1 340 ? -14.196 -5.595 24.176 1.00 92.19 340 GLN A C 1
ATOM 2551 O O . GLN A 1 340 ? -14.770 -6.100 23.211 1.00 92.19 340 GLN A O 1
ATOM 2556 N N . GLY A 1 341 ? -13.499 -6.331 25.045 1.00 92.19 341 GLY A N 1
ATOM 2557 C CA . GLY A 1 341 ? -13.361 -7.781 24.930 1.00 92.19 341 GLY A CA 1
ATOM 2558 C C . GLY A 1 341 ? -12.605 -8.260 23.688 1.00 92.19 341 GLY A C 1
ATOM 2559 O O . GLY A 1 341 ? -12.703 -9.444 23.366 1.00 92.19 341 GLY A O 1
ATOM 2560 N N . CYS A 1 342 ? -11.851 -7.399 22.987 1.00 92.44 342 CYS A N 1
ATOM 2561 C CA . CYS A 1 342 ? -11.124 -7.782 21.771 1.00 92.44 342 CYS A CA 1
ATOM 2562 C C . CYS A 1 342 ? -10.324 -9.081 21.944 1.00 92.44 342 CYS A C 1
ATOM 2564 O O . CYS A 1 342 ? -10.379 -9.945 21.066 1.00 92.44 342 CYS A O 1
ATOM 2566 N N . TYR A 1 343 ? -9.615 -9.245 23.073 1.00 93.31 343 TYR A N 1
ATOM 2567 C CA . TYR A 1 343 ? -8.736 -10.398 23.295 1.00 93.31 343 TYR A CA 1
ATOM 2568 C C . TYR A 1 343 ? -9.478 -11.721 23.106 1.00 93.31 343 TYR A C 1
ATOM 2570 O O . TYR A 1 343 ? -9.050 -12.557 22.316 1.00 93.31 343 TYR A O 1
ATOM 2578 N N . ARG A 1 344 ? -10.642 -11.864 23.751 1.00 93.25 344 ARG A N 1
ATOM 2579 C CA . ARG A 1 344 ? -11.465 -13.082 23.696 1.00 93.25 344 ARG A CA 1
ATOM 2580 C C . ARG A 1 344 ? -11.978 -13.407 22.293 1.00 93.25 344 ARG A C 1
ATOM 2582 O O . ARG A 1 344 ? -12.264 -14.562 22.008 1.00 93.25 344 ARG A O 1
ATOM 2589 N N . HIS A 1 345 ? -12.109 -12.402 21.429 1.00 91.06 345 HIS A N 1
ATOM 2590 C CA . HIS A 1 345 ? -12.577 -12.589 20.057 1.00 91.06 345 HIS A CA 1
ATOM 2591 C C . HIS A 1 345 ? -11.449 -12.971 19.092 1.00 91.06 345 HIS A C 1
ATOM 2593 O O . HIS A 1 345 ? -11.716 -13.615 18.078 1.00 91.06 345 HIS A O 1
ATOM 2599 N N . LYS A 1 346 ? -10.205 -12.549 19.361 1.00 89.56 346 LYS A N 1
ATOM 2600 C CA . LYS A 1 346 ? -9.068 -12.742 18.442 1.00 89.56 346 LYS A CA 1
ATOM 2601 C C . LYS A 1 346 ? -8.095 -13.836 18.868 1.00 89.56 346 LYS A C 1
ATOM 2603 O O . LYS A 1 346 ? -7.438 -14.412 18.004 1.00 89.56 346 LYS A O 1
ATOM 2608 N N . TYR A 1 347 ? -7.975 -14.100 20.162 1.00 92.06 347 TYR A N 1
ATOM 2609 C CA . TYR A 1 347 ? -6.943 -14.963 20.718 1.00 92.06 347 TYR A CA 1
ATOM 2610 C C . TYR A 1 347 ? -7.532 -16.127 21.522 1.00 92.06 347 TYR A C 1
ATOM 2612 O O . TYR A 1 347 ? -8.654 -16.021 22.023 1.00 92.06 347 TYR A O 1
ATOM 2620 N N . PRO A 1 348 ? -6.786 -17.239 21.673 1.00 93.75 348 PRO A N 1
ATOM 2621 C CA . PRO A 1 348 ? -7.168 -18.310 22.585 1.00 93.75 348 PRO A CA 1
ATOM 2622 C C . PRO A 1 348 ? -7.351 -17.771 24.005 1.00 93.75 348 PRO A C 1
ATOM 2624 O O . PRO A 1 348 ? -6.510 -17.022 24.502 1.00 93.75 348 PRO A O 1
ATOM 2627 N N . TYR A 1 349 ? -8.448 -18.158 24.649 1.00 93.31 349 TYR A N 1
ATOM 2628 C CA . TYR A 1 349 ? -8.763 -17.770 26.017 1.00 93.31 349 TYR A CA 1
ATOM 2629 C C . TYR A 1 349 ? -9.170 -19.017 26.828 1.00 93.31 349 TYR A C 1
ATOM 2631 O O . TYR A 1 349 ? -10.078 -19.732 26.392 1.00 93.31 349 TYR A O 1
ATOM 2639 N N . PRO A 1 350 ? -8.543 -19.284 27.992 1.00 94.62 350 PRO A N 1
ATOM 2640 C CA . PRO A 1 350 ? -7.426 -18.530 28.575 1.00 94.62 350 PRO A CA 1
ATOM 2641 C C . PRO A 1 350 ? -6.144 -18.621 27.716 1.00 94.62 350 PRO A C 1
ATOM 2643 O O . PRO A 1 350 ? -6.045 -19.515 26.870 1.00 94.62 350 PRO A O 1
ATOM 2646 N N . PRO A 1 351 ? -5.169 -17.707 27.901 1.00 95.25 351 PRO A N 1
ATOM 2647 C CA . PRO A 1 351 ? -3.869 -17.826 27.248 1.00 95.25 351 PRO A CA 1
ATOM 2648 C C . PRO A 1 351 ? -3.241 -19.208 27.532 1.00 95.25 351 PRO A C 1
ATOM 2650 O O . PRO A 1 351 ? -3.347 -19.681 28.667 1.00 95.25 351 PRO A O 1
ATOM 2653 N N . PRO A 1 352 ? -2.577 -19.856 26.553 1.00 96.06 352 PRO A N 1
ATOM 2654 C CA . PRO A 1 352 ? -1.919 -21.142 26.774 1.00 96.06 352 PRO A CA 1
ATOM 2655 C C . PRO A 1 352 ? -0.908 -21.080 27.925 1.00 96.06 352 PRO A C 1
ATOM 2657 O O . PRO A 1 352 ? -0.166 -20.106 28.048 1.00 96.06 352 PRO A O 1
ATOM 2660 N N . THR A 1 353 ? -0.863 -22.126 28.750 1.00 94.88 353 THR A N 1
ATOM 2661 C CA . THR A 1 353 ? 0.100 -22.250 29.858 1.00 94.88 353 THR A CA 1
ATOM 2662 C C . THR A 1 353 ? 1.410 -22.894 29.421 1.00 94.88 353 THR A C 1
ATOM 2664 O O . THR A 1 353 ? 2.459 -22.599 29.988 1.00 94.88 353 THR A O 1
ATOM 2667 N N . GLU A 1 354 ? 1.359 -23.754 28.402 1.00 96.94 354 GLU A N 1
ATOM 2668 C CA . GLU A 1 354 ? 2.529 -24.435 27.857 1.00 96.94 354 GLU A CA 1
ATOM 2669 C C . GLU A 1 354 ? 3.329 -23.512 26.935 1.00 96.94 354 GLU A C 1
ATOM 2671 O O . GLU A 1 354 ? 2.785 -22.857 26.042 1.00 96.94 354 GLU A O 1
ATOM 2676 N N . TRP A 1 355 ? 4.650 -23.495 27.117 1.00 95.06 355 TRP A N 1
ATOM 2677 C CA . TRP A 1 355 ? 5.549 -22.592 26.393 1.00 95.06 355 TRP A CA 1
ATOM 2678 C C . TRP A 1 355 ? 5.525 -22.812 24.871 1.00 95.06 355 TRP A C 1
ATOM 2680 O O . TRP A 1 355 ? 5.617 -21.847 24.112 1.00 95.06 355 TRP A O 1
ATOM 2690 N N . ILE A 1 356 ? 5.370 -24.062 24.415 1.00 95.44 356 ILE A N 1
ATOM 2691 C CA . ILE A 1 356 ? 5.330 -24.404 22.983 1.00 95.44 356 ILE A CA 1
ATOM 2692 C C . ILE A 1 356 ? 4.084 -23.811 22.336 1.00 95.44 356 ILE A C 1
ATOM 2694 O O . ILE A 1 356 ? 4.191 -23.104 21.335 1.00 95.44 356 ILE A O 1
ATOM 2698 N N . ASP A 1 357 ? 2.910 -24.057 22.919 1.00 94.69 357 ASP A N 1
ATOM 2699 C CA . ASP A 1 357 ? 1.644 -23.535 22.403 1.00 94.69 357 ASP A CA 1
ATOM 2700 C C . ASP A 1 357 ? 1.644 -22.011 22.402 1.00 94.69 357 ASP A C 1
ATOM 2702 O O . ASP A 1 357 ? 1.178 -21.379 21.453 1.00 94.69 357 ASP A O 1
ATOM 2706 N N . TRP A 1 358 ? 2.244 -21.411 23.428 1.00 93.12 358 TRP A N 1
ATOM 2707 C CA . TRP A 1 358 ? 2.392 -19.971 23.525 1.00 93.12 358 TRP A CA 1
ATOM 2708 C C . TRP A 1 358 ? 3.226 -19.387 22.375 1.00 93.12 358 TRP A C 1
ATOM 2710 O O . TRP A 1 358 ? 2.827 -18.394 21.762 1.00 93.12 358 TRP A O 1
ATOM 2720 N N . ILE A 1 359 ? 4.347 -20.026 22.024 1.00 92.44 359 ILE A N 1
ATOM 2721 C CA . ILE A 1 359 ? 5.170 -19.632 20.871 1.00 92.44 359 ILE A CA 1
ATOM 2722 C C . ILE A 1 359 ? 4.425 -19.875 19.554 1.00 92.44 359 ILE A C 1
ATOM 2724 O O . ILE A 1 359 ? 4.415 -19.001 18.686 1.00 92.44 359 ILE A O 1
ATOM 2728 N N . LEU A 1 360 ? 3.767 -21.026 19.399 1.00 92.12 360 LEU A N 1
ATOM 2729 C CA . LEU A 1 360 ? 3.025 -21.367 18.184 1.00 92.12 360 LEU A CA 1
ATOM 2730 C C . LEU A 1 360 ? 1.883 -20.385 17.911 1.00 92.12 360 LEU A C 1
ATOM 2732 O O . LEU A 1 360 ? 1.643 -20.040 16.755 1.00 92.12 360 LEU A O 1
ATOM 2736 N N . VAL A 1 361 ? 1.193 -19.907 18.949 1.00 90.50 361 VAL A N 1
ATOM 2737 C CA . VAL A 1 361 ? 0.188 -18.844 18.813 1.00 90.50 361 VAL A CA 1
ATOM 2738 C C . VAL A 1 361 ? 0.845 -17.531 18.395 1.00 90.50 361 VAL A C 1
ATOM 2740 O O . VAL A 1 361 ? 0.360 -16.895 17.464 1.00 90.50 361 VAL A O 1
ATOM 2743 N N . GLY A 1 362 ? 1.972 -17.156 19.005 1.00 87.19 362 GLY A N 1
ATOM 2744 C CA . GLY A 1 362 ? 2.684 -15.920 18.670 1.00 87.19 362 GLY A CA 1
ATOM 2745 C C . GLY A 1 362 ? 3.307 -15.885 17.269 1.00 87.19 362 GLY A C 1
ATOM 2746 O O . GLY A 1 362 ? 3.526 -14.805 16.726 1.00 87.19 362 GLY A O 1
ATOM 2747 N N . ILE A 1 363 ? 3.575 -17.041 16.656 1.00 86.62 363 ILE A N 1
ATOM 2748 C CA . ILE A 1 363 ? 4.078 -17.133 15.274 1.00 86.62 363 ILE A CA 1
ATOM 2749 C C . ILE A 1 363 ? 2.935 -17.078 14.248 1.00 86.62 363 ILE A C 1
ATOM 2751 O O . ILE A 1 363 ? 3.167 -16.709 13.095 1.00 86.62 363 ILE A O 1
ATOM 2755 N N . LYS A 1 364 ? 1.692 -17.406 14.634 1.00 84.81 364 LYS A N 1
ATOM 2756 C CA . LYS A 1 364 ? 0.546 -17.313 13.718 1.00 84.81 364 LYS A CA 1
ATOM 2757 C C . LYS A 1 364 ? 0.337 -15.853 13.307 1.00 84.81 364 LYS A C 1
ATOM 2759 O O . LYS A 1 364 ? 0.175 -15.008 14.189 1.00 84.81 364 LYS A O 1
ATOM 2764 N N . PRO A 1 365 ? 0.304 -15.541 11.999 1.00 76.94 365 PRO A N 1
ATOM 2765 C CA . PRO A 1 365 ? 0.091 -14.177 11.540 1.00 76.94 365 PRO A CA 1
ATOM 2766 C C . PRO A 1 365 ? -1.237 -13.619 12.061 1.00 76.94 365 PRO A C 1
ATOM 2768 O O . PRO A 1 365 ? -2.315 -14.080 11.687 1.00 76.94 365 PRO A O 1
ATOM 2771 N N . ALA A 1 366 ? -1.167 -12.599 12.909 1.00 76.50 366 ALA A N 1
ATOM 2772 C CA . ALA A 1 366 ? -2.321 -11.852 13.379 1.00 76.50 366 ALA A CA 1
ATOM 2773 C C . ALA A 1 366 ? -2.593 -10.701 12.401 1.00 76.50 366 ALA A C 1
ATOM 2775 O O . ALA A 1 366 ? -2.381 -9.528 12.710 1.00 76.50 366 ALA A O 1
ATOM 2776 N N . ALA A 1 367 ? -3.074 -11.038 11.198 1.00 66.62 367 ALA A N 1
ATOM 2777 C CA . ALA A 1 367 ? -3.342 -10.061 10.131 1.00 66.62 367 ALA A CA 1
ATOM 2778 C C . ALA A 1 367 ? -4.320 -8.949 10.562 1.00 66.62 367 ALA A C 1
ATOM 2780 O O . ALA A 1 367 ? -4.281 -7.840 10.042 1.00 66.62 367 ALA A O 1
ATOM 2781 N N . ARG A 1 368 ? -5.165 -9.223 11.566 1.00 70.88 368 ARG A N 1
ATOM 2782 C CA . ARG A 1 368 ? -6.132 -8.273 12.137 1.00 70.88 368 ARG A CA 1
ATOM 2783 C C . ARG A 1 368 ? -5.580 -7.442 13.302 1.00 70.88 368 ARG A C 1
ATOM 2785 O O . ARG A 1 368 ? -6.362 -6.801 14.001 1.00 70.88 368 ARG A O 1
ATOM 2792 N N . GLY A 1 369 ? -4.271 -7.471 13.548 1.00 74.62 369 GLY A N 1
ATOM 2793 C CA . GLY A 1 369 ? -3.604 -6.681 14.584 1.00 74.62 369 GLY A CA 1
ATOM 2794 C C . GLY A 1 369 ? -3.860 -7.138 16.026 1.00 74.62 369 GLY A C 1
ATOM 2795 O O . GLY A 1 369 ? -4.576 -8.107 16.292 1.00 74.62 369 GLY A O 1
ATOM 2796 N N . GLY A 1 370 ? -3.248 -6.410 16.963 1.00 81.19 370 GLY A N 1
ATOM 2797 C CA . GLY A 1 370 ? -3.372 -6.623 18.405 1.00 81.19 370 GLY A CA 1
ATOM 2798 C C . GLY A 1 370 ? -4.763 -6.323 18.953 1.00 81.19 370 GLY A C 1
ATOM 2799 O O . GLY A 1 370 ? -5.660 -5.885 18.227 1.00 81.19 370 GLY A O 1
ATOM 2800 N N . CYS A 1 371 ? -4.939 -6.599 20.244 1.00 85.44 371 CYS A N 1
ATOM 2801 C CA . CYS A 1 371 ? -6.130 -6.167 20.973 1.00 85.44 371 CYS A CA 1
ATOM 2802 C C . CYS A 1 371 ? -5.904 -4.971 21.878 1.00 85.44 371 CYS A C 1
ATOM 2804 O O . CYS A 1 371 ? -6.871 -4.309 22.224 1.00 85.44 371 CYS A O 1
ATOM 2806 N N . ASN A 1 372 ? -4.656 -4.663 22.194 1.00 85.12 372 ASN A N 1
ATOM 2807 C CA . ASN A 1 372 ? -4.300 -3.401 22.818 1.00 85.12 372 ASN A CA 1
ATOM 2808 C C . ASN A 1 372 ? -3.992 -2.405 21.699 1.00 85.12 372 ASN A C 1
ATOM 2810 O O . ASN A 1 372 ? -3.454 -2.814 20.661 1.00 85.12 372 ASN A O 1
ATOM 2814 N N . ASP A 1 373 ? -4.371 -1.142 21.882 1.00 73.75 373 ASP A N 1
ATOM 2815 C CA . ASP A 1 373 ? -4.141 -0.142 20.839 1.00 73.75 373 ASP A CA 1
ATOM 2816 C C . ASP A 1 373 ? -2.700 0.376 20.864 1.00 73.75 373 ASP A C 1
ATOM 2818 O O . ASP A 1 373 ? -1.962 0.175 21.836 1.00 73.75 373 ASP A O 1
ATOM 2822 N N . LEU A 1 374 ? -2.274 0.978 19.757 1.00 78.19 374 LEU A N 1
ATOM 2823 C CA . LEU A 1 374 ? -0.863 1.192 19.455 1.00 78.19 374 LEU A CA 1
ATOM 2824 C C . LEU A 1 374 ? -0.577 2.667 19.269 1.00 78.19 374 LEU A C 1
ATOM 2826 O O . LEU A 1 374 ? -1.043 3.210 18.294 1.00 78.19 374 LEU A O 1
ATOM 2830 N N . ILE A 1 375 ? 0.384 3.249 19.984 1.00 89.50 375 ILE A N 1
ATOM 2831 C CA . ILE A 1 375 ? 0.864 4.616 19.679 1.00 89.50 375 ILE A CA 1
ATOM 2832 C C . ILE A 1 375 ? 1.257 4.804 18.188 1.00 89.50 375 ILE A C 1
ATOM 2834 O O . ILE A 1 375 ? 1.257 5.918 17.669 1.00 89.50 375 ILE A O 1
ATOM 2838 N N . VAL A 1 376 ? 1.593 3.720 17.476 1.00 94.31 376 VAL A N 1
ATOM 2839 C CA . VAL A 1 376 ? 1.909 3.723 16.041 1.00 94.31 376 VAL A CA 1
ATOM 2840 C C . VAL A 1 376 ? 1.040 2.697 15.302 1.00 94.31 376 VAL A C 1
ATOM 2842 O O . VAL A 1 376 ? 1.210 1.484 15.474 1.00 94.31 376 VAL A O 1
ATOM 2845 N N . SER A 1 377 ? 0.140 3.158 14.427 1.00 94.25 377 SER A N 1
ATOM 2846 C CA . SER A 1 377 ? -0.714 2.263 13.635 1.00 94.25 377 SER A CA 1
ATOM 2847 C C . SER A 1 377 ? 0.073 1.514 12.560 1.00 94.25 377 SER A C 1
ATOM 2849 O O . SER A 1 377 ? 0.810 2.087 11.756 1.00 94.25 377 SER A O 1
ATOM 2851 N N . GLY A 1 378 ? -0.135 0.199 12.504 1.00 92.69 378 GLY A N 1
ATOM 2852 C CA . GLY A 1 378 ? 0.493 -0.655 11.506 1.00 92.69 378 GLY A CA 1
ATOM 2853 C C . GLY A 1 378 ? -0.033 -0.398 10.097 1.00 92.69 378 GLY A C 1
ATOM 2854 O O . GLY A 1 378 ? 0.755 -0.387 9.152 1.00 92.69 378 GLY A O 1
ATOM 2855 N N . HIS A 1 379 ? -1.337 -0.151 9.976 1.00 93.31 379 HIS A N 1
ATOM 2856 C CA . HIS A 1 379 ? -1.981 0.232 8.723 1.00 93.31 379 HIS A CA 1
ATOM 2857 C C . HIS A 1 379 ? -1.380 1.538 8.192 1.00 93.31 379 HIS A C 1
ATOM 2859 O O . HIS A 1 379 ? -0.837 1.558 7.086 1.00 93.31 379 HIS A O 1
ATOM 2865 N N . ALA A 1 380 ? -1.314 2.568 9.048 1.00 96.31 380 ALA A N 1
ATOM 2866 C CA . ALA A 1 380 ? -0.745 3.866 8.692 1.00 96.31 380 ALA A CA 1
ATOM 2867 C C . ALA A 1 380 ? 0.721 3.778 8.232 1.00 96.31 380 ALA A C 1
ATOM 2869 O O . ALA A 1 380 ? 1.110 4.448 7.277 1.00 96.31 380 ALA A O 1
ATOM 2870 N N . THR A 1 381 ? 1.545 2.926 8.860 1.00 96.44 381 THR A N 1
ATOM 2871 C CA . THR A 1 381 ? 2.946 2.752 8.423 1.00 96.44 381 THR A CA 1
ATOM 2872 C C . THR A 1 381 ? 3.052 2.223 6.991 1.00 96.44 381 THR A C 1
ATOM 2874 O O . THR A 1 381 ? 3.852 2.726 6.204 1.00 96.44 381 THR A O 1
ATOM 2877 N N . VAL A 1 382 ? 2.223 1.248 6.607 1.00 94.81 382 VAL A N 1
ATOM 2878 C CA . VAL A 1 382 ? 2.269 0.654 5.263 1.00 94.81 382 VAL A CA 1
ATOM 2879 C C . VAL A 1 382 ? 1.766 1.651 4.223 1.00 94.81 382 VAL A C 1
ATOM 2881 O O . VAL A 1 382 ? 2.455 1.920 3.236 1.00 94.81 382 VAL A O 1
ATOM 2884 N N . THR A 1 383 ? 0.594 2.246 4.447 1.00 96.38 383 THR A N 1
ATOM 2885 C CA . THR A 1 383 ? -0.004 3.190 3.496 1.00 96.38 383 THR A CA 1
ATOM 2886 C C . THR A 1 383 ? 0.822 4.464 3.341 1.00 96.38 383 THR A C 1
ATOM 2888 O O . THR A 1 383 ? 0.973 4.953 2.221 1.00 96.38 383 THR A O 1
ATOM 2891 N N . SER A 1 384 ? 1.440 4.971 4.413 1.00 97.94 384 SER A N 1
ATOM 2892 C CA . SER A 1 384 ? 2.344 6.121 4.320 1.00 97.94 384 SER A CA 1
ATOM 2893 C C . SER A 1 384 ? 3.640 5.808 3.572 1.00 97.94 384 SER A C 1
ATOM 2895 O O . SER A 1 384 ? 4.075 6.655 2.797 1.00 97.94 384 SER A O 1
ATOM 2897 N N . ILE A 1 385 ? 4.229 4.609 3.702 1.00 97.88 385 ILE A N 1
ATOM 2898 C CA . ILE A 1 385 ? 5.377 4.221 2.857 1.00 97.88 385 ILE A CA 1
ATOM 2899 C C . ILE A 1 385 ? 4.988 4.221 1.379 1.00 97.88 385 ILE A C 1
ATOM 2901 O O . ILE A 1 385 ? 5.722 4.767 0.555 1.00 97.88 385 ILE A O 1
ATOM 2905 N N . LEU A 1 386 ? 3.830 3.652 1.032 1.00 96.56 386 LEU A N 1
ATOM 2906 C CA . LEU A 1 386 ? 3.358 3.635 -0.354 1.00 96.56 386 LEU A CA 1
ATOM 2907 C C . LEU A 1 386 ? 3.131 5.057 -0.886 1.00 96.56 386 LEU A C 1
ATOM 2909 O O . LEU A 1 386 ? 3.574 5.373 -1.992 1.00 96.56 386 LEU A O 1
ATOM 2913 N N . ALA A 1 387 ? 2.522 5.936 -0.084 1.00 97.44 387 ALA A N 1
ATOM 2914 C CA . ALA A 1 387 ? 2.364 7.345 -0.433 1.00 97.44 387 ALA A CA 1
ATOM 2915 C C . ALA A 1 387 ? 3.723 8.025 -0.653 1.00 97.44 387 ALA A C 1
ATOM 2917 O O . ALA A 1 387 ? 3.922 8.648 -1.692 1.00 97.44 387 ALA A O 1
ATOM 2918 N N . CYS A 1 388 ? 4.684 7.843 0.258 1.00 97.81 388 CYS A N 1
ATOM 2919 C CA . CYS A 1 388 ? 6.038 8.377 0.125 1.00 97.81 388 CYS A CA 1
ATOM 2920 C C . CYS A 1 388 ? 6.736 7.903 -1.157 1.00 97.81 388 CYS A C 1
ATOM 2922 O O . CYS A 1 388 ? 7.360 8.709 -1.848 1.00 97.81 388 CYS A O 1
ATOM 2924 N N . VAL A 1 389 ? 6.627 6.619 -1.509 1.00 96.50 389 VAL A N 1
ATOM 2925 C CA . VAL A 1 389 ? 7.196 6.085 -2.756 1.00 96.50 389 VAL A CA 1
ATOM 2926 C C . VAL A 1 389 ? 6.554 6.762 -3.965 1.00 96.50 389 VAL A C 1
ATOM 2928 O O . VAL A 1 389 ? 7.275 7.319 -4.798 1.00 96.50 389 VAL A O 1
ATOM 2931 N N . ALA A 1 390 ? 5.220 6.775 -4.029 1.00 95.81 390 ALA A N 1
ATOM 2932 C CA . ALA A 1 390 ? 4.469 7.367 -5.131 1.00 95.81 390 ALA A CA 1
ATOM 2933 C C . ALA A 1 390 ? 4.803 8.856 -5.324 1.00 95.81 390 ALA A C 1
ATOM 2935 O O . ALA A 1 390 ? 5.125 9.285 -6.435 1.00 95.81 390 ALA A O 1
ATOM 2936 N N . THR A 1 391 ? 4.793 9.646 -4.248 1.00 96.56 391 THR A N 1
ATOM 2937 C CA . THR A 1 391 ? 5.052 11.089 -4.326 1.00 96.56 391 THR A CA 1
ATOM 2938 C C . THR A 1 391 ? 6.525 11.413 -4.542 1.00 96.56 391 THR A C 1
ATOM 2940 O O . THR A 1 391 ? 6.828 12.378 -5.240 1.00 96.56 391 THR A O 1
ATOM 2943 N N . SER A 1 392 ? 7.457 10.594 -4.034 1.00 95.38 392 SER A N 1
ATOM 2944 C CA . SER A 1 392 ? 8.891 10.821 -4.258 1.00 95.38 392 SER A CA 1
ATOM 2945 C C . SER A 1 392 ? 9.298 10.661 -5.720 1.00 95.38 392 SER A C 1
ATOM 2947 O O . SER A 1 392 ? 10.252 11.299 -6.150 1.00 95.38 392 SER A O 1
ATOM 2949 N N . VAL A 1 393 ? 8.633 9.786 -6.483 1.00 91.75 393 VAL A N 1
ATOM 2950 C CA . VAL A 1 393 ? 8.933 9.563 -7.910 1.00 91.75 393 VAL A CA 1
ATOM 2951 C C . VAL A 1 393 ? 8.086 10.461 -8.808 1.00 91.75 393 VAL A C 1
ATOM 2953 O O . VAL A 1 393 ? 8.548 10.849 -9.879 1.00 91.75 393 VAL A O 1
ATOM 2956 N N . GLY A 1 394 ? 6.862 10.795 -8.391 1.00 87.25 394 GLY A N 1
ATOM 2957 C CA . GLY A 1 394 ? 5.977 11.689 -9.134 1.00 87.25 394 GLY A CA 1
ATOM 2958 C C . GLY A 1 394 ? 6.373 13.167 -9.088 1.00 87.25 394 GLY A C 1
ATOM 2959 O O . GLY A 1 394 ? 5.914 13.898 -9.949 1.00 87.25 394 GLY A O 1
ATOM 2960 N N . ASP A 1 395 ? 7.169 13.605 -8.102 1.00 88.50 395 ASP A N 1
ATOM 2961 C CA . ASP A 1 395 ? 7.752 14.960 -7.950 1.00 88.50 395 ASP A CA 1
ATOM 2962 C C . ASP A 1 395 ? 6.831 16.138 -8.347 1.00 88.50 395 ASP A C 1
ATOM 2964 O O . ASP A 1 395 ? 7.243 17.157 -8.903 1.00 88.50 395 ASP A O 1
ATOM 2968 N N . ASN A 1 396 ? 5.538 15.979 -8.065 1.00 94.06 396 ASN A N 1
ATOM 2969 C CA . ASN A 1 396 ? 4.489 16.916 -8.427 1.00 94.06 396 ASN A CA 1
ATOM 2970 C C . ASN A 1 396 ? 3.687 17.256 -7.174 1.00 94.06 396 ASN A C 1
ATOM 2972 O O . ASN A 1 396 ? 3.063 16.384 -6.559 1.00 94.06 396 ASN A O 1
ATOM 2976 N N . THR A 1 397 ? 3.703 18.530 -6.786 1.00 95.94 397 THR A N 1
ATOM 2977 C CA . THR A 1 397 ? 3.077 18.991 -5.542 1.00 95.94 397 THR A CA 1
ATOM 2978 C C . THR A 1 397 ? 1.569 18.766 -5.536 1.00 95.94 397 THR A C 1
ATOM 2980 O O . THR A 1 397 ? 1.033 18.310 -4.532 1.00 95.94 397 THR A O 1
ATOM 2983 N N . LEU A 1 398 ? 0.878 19.021 -6.654 1.00 94.62 398 LEU A N 1
ATOM 2984 C CA . LEU A 1 398 ? -0.576 18.836 -6.738 1.00 94.62 398 LEU A CA 1
ATOM 2985 C C . LEU A 1 398 ? -0.960 17.361 -6.624 1.00 94.62 398 LEU A C 1
ATOM 2987 O O . LEU A 1 398 ? -1.872 17.019 -5.876 1.00 94.62 398 LEU A O 1
ATOM 2991 N N . PHE A 1 399 ? -0.237 16.482 -7.321 1.00 95.19 399 PHE A N 1
ATOM 2992 C CA . PHE A 1 399 ? -0.431 15.041 -7.183 1.00 95.19 399 PHE A CA 1
ATOM 2993 C C . PHE A 1 399 ? -0.131 14.566 -5.756 1.00 95.19 399 PHE A C 1
ATOM 2995 O O . PHE A 1 399 ? -0.885 13.772 -5.201 1.00 95.19 399 PHE A O 1
ATOM 3002 N N . SER A 1 400 ? 0.922 15.095 -5.130 1.00 96.62 400 SER A N 1
ATOM 3003 C CA . SER A 1 400 ? 1.259 14.762 -3.745 1.00 96.62 400 SER A CA 1
ATOM 3004 C C . SER A 1 400 ? 0.144 15.164 -2.783 1.00 96.62 400 SER A C 1
ATOM 3006 O O . SER A 1 400 ? -0.273 14.343 -1.971 1.00 96.62 400 SER A O 1
ATOM 3008 N N . ILE A 1 401 ? -0.397 16.379 -2.918 1.00 96.19 401 ILE A N 1
ATOM 3009 C CA . ILE A 1 401 ? -1.561 16.829 -2.142 1.00 96.19 401 ILE A CA 1
ATOM 3010 C C . ILE A 1 401 ? -2.730 15.859 -2.344 1.00 96.19 401 ILE A C 1
ATOM 3012 O O . ILE A 1 401 ? -3.298 15.398 -1.362 1.00 96.19 401 ILE A O 1
ATOM 3016 N N . ALA A 1 402 ? -3.038 15.473 -3.585 1.00 95.00 402 ALA A N 1
ATOM 3017 C CA . ALA A 1 402 ? -4.119 14.529 -3.869 1.00 95.00 402 ALA A CA 1
ATOM 3018 C C . ALA A 1 402 ? -3.935 13.171 -3.159 1.00 95.00 402 ALA A C 1
ATOM 3020 O O . ALA A 1 402 ? -4.860 12.688 -2.502 1.00 95.00 402 ALA A O 1
ATOM 3021 N N . VAL A 1 403 ? -2.741 12.577 -3.243 1.00 96.56 403 VAL A N 1
ATOM 3022 C CA . VAL A 1 403 ? -2.420 11.301 -2.580 1.00 96.56 403 VAL A CA 1
ATOM 3023 C C . VAL A 1 403 ? -2.593 11.409 -1.062 1.00 96.56 403 VAL A C 1
ATOM 3025 O O . VAL A 1 403 ? -3.283 10.587 -0.460 1.00 96.56 403 VAL A O 1
ATOM 3028 N N . TRP A 1 404 ? -2.015 12.441 -0.441 1.00 97.81 404 TRP A N 1
ATOM 3029 C CA . TRP A 1 404 ? -2.066 12.625 1.012 1.00 97.81 404 TRP A CA 1
ATOM 3030 C C . TRP A 1 404 ? -3.451 13.035 1.526 1.00 97.81 404 TRP A C 1
ATOM 3032 O O . TRP A 1 404 ? -3.807 12.667 2.644 1.00 97.81 404 TRP A O 1
ATOM 3042 N N . SER A 1 405 ? -4.266 13.721 0.720 1.00 95.81 405 SER A N 1
ATOM 3043 C CA . SER A 1 405 ? -5.662 14.020 1.061 1.00 95.81 405 SER A CA 1
ATOM 3044 C C . SER A 1 405 ? -6.517 12.754 1.119 1.00 95.81 405 SER A C 1
ATOM 3046 O O . SER A 1 405 ? -7.251 12.568 2.087 1.00 95.81 405 SER A O 1
ATOM 3048 N N . LEU A 1 406 ? -6.404 11.854 0.134 1.00 95.06 406 LEU A N 1
ATOM 3049 C CA . LEU A 1 406 ? -7.137 10.580 0.166 1.00 95.06 406 LEU A CA 1
ATOM 3050 C C . LEU A 1 406 ? -6.620 9.641 1.255 1.00 95.06 406 LEU A C 1
ATOM 3052 O O . LEU A 1 406 ? -7.413 8.952 1.889 1.00 95.06 406 LEU A O 1
ATOM 3056 N N . LEU A 1 407 ? -5.313 9.646 1.519 1.00 96.81 407 LEU A N 1
ATOM 3057 C CA . LEU A 1 407 ? -4.756 8.897 2.640 1.00 96.81 407 LEU A CA 1
ATOM 3058 C C . LEU A 1 407 ? -5.272 9.421 3.987 1.00 96.81 407 LEU A C 1
ATOM 3060 O O . LEU A 1 407 ? -5.666 8.639 4.844 1.00 96.81 407 LEU A O 1
ATOM 3064 N N . THR A 1 408 ? -5.349 10.743 4.150 1.00 96.62 408 THR A N 1
ATOM 3065 C CA . THR A 1 408 ? -5.978 11.345 5.332 1.00 96.62 408 THR A CA 1
ATOM 3066 C C . THR A 1 408 ? -7.431 10.891 5.465 1.00 96.62 408 THR A C 1
ATOM 3068 O O . THR A 1 408 ? -7.832 10.500 6.553 1.00 96.62 408 THR A O 1
ATOM 3071 N N . LEU A 1 409 ? -8.210 10.872 4.377 1.00 94.56 409 LEU A N 1
ATOM 3072 C CA . LEU A 1 409 ? -9.591 10.375 4.406 1.00 94.56 409 LEU A CA 1
ATOM 3073 C C . LEU A 1 409 ? -9.674 8.920 4.897 1.00 94.56 409 LEU A C 1
ATOM 3075 O O . LEU A 1 409 ? -10.502 8.624 5.754 1.00 94.56 409 LEU A O 1
ATOM 3079 N N . ASP A 1 410 ? -8.808 8.033 4.400 1.00 96.00 410 ASP A N 1
ATOM 3080 C CA . ASP A 1 410 ? -8.728 6.636 4.854 1.00 96.00 410 ASP A CA 1
ATOM 3081 C C . ASP A 1 410 ? -8.456 6.548 6.367 1.00 96.00 410 ASP A C 1
ATOM 3083 O O . ASP A 1 410 ? -9.124 5.796 7.076 1.00 96.00 410 ASP A O 1
ATOM 3087 N N . TYR A 1 411 ? -7.560 7.393 6.887 1.00 97.38 411 TYR A N 1
ATOM 3088 C CA . TYR A 1 411 ? -7.256 7.455 8.319 1.00 97.38 411 TYR A CA 1
ATOM 3089 C C . TYR A 1 411 ? -8.423 7.973 9.155 1.00 97.38 411 TYR A C 1
ATOM 3091 O O . TYR A 1 411 ? -8.693 7.431 10.222 1.00 97.38 411 TYR A O 1
ATOM 3099 N N . LEU A 1 412 ? -9.143 8.992 8.681 1.00 96.56 412 LEU A N 1
ATOM 3100 C CA . LEU A 1 412 ? -10.310 9.513 9.397 1.00 96.56 412 LEU A CA 1
ATOM 3101 C C . LEU A 1 412 ? -11.408 8.451 9.533 1.00 96.56 412 LEU A C 1
ATOM 3103 O O . LEU A 1 412 ? -12.073 8.398 10.566 1.00 96.56 412 LEU A O 1
ATOM 3107 N N . VAL A 1 413 ? -11.583 7.589 8.526 1.00 95.88 413 VAL A N 1
ATOM 3108 C CA . VAL A 1 413 ? -12.569 6.501 8.585 1.00 95.88 413 VAL A CA 1
ATOM 3109 C C . VAL A 1 413 ? -12.148 5.405 9.568 1.00 95.88 413 VAL A C 1
ATOM 3111 O O . VAL A 1 413 ? -12.987 4.950 10.339 1.00 95.88 413 VAL A O 1
ATOM 3114 N N . GLU A 1 414 ? -10.867 5.036 9.620 1.00 95.25 414 GLU A N 1
ATOM 3115 C CA . GLU A 1 414 ? -10.333 4.099 10.630 1.00 95.25 414 GLU A CA 1
ATOM 3116 C C . GLU A 1 414 ? -10.573 4.595 12.068 1.00 95.25 414 GLU A C 1
ATOM 3118 O O . GLU A 1 414 ? -11.065 3.854 12.925 1.00 95.25 414 GLU A O 1
ATOM 3123 N N . VAL A 1 415 ? -10.307 5.882 12.313 1.00 96.19 415 VAL A N 1
ATOM 3124 C CA . VAL A 1 415 ? -10.542 6.542 13.610 1.00 96.19 415 VAL A CA 1
ATOM 3125 C C . VAL A 1 415 ? -12.028 6.560 13.960 1.00 96.19 415 VAL A C 1
ATOM 3127 O O . VAL A 1 415 ? -12.436 6.230 15.074 1.00 96.19 415 VAL A O 1
ATOM 3130 N N . LEU A 1 416 ? -12.876 6.913 12.995 1.00 96.00 416 LEU A N 1
ATOM 3131 C CA . LEU A 1 416 ? -14.324 6.919 13.171 1.00 96.00 416 LEU A CA 1
ATOM 3132 C C . LEU A 1 416 ? -14.877 5.530 13.524 1.00 96.00 416 LEU A C 1
ATOM 3134 O O . LEU A 1 416 ? -15.820 5.417 14.312 1.00 96.00 416 LEU A O 1
ATOM 3138 N N . GLN A 1 417 ? -14.314 4.478 12.930 1.00 93.69 417 GLN A N 1
ATOM 3139 C CA . GLN A 1 417 ? -14.713 3.094 13.183 1.00 93.69 417 GLN A CA 1
ATOM 3140 C C . GLN A 1 417 ? -14.259 2.579 14.548 1.00 93.69 417 GLN A C 1
ATOM 3142 O O . GLN A 1 417 ? -14.772 1.557 15.003 1.00 93.69 417 GLN A O 1
ATOM 3147 N N . GLY A 1 418 ? -13.359 3.300 15.217 1.00 92.38 418 GLY A N 1
ATOM 3148 C CA . GLY A 1 418 ? -12.786 2.874 16.485 1.00 92.38 418 GLY A CA 1
ATOM 3149 C C . GLY A 1 418 ? -11.844 1.683 16.313 1.00 92.38 418 GLY A C 1
ATOM 3150 O O . GLY A 1 418 ? -11.785 0.813 17.181 1.00 92.38 418 GLY A O 1
ATOM 3151 N N . PHE A 1 419 ? -11.187 1.584 15.152 1.00 91.38 419 PHE A N 1
ATOM 3152 C CA . PHE A 1 419 ? -10.154 0.577 14.920 1.00 91.38 419 PHE A CA 1
ATOM 3153 C C . PHE A 1 419 ? -8.793 1.010 15.465 1.00 91.38 419 PHE A C 1
ATOM 3155 O O . PHE A 1 419 ? -7.998 0.143 15.826 1.00 91.38 419 PHE A O 1
ATOM 3162 N N . HIS A 1 420 ? -8.556 2.321 15.528 1.00 94.19 420 HIS A N 1
ATOM 3163 C CA . HIS A 1 420 ? -7.338 2.947 16.026 1.00 94.19 420 HIS A CA 1
ATOM 3164 C C . HIS A 1 420 ? -7.650 4.313 16.631 1.00 94.19 420 HIS A C 1
ATOM 3166 O O . HIS A 1 420 ? -8.518 5.033 16.119 1.00 94.19 420 HIS A O 1
ATOM 3172 N N . TYR A 1 421 ? -6.867 4.734 17.627 1.00 95.88 421 TYR A N 1
ATOM 3173 C CA . TYR A 1 421 ? -6.893 6.128 18.050 1.00 95.88 421 TYR A CA 1
ATOM 3174 C C . TYR A 1 421 ? -6.376 7.049 16.937 1.00 95.88 421 TYR A C 1
ATOM 3176 O O . TYR A 1 421 ? -5.489 6.712 16.146 1.00 95.88 421 TYR A O 1
ATOM 3184 N N . SER A 1 422 ? -6.890 8.276 16.896 1.00 97.06 422 SER A N 1
ATOM 3185 C CA . SER A 1 422 ? -6.436 9.289 15.938 1.00 97.06 422 SER A CA 1
ATOM 3186 C C . SER A 1 422 ? -4.938 9.572 16.018 1.00 97.06 422 SER A C 1
ATOM 3188 O O . SER A 1 422 ? -4.290 9.752 14.983 1.00 97.06 422 SER A O 1
ATOM 3190 N N . VAL A 1 423 ? -4.370 9.558 17.226 1.00 96.31 423 VAL A N 1
ATOM 3191 C CA . VAL A 1 423 ? -2.931 9.749 17.440 1.00 96.31 423 VAL A CA 1
ATOM 3192 C C . VAL A 1 423 ? -2.109 8.641 16.779 1.00 96.31 423 VAL A C 1
ATOM 3194 O O . VAL A 1 423 ? -1.085 8.940 16.170 1.00 96.31 423 VAL A O 1
ATOM 3197 N N . ASP A 1 424 ? -2.597 7.403 16.794 1.00 95.69 424 ASP A N 1
ATOM 3198 C CA . ASP A 1 424 ? -1.915 6.222 16.263 1.00 95.69 424 ASP A CA 1
ATOM 3199 C C . ASP A 1 424 ? -1.726 6.321 14.749 1.00 95.69 424 ASP A C 1
ATOM 3201 O O . ASP A 1 424 ? -0.659 6.021 14.197 1.00 95.69 424 ASP A O 1
ATOM 3205 N N . MET A 1 425 ? -2.783 6.778 14.076 1.00 96.81 425 MET A N 1
ATOM 3206 C CA . MET A 1 425 ? -2.821 6.981 12.633 1.00 96.81 425 MET A CA 1
ATOM 3207 C C . MET A 1 425 ? -1.901 8.131 12.214 1.00 96.81 425 MET A C 1
ATOM 3209 O O . MET A 1 425 ? -1.051 7.969 11.332 1.00 96.81 425 MET A O 1
ATOM 3213 N N . TRP A 1 426 ? -2.021 9.287 12.876 1.00 96.56 426 TRP A N 1
ATOM 3214 C CA . TRP A 1 426 ? -1.220 10.472 12.561 1.00 96.56 426 TRP A CA 1
ATOM 3215 C C . TRP A 1 426 ? 0.263 10.280 12.866 1.00 96.56 426 TRP A C 1
ATOM 3217 O O . TRP A 1 426 ? 1.115 10.611 12.036 1.00 96.56 426 TRP A O 1
ATOM 3227 N N . LEU A 1 427 ? 0.591 9.721 14.029 1.00 96.75 427 LEU A N 1
ATOM 3228 C CA . LEU A 1 427 ? 1.973 9.486 14.418 1.00 96.75 427 LEU A CA 1
ATOM 3229 C C . LEU A 1 427 ? 2.615 8.410 13.538 1.00 96.75 427 LEU A C 1
ATOM 3231 O O . LEU A 1 427 ? 3.755 8.586 13.105 1.00 96.75 427 LEU A O 1
ATOM 3235 N N . GLY A 1 428 ? 1.864 7.361 13.180 1.00 96.81 428 GLY A N 1
ATOM 3236 C CA . GLY A 1 428 ? 2.279 6.381 12.177 1.00 96.81 428 GLY A CA 1
ATOM 3237 C C . GLY A 1 428 ? 2.672 7.030 10.854 1.00 96.81 428 GLY A C 1
ATOM 3238 O O . GLY A 1 428 ? 3.743 6.733 10.320 1.00 96.81 428 GLY A O 1
ATOM 3239 N N . ALA A 1 429 ? 1.877 7.981 10.365 1.00 97.75 429 ALA A N 1
ATOM 3240 C CA . ALA A 1 429 ? 2.169 8.704 9.133 1.00 97.75 429 ALA A CA 1
ATOM 3241 C C . ALA A 1 429 ? 3.423 9.588 9.226 1.00 97.75 429 ALA A C 1
ATOM 3243 O O . ALA A 1 429 ? 4.276 9.567 8.330 1.00 97.75 429 ALA A O 1
ATOM 3244 N N . ILE A 1 430 ? 3.554 10.349 10.318 1.00 98.12 430 ILE A N 1
ATOM 3245 C CA . ILE A 1 430 ? 4.670 11.278 10.545 1.00 98.12 430 ILE A CA 1
ATOM 3246 C C . ILE A 1 430 ? 5.985 10.514 10.705 1.00 98.12 430 ILE A C 1
ATOM 3248 O O . ILE A 1 430 ? 6.937 10.791 9.974 1.00 98.12 430 ILE A O 1
ATOM 3252 N N . ILE A 1 431 ? 6.039 9.531 11.612 1.00 98.00 431 ILE A N 1
ATOM 3253 C CA . ILE A 1 431 ? 7.245 8.727 11.870 1.00 98.00 431 ILE A CA 1
ATOM 3254 C C . ILE A 1 431 ? 7.705 8.054 10.582 1.00 98.00 431 ILE A C 1
ATOM 3256 O O . ILE A 1 431 ? 8.875 8.145 10.214 1.00 98.00 431 ILE A O 1
ATOM 3260 N N . THR A 1 432 ? 6.774 7.437 9.857 1.00 98.12 432 THR A N 1
ATOM 3261 C CA . THR A 1 432 ? 7.069 6.765 8.591 1.00 98.12 432 THR A CA 1
ATOM 3262 C C . THR A 1 432 ? 7.663 7.725 7.564 1.00 98.12 432 THR A C 1
ATOM 3264 O O . THR A 1 432 ? 8.674 7.412 6.937 1.00 98.12 432 THR A O 1
ATOM 3267 N N . SER A 1 433 ? 7.087 8.919 7.423 1.00 98.12 433 SER A N 1
ATOM 3268 C CA . SER A 1 433 ? 7.573 9.936 6.485 1.00 98.12 433 SER A CA 1
ATOM 3269 C C . SER A 1 433 ? 8.964 10.455 6.862 1.00 98.12 433 SER A C 1
ATOM 3271 O O . SER A 1 433 ? 9.810 10.654 5.987 1.00 98.12 433 SER A O 1
ATOM 3273 N N . LEU A 1 434 ? 9.224 10.648 8.160 1.00 98.31 434 LEU A N 1
ATOM 3274 C CA . LEU A 1 434 ? 10.529 11.070 8.674 1.00 98.31 434 LEU A CA 1
ATOM 3275 C C . LEU A 1 434 ? 11.601 10.003 8.438 1.00 98.31 434 LEU A C 1
ATOM 3277 O O . LEU A 1 434 ? 12.668 10.332 7.924 1.00 98.31 434 LEU A O 1
ATOM 3281 N N . ILE A 1 435 ? 11.300 8.737 8.743 1.00 98.31 435 ILE A N 1
ATOM 3282 C CA . ILE A 1 435 ? 12.190 7.596 8.480 1.00 98.31 435 ILE A CA 1
ATOM 3283 C C . ILE A 1 435 ? 12.450 7.460 6.978 1.00 98.31 435 ILE A C 1
ATOM 3285 O O . ILE A 1 435 ? 13.591 7.323 6.544 1.00 98.31 435 ILE A O 1
ATOM 3289 N N . PHE A 1 436 ? 11.405 7.536 6.151 1.00 97.75 436 PHE A N 1
ATOM 3290 C CA . PHE A 1 436 ? 11.576 7.468 4.706 1.00 97.75 436 PHE A CA 1
ATOM 3291 C C . PHE A 1 436 ? 12.492 8.592 4.218 1.00 97.75 436 PHE A C 1
ATOM 3293 O O . PHE A 1 436 ? 13.396 8.349 3.421 1.00 97.75 436 PHE A O 1
ATOM 3300 N N . ARG A 1 437 ? 12.311 9.825 4.707 1.00 97.06 437 ARG A N 1
ATOM 3301 C CA . ARG A 1 437 ? 13.159 10.971 4.354 1.00 97.06 437 ARG A CA 1
ATOM 3302 C C . ARG A 1 437 ? 14.603 10.815 4.836 1.00 97.06 437 ARG A C 1
ATOM 3304 O O . ARG A 1 437 ? 15.501 11.129 4.061 1.00 97.06 437 ARG A O 1
ATOM 3311 N N . SER A 1 438 ? 14.837 10.332 6.056 1.00 97.38 438 SER A N 1
ATOM 3312 C CA . SER A 1 438 ? 16.195 10.141 6.589 1.00 97.38 438 SER A CA 1
ATOM 3313 C C . SER A 1 438 ? 16.976 9.072 5.822 1.00 97.38 438 SER A C 1
ATOM 3315 O O . SER A 1 438 ? 18.186 9.191 5.658 1.00 97.38 438 SER A O 1
ATOM 3317 N N . LEU A 1 439 ? 16.277 8.087 5.253 1.00 96.06 439 LEU A N 1
ATOM 3318 C CA . LEU A 1 439 ? 16.854 7.051 4.398 1.00 96.06 439 LEU A CA 1
ATOM 3319 C C . LEU A 1 439 ? 17.020 7.475 2.927 1.00 96.06 439 LEU A C 1
ATOM 3321 O O . LEU A 1 439 ? 17.261 6.624 2.078 1.00 96.06 439 LEU A O 1
ATOM 3325 N N . ALA A 1 440 ? 16.924 8.767 2.584 1.00 94.44 440 ALA A N 1
ATOM 3326 C CA . ALA A 1 440 ? 17.150 9.230 1.208 1.00 94.44 440 ALA A CA 1
ATOM 3327 C C . ALA A 1 440 ? 18.546 8.867 0.668 1.00 94.44 440 ALA A C 1
ATOM 3329 O O . ALA A 1 440 ? 18.660 8.482 -0.491 1.00 94.44 440 ALA A O 1
ATOM 3330 N N . LEU A 1 441 ? 19.571 8.900 1.527 1.00 91.06 441 LEU A N 1
ATOM 3331 C CA . LEU A 1 441 ? 20.965 8.575 1.181 1.00 91.06 441 LEU A CA 1
ATOM 3332 C C . LEU A 1 441 ? 21.149 7.137 0.678 1.00 91.06 441 LEU A C 1
ATOM 3334 O O . LEU A 1 441 ? 22.108 6.829 -0.022 1.00 91.06 441 LEU A O 1
ATOM 3338 N N . VAL A 1 442 ? 20.225 6.240 1.026 1.00 89.62 442 VAL A N 1
ATOM 3339 C CA . VAL A 1 442 ? 20.237 4.846 0.571 1.00 89.62 442 VAL A CA 1
ATOM 3340 C C . VAL A 1 442 ? 20.026 4.755 -0.947 1.00 89.62 442 VAL A C 1
ATOM 3342 O O . VAL A 1 442 ? 20.461 3.788 -1.569 1.00 89.62 442 VAL A O 1
ATOM 3345 N N . GLU A 1 443 ? 19.399 5.765 -1.559 1.00 89.88 443 GLU A N 1
ATOM 3346 C CA . GLU A 1 443 ? 19.213 5.816 -3.009 1.00 89.88 443 GLU A CA 1
ATOM 3347 C C . GLU A 1 443 ? 20.432 6.319 -3.786 1.00 89.88 443 GLU A C 1
ATOM 3349 O O . GLU A 1 443 ? 20.535 6.033 -4.979 1.00 89.88 443 GLU A O 1
ATOM 3354 N N . ASP A 1 444 ? 21.357 7.020 -3.127 1.00 86.50 444 ASP A N 1
ATOM 3355 C CA . ASP A 1 444 ? 22.566 7.556 -3.763 1.00 86.50 444 ASP A CA 1
ATOM 3356 C C . ASP A 1 444 ? 23.599 6.453 -4.069 1.00 86.50 444 ASP A C 1
ATOM 3358 O O . ASP A 1 444 ? 24.585 6.689 -4.768 1.00 86.50 444 ASP A O 1
ATOM 3362 N N . ILE A 1 445 ? 23.363 5.227 -3.582 1.00 80.75 445 ILE A N 1
ATOM 3363 C CA . ILE A 1 445 ? 24.175 4.050 -3.896 1.00 80.75 445 ILE A CA 1
ATOM 3364 C C . ILE A 1 445 ? 24.001 3.725 -5.380 1.00 80.75 445 ILE A C 1
ATOM 3366 O O . ILE A 1 445 ? 22.989 3.165 -5.812 1.00 80.75 445 ILE A O 1
ATOM 3370 N N . HIS A 1 446 ? 25.007 4.096 -6.166 1.00 75.44 446 HIS A N 1
ATOM 3371 C CA . HIS A 1 446 ? 24.970 3.918 -7.604 1.00 75.44 446 HIS A CA 1
ATOM 3372 C C . HIS A 1 446 ? 25.218 2.454 -7.965 1.00 75.44 446 HIS A C 1
ATOM 3374 O O . HIS A 1 446 ? 26.229 1.870 -7.579 1.00 75.44 446 HIS A O 1
ATOM 3380 N N . ASP A 1 447 ? 24.293 1.864 -8.719 1.00 68.31 447 ASP A N 1
ATOM 3381 C CA . ASP A 1 447 ? 24.534 0.578 -9.360 1.00 68.31 447 ASP A CA 1
ATOM 3382 C C . ASP A 1 447 ? 25.275 0.851 -10.677 1.00 68.31 447 ASP A C 1
ATOM 3384 O O . ASP A 1 447 ? 24.713 1.530 -11.545 1.00 68.31 447 ASP A O 1
ATOM 3388 N N . PRO A 1 448 ? 26.526 0.386 -10.847 1.00 67.12 448 PRO A N 1
ATOM 3389 C CA . PRO A 1 448 ? 27.241 0.536 -12.108 1.00 67.12 448 PRO A CA 1
ATOM 3390 C C . PRO A 1 448 ? 26.619 -0.302 -13.233 1.00 67.12 448 PRO A C 1
ATOM 3392 O O . PRO A 1 448 ? 27.090 -0.214 -14.370 1.00 67.12 448 PRO A O 1
ATOM 3395 N N . GLU A 1 449 ? 25.595 -1.124 -12.954 1.00 68.75 449 GLU A N 1
ATOM 3396 C CA . GLU A 1 449 ? 24.968 -1.937 -13.986 1.00 68.75 449 GLU A CA 1
ATOM 3397 C C . GLU A 1 449 ? 24.447 -1.073 -15.147 1.00 68.75 449 GLU A C 1
ATOM 3399 O O . GLU A 1 449 ? 23.660 -0.136 -14.953 1.00 68.75 449 GLU A O 1
ATOM 3404 N N . PRO A 1 450 ? 24.880 -1.379 -16.386 1.00 73.69 450 PRO A N 1
ATOM 3405 C CA . PRO A 1 450 ? 24.380 -0.685 -17.553 1.00 73.69 450 PRO A CA 1
ATOM 3406 C C . PRO A 1 450 ? 22.870 -0.869 -17.608 1.00 73.69 450 PRO A C 1
ATOM 3408 O O . PRO A 1 450 ? 22.349 -1.964 -17.378 1.00 73.69 450 PRO A O 1
ATOM 3411 N N . LYS A 1 451 ? 22.164 0.219 -17.927 1.00 75.06 451 LYS A N 1
ATOM 3412 C CA . LYS A 1 451 ? 20.707 0.185 -18.025 1.00 75.06 451 LYS A CA 1
ATOM 3413 C C . LYS A 1 451 ? 20.278 -0.966 -18.932 1.00 75.06 451 LYS A C 1
ATOM 3415 O O . LYS A 1 451 ? 20.815 -1.081 -20.038 1.00 75.06 451 LYS A O 1
ATOM 3420 N N . PRO A 1 452 ? 19.330 -1.803 -18.485 1.00 77.19 452 PRO A N 1
ATOM 3421 C CA . PRO A 1 452 ? 18.890 -2.936 -19.272 1.00 77.19 452 PRO A CA 1
ATOM 3422 C C . PRO A 1 452 ? 18.341 -2.446 -20.613 1.00 77.19 452 PRO A C 1
ATOM 3424 O O . PRO A 1 452 ? 17.446 -1.604 -20.679 1.00 77.19 452 PRO A O 1
ATOM 3427 N N . ASN A 1 453 ? 18.889 -2.986 -21.700 1.00 87.31 453 ASN A N 1
ATOM 3428 C CA . ASN A 1 453 ? 18.312 -2.810 -23.023 1.00 87.31 453 ASN A CA 1
ATOM 3429 C C . ASN A 1 453 ? 17.105 -3.741 -23.128 1.00 87.31 453 ASN A C 1
ATOM 3431 O O . ASN A 1 453 ? 17.266 -4.962 -23.131 1.00 87.31 453 ASN A O 1
ATOM 3435 N N . PHE A 1 454 ? 15.902 -3.179 -23.204 1.00 89.88 454 PHE A N 1
ATOM 3436 C CA . PHE A 1 454 ? 14.672 -3.957 -23.351 1.00 89.88 454 PHE A CA 1
ATOM 3437 C C . PHE A 1 454 ? 14.364 -4.262 -24.819 1.00 89.88 454 PHE A C 1
ATOM 3439 O O . PHE A 1 454 ? 14.658 -3.467 -25.714 1.00 89.88 454 PHE A O 1
ATOM 3446 N N . ALA A 1 455 ? 13.755 -5.421 -25.079 1.00 89.94 455 ALA A N 1
ATOM 3447 C CA . ALA A 1 455 ? 13.347 -5.798 -26.427 1.00 89.94 455 ALA A CA 1
ATOM 3448 C C . ALA A 1 455 ? 12.141 -4.953 -26.884 1.00 89.94 455 ALA A C 1
ATOM 3450 O O . ALA A 1 455 ? 11.165 -4.824 -26.136 1.00 89.94 455 ALA A O 1
ATOM 3451 N N . PRO A 1 456 ? 12.132 -4.436 -28.127 1.00 88.56 456 PRO A N 1
ATOM 3452 C CA . PRO A 1 456 ? 10.994 -3.675 -28.639 1.00 88.56 456 PRO A CA 1
ATOM 3453 C C . PRO A 1 456 ? 9.747 -4.559 -28.674 1.00 88.56 456 PRO A C 1
ATOM 3455 O O . PRO A 1 456 ? 9.834 -5.701 -29.097 1.00 88.56 456 PRO A O 1
ATOM 3458 N N . LEU A 1 457 ? 8.567 -4.080 -28.271 1.00 86.69 457 LEU A N 1
ATOM 3459 C CA . LEU A 1 457 ? 7.341 -4.908 -28.236 1.00 86.69 457 LEU A CA 1
ATOM 3460 C C . LEU A 1 457 ? 6.992 -5.591 -29.575 1.00 86.69 457 LEU A C 1
ATOM 3462 O O . LEU A 1 457 ? 6.343 -6.630 -29.577 1.00 86.69 457 LEU A O 1
ATOM 3466 N N . SER A 1 458 ? 7.449 -5.058 -30.708 1.00 89.75 458 SER A N 1
ATOM 3467 C CA . SER A 1 458 ? 7.282 -5.688 -32.024 1.00 89.75 458 SER A CA 1
ATOM 3468 C C . SER A 1 458 ? 8.015 -7.026 -32.176 1.00 89.75 458 SER A C 1
ATOM 3470 O O . SER A 1 458 ? 7.686 -7.791 -33.075 1.00 89.75 458 SER A O 1
ATOM 3472 N N . SER A 1 459 ? 8.989 -7.331 -31.313 1.00 92.50 459 SER A N 1
ATOM 3473 C CA . SER A 1 459 ? 9.746 -8.587 -31.333 1.00 92.50 459 SER A CA 1
ATOM 3474 C C . SER A 1 459 ? 9.217 -9.655 -30.369 1.00 92.50 459 SER A C 1
ATOM 3476 O O . SER A 1 459 ? 9.929 -10.622 -30.097 1.00 92.50 459 SER A O 1
ATOM 3478 N N . ILE A 1 460 ? 8.014 -9.482 -29.804 1.00 93.44 460 ILE A N 1
ATOM 3479 C CA . ILE A 1 460 ? 7.406 -10.467 -28.896 1.00 93.44 460 ILE A CA 1
ATOM 3480 C C . ILE A 1 460 ? 7.186 -11.787 -29.638 1.00 93.44 460 ILE A C 1
ATOM 3482 O O . ILE A 1 460 ? 6.522 -11.830 -30.673 1.00 93.44 460 ILE A O 1
ATOM 3486 N N . LYS A 1 461 ? 7.701 -12.878 -29.072 1.00 94.81 461 LYS A N 1
ATOM 3487 C CA . LYS A 1 461 ? 7.403 -14.241 -29.517 1.00 94.81 461 LYS A CA 1
ATOM 3488 C C . LYS A 1 461 ? 6.273 -14.837 -28.686 1.00 94.81 461 LYS A C 1
ATOM 3490 O O . LYS A 1 461 ? 6.062 -14.462 -27.536 1.00 94.81 461 LYS A O 1
ATOM 3495 N N . VAL A 1 462 ? 5.608 -15.855 -29.229 1.00 94.50 462 VAL A N 1
ATOM 3496 C CA . VAL A 1 462 ? 4.598 -16.641 -28.495 1.00 94.50 462 VAL A CA 1
ATOM 3497 C C . VAL A 1 462 ? 5.180 -17.218 -27.196 1.00 94.50 462 VAL A C 1
ATOM 3499 O O . VAL A 1 462 ? 4.521 -17.201 -26.162 1.00 94.50 462 VAL A O 1
ATOM 3502 N N . THR A 1 463 ? 6.446 -17.643 -27.212 1.00 94.62 463 THR A N 1
ATOM 3503 C CA . THR A 1 463 ? 7.160 -18.116 -26.016 1.00 94.62 463 THR A CA 1
ATOM 3504 C C . THR A 1 463 ? 7.273 -17.051 -24.928 1.00 94.62 463 THR A C 1
ATOM 3506 O O . THR A 1 463 ? 7.155 -17.384 -23.753 1.00 94.62 463 THR A O 1
ATOM 3509 N N . ASP A 1 464 ? 7.454 -15.780 -25.301 1.00 93.19 464 ASP A N 1
ATOM 3510 C CA . ASP A 1 464 ? 7.501 -14.673 -24.343 1.00 93.19 464 ASP A CA 1
ATOM 3511 C C . ASP A 1 464 ? 6.111 -14.467 -23.731 1.00 93.19 464 ASP A C 1
ATOM 3513 O O . ASP A 1 464 ? 5.974 -14.361 -22.515 1.00 93.19 464 ASP A O 1
ATOM 3517 N N . VAL A 1 465 ? 5.058 -14.492 -24.556 1.00 93.56 465 VAL A N 1
ATOM 3518 C CA . VAL A 1 465 ? 3.669 -14.383 -24.079 1.00 93.56 465 VAL A CA 1
ATOM 3519 C C . VAL A 1 465 ? 3.361 -15.460 -23.043 1.00 93.56 465 VAL A C 1
ATOM 3521 O O . VAL A 1 465 ? 2.802 -15.145 -21.997 1.00 93.56 465 VAL A O 1
ATOM 3524 N N . PHE A 1 466 ? 3.776 -16.707 -23.273 1.00 95.81 466 PHE A N 1
ATOM 3525 C CA . PHE A 1 466 ? 3.602 -17.768 -22.280 1.00 95.81 466 PHE A CA 1
ATOM 3526 C C . PHE A 1 466 ? 4.470 -17.561 -21.034 1.00 95.81 466 PHE A C 1
ATOM 3528 O O . PHE A 1 466 ? 3.953 -17.656 -19.922 1.00 95.81 466 PHE A O 1
ATOM 3535 N N . ALA A 1 467 ? 5.758 -17.240 -21.189 1.00 93.94 467 ALA A N 1
ATOM 3536 C CA . ALA A 1 467 ? 6.679 -17.076 -20.062 1.00 93.94 467 ALA A CA 1
ATOM 3537 C C . ALA A 1 467 ? 6.270 -15.940 -19.109 1.00 93.94 467 ALA A C 1
ATOM 3539 O O . ALA A 1 467 ? 6.418 -16.069 -17.892 1.00 93.94 467 ALA A O 1
ATOM 3540 N N . TYR A 1 468 ? 5.740 -14.842 -19.651 1.00 93.38 468 TYR A N 1
ATOM 3541 C CA . TYR A 1 468 ? 5.343 -13.670 -18.871 1.00 93.38 468 TYR A CA 1
ATOM 3542 C C . TYR A 1 468 ? 3.850 -13.660 -18.511 1.00 93.38 468 TYR A C 1
ATOM 3544 O O . TYR A 1 468 ? 3.484 -13.194 -17.432 1.00 93.38 468 TYR A O 1
ATOM 3552 N N . GLY A 1 469 ? 2.992 -14.209 -19.373 1.00 94.31 469 GLY A N 1
ATOM 3553 C CA . GLY A 1 469 ? 1.542 -14.238 -19.188 1.00 94.31 469 GLY A CA 1
ATOM 3554 C C . GLY A 1 469 ? 1.042 -15.373 -18.299 1.00 94.31 469 GLY A C 1
ATOM 3555 O O . GLY A 1 469 ? 0.125 -15.151 -17.510 1.00 94.31 469 GLY A O 1
ATOM 3556 N N . ALA A 1 470 ? 1.642 -16.569 -18.362 1.00 96.19 470 ALA A N 1
ATOM 3557 C CA . ALA A 1 470 ? 1.160 -17.711 -17.583 1.00 96.19 470 ALA A CA 1
ATOM 3558 C C . ALA A 1 470 ? 1.243 -17.486 -16.057 1.00 96.19 470 ALA A C 1
ATOM 3560 O O . ALA A 1 470 ? 0.237 -17.735 -15.390 1.00 96.19 470 ALA A O 1
ATOM 3561 N N . PRO A 1 471 ? 2.346 -16.952 -15.481 1.00 96.38 471 PRO A N 1
ATOM 3562 C CA . PRO A 1 471 ? 2.398 -16.650 -14.048 1.00 96.38 471 PRO A CA 1
ATOM 3563 C C . PRO A 1 471 ? 1.360 -15.608 -13.615 1.00 96.38 471 PRO A C 1
ATOM 3565 O O . PRO A 1 471 ? 0.795 -15.716 -12.530 1.00 96.38 471 PRO A O 1
ATOM 3568 N N . ALA A 1 472 ? 1.065 -14.616 -14.454 1.00 94.69 472 ALA A N 1
ATOM 3569 C CA . ALA A 1 472 ? 0.067 -13.603 -14.131 1.00 94.69 472 ALA A CA 1
ATOM 3570 C C . ALA A 1 472 ? -1.362 -14.167 -14.201 1.00 94.69 472 ALA A C 1
ATOM 3572 O O . ALA A 1 472 ? -2.160 -13.955 -13.289 1.00 94.69 472 ALA A O 1
ATOM 3573 N N . PHE A 1 473 ? -1.673 -14.939 -15.249 1.00 95.94 473 PHE A N 1
ATOM 3574 C CA . PHE A 1 473 ? -2.970 -15.600 -15.404 1.00 95.94 473 PHE A CA 1
ATOM 3575 C C . PHE A 1 473 ? -3.239 -16.600 -14.277 1.00 95.94 473 PHE A C 1
ATOM 3577 O O . PHE A 1 473 ? -4.329 -16.615 -13.708 1.00 95.94 473 PHE A O 1
ATOM 3584 N N . LEU A 1 474 ? -2.237 -17.394 -13.899 1.00 96.81 474 LEU A N 1
ATOM 3585 C CA . LEU A 1 474 ? -2.351 -18.295 -12.758 1.00 96.81 474 LEU A CA 1
ATOM 3586 C C . LEU A 1 474 ? -2.590 -17.517 -11.457 1.00 96.81 474 LEU A C 1
ATOM 3588 O O . LEU A 1 474 ? -3.456 -17.905 -10.681 1.00 96.81 474 LEU A O 1
ATOM 3592 N N . GLY A 1 475 ? -1.928 -16.372 -11.261 1.00 93.88 475 GLY A N 1
ATOM 3593 C CA . GLY A 1 475 ? -2.198 -15.491 -10.123 1.00 93.88 475 GLY A CA 1
ATOM 3594 C C . GLY A 1 475 ? -3.646 -14.992 -10.091 1.00 93.88 475 GLY A C 1
ATOM 3595 O O . GLY A 1 475 ? -4.277 -14.995 -9.036 1.00 93.88 475 GLY A O 1
ATOM 3596 N N . PHE A 1 476 ? -4.214 -14.648 -11.251 1.00 95.69 476 PHE A N 1
ATOM 3597 C CA . PHE A 1 476 ? -5.632 -14.299 -11.372 1.00 95.69 476 PHE A CA 1
ATOM 3598 C C . PHE A 1 476 ? -6.554 -15.457 -10.965 1.00 95.69 476 PHE A C 1
ATOM 3600 O O . PHE A 1 476 ? -7.516 -15.244 -10.220 1.00 95.69 476 PHE A O 1
ATOM 3607 N N . VAL A 1 477 ? -6.261 -16.681 -11.418 1.00 96.06 477 VAL A N 1
ATOM 3608 C CA . VAL A 1 477 ? -7.028 -17.880 -11.045 1.00 96.06 477 VAL A CA 1
ATOM 3609 C C . VAL A 1 477 ? -6.944 -18.122 -9.539 1.00 96.06 477 VAL A C 1
ATOM 3611 O O . VAL A 1 477 ? -7.980 -18.311 -8.902 1.00 96.06 477 VAL A O 1
ATOM 3614 N N . VAL A 1 478 ? -5.744 -18.036 -8.953 1.00 94.62 478 VAL A N 1
ATOM 3615 C CA . VAL A 1 478 ? -5.521 -18.172 -7.504 1.00 94.62 478 VAL A CA 1
ATOM 3616 C C . VAL A 1 478 ? -6.391 -17.177 -6.740 1.00 94.62 478 VAL A C 1
ATOM 3618 O O . VAL A 1 478 ? -7.197 -17.585 -5.907 1.00 94.62 478 VAL A O 1
ATOM 3621 N N . LEU A 1 479 ? -6.326 -15.889 -7.079 1.00 92.25 479 LEU A N 1
ATOM 3622 C CA . LEU A 1 479 ? -7.112 -14.855 -6.402 1.00 92.25 479 LEU A CA 1
ATOM 3623 C C . LEU A 1 479 ? -8.623 -14.990 -6.598 1.00 92.25 479 LEU A C 1
ATOM 3625 O O . LEU A 1 479 ? -9.393 -14.441 -5.809 1.00 92.25 479 LEU A O 1
ATOM 3629 N N . THR A 1 480 ? -9.074 -15.643 -7.665 1.00 93.44 480 THR A N 1
ATOM 3630 C CA . THR A 1 480 ? -10.505 -15.756 -7.981 1.00 93.44 480 THR A CA 1
ATOM 3631 C C . THR A 1 480 ? -11.135 -17.000 -7.366 1.00 93.44 480 THR A C 1
ATOM 3633 O O . THR A 1 480 ? -12.294 -16.950 -6.964 1.00 93.44 480 THR A O 1
ATOM 3636 N N . VAL A 1 481 ? -10.384 -18.100 -7.290 1.00 95.25 481 VAL A N 1
ATOM 3637 C CA . VAL A 1 481 ? -10.925 -19.428 -6.966 1.00 95.25 481 VAL A CA 1
ATOM 3638 C C . VAL A 1 481 ? -10.485 -19.923 -5.588 1.00 95.25 481 VAL A C 1
ATOM 3640 O O . VAL A 1 481 ? -11.197 -20.712 -4.972 1.00 95.25 481 VAL A O 1
ATOM 3643 N N . THR A 1 482 ? -9.325 -19.492 -5.086 1.00 91.94 482 THR A N 1
ATOM 3644 C CA . THR A 1 482 ? -8.743 -20.070 -3.865 1.00 91.94 482 THR A CA 1
ATOM 3645 C C . THR A 1 482 ? -9.090 -19.276 -2.605 1.00 91.94 482 THR A C 1
ATOM 3647 O O . THR A 1 482 ? -9.389 -18.084 -2.658 1.00 91.94 482 THR A O 1
ATOM 3650 N N . ASN A 1 483 ? -9.058 -19.956 -1.457 1.00 91.38 483 ASN A N 1
ATOM 3651 C CA . ASN A 1 483 ? -9.152 -19.321 -0.142 1.00 91.38 483 ASN A CA 1
ATOM 3652 C C . ASN A 1 483 ? -7.770 -18.847 0.346 1.00 91.38 483 ASN A C 1
ATOM 3654 O O . ASN A 1 483 ? -6.741 -19.232 -0.206 1.00 91.38 483 ASN A O 1
ATOM 3658 N N . GLU A 1 484 ? -7.747 -18.056 1.419 1.00 83.00 484 GLU A N 1
ATOM 3659 C CA . GLU A 1 484 ? -6.528 -17.457 1.987 1.00 83.00 484 GLU A CA 1
ATOM 3660 C C . GLU A 1 484 ? -5.431 -18.488 2.312 1.00 83.00 484 GLU A C 1
ATOM 3662 O O . GLU A 1 484 ? -4.272 -18.314 1.935 1.00 83.00 484 GLU A O 1
ATOM 3667 N N . ALA A 1 485 ? -5.794 -19.612 2.941 1.00 81.69 485 ALA A N 1
ATOM 3668 C CA . ALA A 1 485 ? -4.839 -20.661 3.300 1.00 81.69 485 ALA A CA 1
ATOM 3669 C C . ALA A 1 485 ? -4.160 -21.277 2.066 1.00 81.69 485 ALA A C 1
ATOM 3671 O O . ALA A 1 485 ? -2.942 -21.448 2.033 1.00 81.69 485 ALA A O 1
ATOM 3672 N N . THR A 1 486 ? -4.942 -21.570 1.026 1.00 87.62 486 THR A N 1
ATOM 3673 C CA . THR A 1 486 ? -4.425 -22.110 -0.239 1.00 87.62 486 THR A CA 1
ATOM 3674 C C . THR A 1 486 ? -3.572 -21.072 -0.962 1.00 87.62 486 THR A C 1
ATOM 3676 O O . THR A 1 486 ? -2.539 -21.397 -1.544 1.00 87.62 486 THR A O 1
ATOM 3679 N N . ALA A 1 487 ? -3.972 -19.807 -0.901 1.00 84.81 487 ALA A N 1
ATOM 3680 C CA . ALA A 1 487 ? -3.273 -18.720 -1.555 1.00 84.81 487 ALA A CA 1
ATOM 3681 C C . ALA A 1 487 ? -1.874 -18.475 -0.944 1.00 84.81 487 ALA A C 1
ATOM 3683 O O . ALA A 1 487 ? -0.924 -18.195 -1.674 1.00 84.81 487 ALA A O 1
ATOM 3684 N N . ASN A 1 488 ? -1.691 -18.729 0.356 1.00 85.25 488 ASN A N 1
ATOM 3685 C CA . ASN A 1 488 ? -0.369 -18.739 0.996 1.00 85.25 488 ASN A CA 1
ATOM 3686 C C . ASN A 1 488 ? 0.562 -19.831 0.469 1.00 85.25 488 ASN A C 1
ATOM 3688 O O . ASN A 1 488 ? 1.748 -19.578 0.251 1.00 85.25 488 ASN A O 1
ATOM 3692 N N . VAL A 1 489 ? 0.031 -21.027 0.202 1.00 89.38 489 VAL A N 1
ATOM 3693 C CA . VAL A 1 489 ? 0.806 -22.092 -0.451 1.00 89.38 489 VAL A CA 1
ATOM 3694 C C . VAL A 1 489 ? 1.255 -21.634 -1.839 1.00 89.38 489 VAL A C 1
ATOM 3696 O O . VAL A 1 489 ? 2.420 -21.806 -2.195 1.00 89.38 489 VAL A O 1
ATOM 3699 N N . TRP A 1 490 ? 0.375 -20.972 -2.596 1.00 91.75 490 TRP A N 1
ATOM 3700 C CA . TRP A 1 490 ? 0.729 -20.401 -3.896 1.00 91.75 490 TRP A CA 1
ATOM 3701 C C . TRP A 1 490 ? 1.822 -19.334 -3.809 1.00 91.75 490 TRP A C 1
ATOM 3703 O O . TRP A 1 490 ? 2.732 -19.360 -4.632 1.00 91.75 490 TRP A O 1
ATOM 3713 N N . ILE A 1 491 ? 1.803 -18.450 -2.807 1.00 88.88 491 ILE A N 1
ATOM 3714 C CA . ILE A 1 491 ? 2.885 -17.474 -2.590 1.00 88.88 491 ILE A CA 1
ATOM 3715 C C . ILE A 1 491 ? 4.231 -18.191 -2.425 1.00 88.88 491 ILE A C 1
ATOM 3717 O O . ILE A 1 491 ? 5.203 -17.836 -3.095 1.00 88.88 491 ILE A O 1
ATOM 3721 N N . VAL A 1 492 ? 4.292 -19.233 -1.588 1.00 88.50 492 VAL A N 1
ATOM 3722 C CA . VAL A 1 492 ? 5.520 -20.022 -1.387 1.00 88.50 492 VAL A CA 1
ATOM 3723 C C . VAL A 1 492 ? 5.963 -20.688 -2.691 1.00 88.50 492 VAL A C 1
ATOM 3725 O O . VAL A 1 492 ? 7.135 -20.602 -3.056 1.00 88.50 492 VAL A O 1
ATOM 3728 N N . LEU A 1 493 ? 5.036 -21.295 -3.438 1.00 92.38 493 LEU A N 1
ATOM 3729 C CA . LEU A 1 493 ? 5.338 -21.919 -4.730 1.00 92.38 493 LEU A CA 1
ATOM 3730 C C . LEU A 1 493 ? 5.883 -20.910 -5.749 1.00 92.38 493 LEU A C 1
ATOM 3732 O O . LEU A 1 493 ? 6.845 -21.213 -6.455 1.00 92.38 493 LEU A O 1
ATOM 3736 N N . TYR A 1 494 ? 5.325 -19.700 -5.803 1.00 93.94 494 TYR A N 1
ATOM 3737 C CA . TYR A 1 494 ? 5.830 -18.631 -6.660 1.00 93.94 494 TYR A CA 1
ATOM 3738 C C . TYR A 1 494 ? 7.230 -18.169 -6.240 1.00 93.94 494 TYR A C 1
ATOM 3740 O O . TYR A 1 494 ? 8.082 -17.948 -7.100 1.00 93.94 494 TYR A O 1
ATOM 3748 N N . MET A 1 495 ? 7.510 -18.070 -4.937 1.00 90.81 495 MET A N 1
ATOM 3749 C CA . MET A 1 495 ? 8.855 -17.756 -4.443 1.00 90.81 495 MET A CA 1
ATOM 3750 C C . MET A 1 495 ? 9.868 -18.832 -4.847 1.00 90.81 495 MET A C 1
ATOM 3752 O O . MET A 1 495 ? 10.947 -18.507 -5.343 1.00 90.81 495 MET A O 1
ATOM 3756 N N . VAL A 1 496 ? 9.509 -20.112 -4.721 1.00 89.75 496 VAL A N 1
ATOM 3757 C CA . VAL A 1 496 ? 10.347 -21.224 -5.195 1.00 89.75 496 VAL A CA 1
ATOM 3758 C C . VAL A 1 496 ? 10.560 -21.132 -6.709 1.00 89.75 496 VAL A C 1
ATOM 3760 O O . VAL A 1 496 ? 11.695 -21.237 -7.171 1.00 89.75 496 VAL A O 1
ATOM 3763 N N . ALA A 1 497 ? 9.511 -20.868 -7.493 1.00 93.06 497 ALA A N 1
ATOM 3764 C CA . ALA A 1 497 ? 9.619 -20.698 -8.942 1.00 93.06 497 ALA A CA 1
ATOM 3765 C C . ALA A 1 497 ? 10.532 -19.518 -9.330 1.00 93.06 497 ALA A C 1
ATOM 3767 O O . ALA A 1 497 ? 11.338 -19.634 -10.259 1.00 93.06 497 ALA A O 1
ATOM 3768 N N . ALA A 1 498 ? 10.469 -18.403 -8.598 1.00 90.38 498 ALA A N 1
ATOM 3769 C CA . ALA A 1 498 ? 11.368 -17.269 -8.781 1.00 90.38 498 ALA A CA 1
ATOM 3770 C C . ALA A 1 498 ? 12.832 -17.645 -8.497 1.00 90.38 498 ALA A C 1
ATOM 3772 O O . ALA A 1 498 ? 13.712 -17.326 -9.298 1.00 90.38 498 ALA A O 1
ATOM 3773 N N . VAL A 1 499 ? 13.107 -18.374 -7.412 1.00 87.56 499 VAL A N 1
ATOM 3774 C CA . VAL A 1 499 ? 14.463 -18.856 -7.096 1.00 87.56 499 VAL A CA 1
ATOM 3775 C C . VAL A 1 499 ? 14.964 -19.823 -8.172 1.00 87.56 499 VAL A C 1
ATOM 3777 O O . VAL A 1 499 ? 16.068 -19.655 -8.684 1.00 87.56 499 VAL A O 1
ATOM 3780 N N . VAL A 1 500 ? 14.149 -20.795 -8.586 1.00 92.94 500 VAL A N 1
ATOM 3781 C CA . VAL A 1 500 ? 14.524 -21.778 -9.617 1.00 92.94 500 VAL A CA 1
ATOM 3782 C C . VAL A 1 500 ? 14.824 -21.102 -10.957 1.00 92.94 500 VAL A C 1
ATOM 3784 O O . VAL A 1 500 ? 15.812 -21.436 -11.610 1.00 92.94 500 VAL A O 1
ATOM 3787 N N . THR A 1 501 ? 14.003 -20.140 -11.381 1.00 92.00 501 THR A N 1
ATOM 3788 C CA . THR A 1 501 ? 14.245 -19.388 -12.627 1.00 92.00 501 THR A CA 1
ATOM 3789 C C . THR A 1 501 ? 15.494 -18.513 -12.530 1.00 92.00 501 THR A C 1
ATOM 3791 O O . THR A 1 501 ? 16.260 -18.450 -13.492 1.00 92.00 501 THR A O 1
ATOM 3794 N N . GLN A 1 502 ? 15.766 -17.917 -11.365 1.00 89.94 502 GLN A N 1
ATOM 3795 C CA . GLN A 1 502 ? 17.004 -17.175 -11.114 1.00 89.94 502 GLN A CA 1
ATOM 3796 C C . GLN A 1 502 ? 18.239 -18.081 -11.224 1.00 89.94 502 GLN A C 1
ATOM 3798 O O . GLN A 1 502 ? 19.190 -17.731 -11.920 1.00 89.94 502 GLN A O 1
ATOM 3803 N N . LEU A 1 503 ? 18.215 -19.263 -10.596 1.00 88.50 503 LEU A N 1
ATOM 3804 C CA . LEU A 1 503 ? 19.317 -20.235 -10.638 1.00 88.50 503 LEU A CA 1
ATOM 3805 C C . LEU A 1 503 ? 19.592 -20.765 -12.053 1.00 88.50 503 LEU A C 1
ATOM 3807 O O . LEU A 1 503 ? 20.722 -21.119 -12.371 1.00 88.50 503 LEU A O 1
ATOM 3811 N N . LYS A 1 504 ? 18.581 -20.770 -12.929 1.00 93.75 504 LYS A N 1
ATOM 3812 C CA . LYS A 1 504 ? 18.718 -21.116 -14.354 1.00 93.75 504 LYS A CA 1
ATOM 3813 C C . LYS A 1 504 ? 19.221 -19.960 -15.231 1.00 93.75 504 LYS A C 1
ATOM 3815 O O . LYS A 1 504 ? 19.196 -20.073 -16.453 1.00 93.75 504 LYS A O 1
ATOM 3820 N N . GLY A 1 505 ? 19.625 -18.833 -14.642 1.00 89.06 505 GLY A N 1
ATOM 3821 C CA . GLY A 1 505 ? 20.064 -17.645 -15.380 1.00 89.06 505 GLY A CA 1
ATOM 3822 C C . GLY A 1 505 ? 18.924 -16.860 -16.041 1.00 89.06 505 GLY A C 1
ATOM 3823 O O . GLY A 1 505 ? 19.174 -15.949 -16.826 1.00 89.06 505 GLY A O 1
ATOM 3824 N N . MET A 1 506 ? 17.660 -17.165 -15.724 1.00 90.69 506 MET A N 1
ATOM 3825 C CA . MET A 1 506 ? 16.481 -16.494 -16.284 1.00 90.69 506 MET A CA 1
ATOM 3826 C C . MET A 1 506 ? 16.021 -15.334 -15.392 1.00 90.69 506 MET A C 1
ATOM 3828 O O . MET A 1 506 ? 14.856 -15.261 -14.993 1.00 90.69 506 MET A O 1
ATOM 3832 N N . ALA A 1 507 ? 16.928 -14.406 -15.080 1.00 87.56 507 ALA A N 1
ATOM 3833 C CA . ALA A 1 507 ? 16.688 -13.348 -14.093 1.00 87.56 507 ALA A CA 1
ATOM 3834 C C . ALA A 1 507 ? 15.445 -12.482 -14.384 1.00 87.56 507 ALA A C 1
ATOM 3836 O O . ALA A 1 507 ? 14.718 -12.084 -13.475 1.00 87.56 507 ALA A O 1
ATOM 3837 N N . HIS A 1 508 ? 15.140 -12.236 -15.659 1.00 88.50 508 HIS A N 1
ATOM 3838 C CA . HIS A 1 508 ? 13.967 -11.452 -16.059 1.00 88.50 508 HIS A CA 1
ATOM 3839 C C . HIS A 1 508 ? 12.644 -12.191 -15.832 1.00 88.50 508 HIS A C 1
ATOM 3841 O O . HIS A 1 508 ? 11.648 -11.573 -15.461 1.00 88.50 508 HIS A O 1
ATOM 3847 N N . VAL A 1 509 ? 12.629 -13.512 -16.030 1.00 91.94 509 VAL A N 1
ATOM 3848 C CA . VAL A 1 509 ? 11.448 -14.335 -15.735 1.00 91.94 509 VAL A CA 1
ATOM 3849 C C . VAL A 1 509 ? 11.268 -14.448 -14.227 1.00 91.94 509 VAL A C 1
ATOM 3851 O O . VAL A 1 509 ? 10.155 -14.265 -13.749 1.00 91.94 509 VAL A O 1
ATOM 3854 N N . SER A 1 510 ? 12.358 -14.631 -13.474 1.00 90.50 510 SER A N 1
ATOM 3855 C CA . SER A 1 510 ? 12.334 -14.597 -12.007 1.00 90.50 510 SER A CA 1
ATOM 3856 C C . SER A 1 510 ? 11.708 -13.307 -11.478 1.00 90.50 510 SER A C 1
ATOM 3858 O O . SER A 1 510 ? 10.775 -13.349 -10.677 1.00 90.50 510 SER A O 1
ATOM 3860 N N . ARG A 1 511 ? 12.127 -12.151 -12.009 1.00 87.94 511 ARG A N 1
ATOM 3861 C CA . ARG A 1 511 ? 11.545 -10.850 -11.661 1.00 87.94 511 ARG A CA 1
ATOM 3862 C C . ARG A 1 511 ? 10.044 -10.777 -11.956 1.00 87.94 511 ARG A C 1
ATOM 3864 O O . ARG A 1 511 ? 9.290 -10.298 -11.115 1.00 87.94 511 ARG A O 1
ATOM 3871 N N . ASN A 1 512 ? 9.603 -11.257 -13.119 1.00 90.62 512 ASN A N 1
ATOM 3872 C CA . ASN A 1 512 ? 8.177 -11.295 -13.446 1.00 90.62 512 ASN A CA 1
ATOM 3873 C C . ASN A 1 512 ? 7.388 -12.194 -12.485 1.00 90.62 512 ASN A C 1
ATOM 3875 O O . ASN A 1 512 ? 6.310 -11.813 -12.034 1.00 90.62 512 ASN A O 1
ATOM 3879 N N . VAL A 1 513 ? 7.937 -13.363 -12.141 1.00 91.94 513 VAL A N 1
ATOM 3880 C CA . VAL A 1 513 ? 7.328 -14.265 -11.159 1.00 91.94 513 VAL A CA 1
ATOM 3881 C C . VAL A 1 513 ? 7.202 -13.564 -9.811 1.00 91.94 513 VAL A C 1
ATOM 3883 O O . VAL A 1 513 ? 6.110 -13.579 -9.264 1.00 91.94 513 VAL A O 1
ATOM 3886 N N . LEU A 1 514 ? 8.240 -12.871 -9.326 1.00 89.25 514 LEU A N 1
ATOM 3887 C CA . LEU A 1 514 ? 8.188 -12.105 -8.070 1.00 89.25 514 LEU A CA 1
ATOM 3888 C C . LEU A 1 514 ? 7.112 -11.013 -8.078 1.00 89.25 514 LEU A C 1
ATOM 3890 O O . LEU A 1 514 ? 6.428 -10.810 -7.077 1.00 89.25 514 LEU A O 1
ATOM 3894 N N . ILE A 1 515 ? 6.920 -10.331 -9.206 1.00 87.69 515 ILE A N 1
ATOM 3895 C CA . ILE A 1 515 ? 5.854 -9.331 -9.351 1.00 87.69 515 ILE A CA 1
ATOM 3896 C C . ILE A 1 515 ? 4.480 -9.991 -9.310 1.00 87.69 515 ILE A C 1
ATOM 3898 O O . ILE A 1 515 ? 3.573 -9.470 -8.664 1.00 87.69 515 ILE A O 1
ATOM 3902 N N . CYS A 1 516 ? 4.330 -11.160 -9.933 1.00 91.88 516 CYS A N 1
ATOM 3903 C CA . CYS A 1 516 ? 3.105 -11.944 -9.827 1.00 91.88 516 CYS A CA 1
ATOM 3904 C C . CYS A 1 516 ? 2.886 -12.463 -8.394 1.00 91.88 516 CYS A C 1
ATOM 3906 O O . CYS A 1 516 ? 1.754 -12.442 -7.921 1.00 91.88 516 CYS A O 1
ATOM 3908 N N . THR A 1 517 ? 3.945 -12.852 -7.670 1.00 91.50 517 THR A N 1
ATOM 3909 C CA . THR A 1 517 ? 3.877 -13.207 -6.242 1.00 91.50 517 THR A CA 1
ATOM 3910 C C . THR A 1 517 ? 3.345 -12.045 -5.424 1.00 91.50 517 THR A C 1
ATOM 3912 O O . THR A 1 517 ? 2.456 -12.221 -4.599 1.00 91.50 517 THR A O 1
ATOM 3915 N N . MET A 1 518 ? 3.877 -10.846 -5.662 1.00 87.12 518 MET A N 1
ATOM 3916 C CA . MET A 1 518 ? 3.456 -9.636 -4.972 1.00 87.12 518 MET A CA 1
ATOM 3917 C C . MET A 1 518 ? 2.007 -9.281 -5.322 1.00 87.12 518 MET A C 1
ATOM 3919 O O . MET A 1 518 ? 1.246 -8.942 -4.428 1.00 87.12 518 MET A O 1
ATOM 3923 N N . TYR A 1 519 ? 1.589 -9.426 -6.582 1.00 88.12 519 TYR A N 1
ATOM 3924 C CA . TYR A 1 519 ? 0.185 -9.285 -6.980 1.00 88.12 519 TYR A CA 1
ATOM 3925 C C . TYR A 1 519 ? -0.736 -10.258 -6.227 1.00 88.12 519 TYR A C 1
ATOM 3927 O O . TYR A 1 519 ? -1.769 -9.833 -5.715 1.00 88.12 519 TYR A O 1
ATOM 3935 N N . ILE A 1 520 ? -0.350 -11.533 -6.109 1.00 88.19 520 ILE A N 1
ATOM 3936 C CA . ILE A 1 520 ? -1.102 -12.535 -5.340 1.00 88.19 520 ILE A CA 1
ATOM 3937 C C . ILE A 1 520 ? -1.155 -12.134 -3.863 1.00 88.19 520 ILE A C 1
ATOM 3939 O O . ILE A 1 520 ? -2.237 -12.070 -3.294 1.00 88.19 520 ILE A O 1
ATOM 3943 N N . ALA A 1 521 ? -0.012 -11.812 -3.254 1.00 86.25 521 ALA A N 1
ATOM 3944 C CA . ALA A 1 521 ? 0.057 -11.423 -1.849 1.00 86.25 521 ALA A CA 1
ATOM 3945 C C . ALA A 1 521 ? -0.820 -10.198 -1.558 1.00 86.25 521 ALA A C 1
ATOM 3947 O O . ALA A 1 521 ? -1.671 -10.243 -0.675 1.00 86.25 521 ALA A O 1
ATOM 3948 N N . LEU A 1 522 ? -0.680 -9.132 -2.346 1.00 84.19 522 LEU A N 1
ATOM 3949 C CA . LEU A 1 522 ? -1.496 -7.929 -2.200 1.00 84.19 522 LEU A CA 1
ATOM 3950 C C . LEU A 1 522 ? -2.980 -8.237 -2.418 1.00 84.19 522 LEU A C 1
ATOM 3952 O O . LEU A 1 522 ? -3.801 -7.754 -1.659 1.00 84.19 522 LEU A O 1
ATOM 3956 N N . GLY A 1 523 ? -3.326 -9.083 -3.393 1.00 83.81 523 GLY A N 1
ATOM 3957 C CA . GLY A 1 523 ? -4.713 -9.453 -3.696 1.00 83.81 523 GLY A CA 1
ATOM 3958 C C . GLY A 1 523 ? -5.425 -10.283 -2.626 1.00 83.81 523 GLY A C 1
ATOM 3959 O O . GLY A 1 523 ? -6.650 -10.392 -2.670 1.00 83.81 523 GLY A O 1
ATOM 3960 N N . ILE A 1 524 ? -4.672 -10.916 -1.723 1.00 83.25 524 ILE A N 1
ATOM 3961 C CA . ILE A 1 524 ? -5.202 -11.696 -0.594 1.00 83.25 524 ILE A CA 1
ATOM 3962 C C . ILE A 1 524 ? -5.308 -10.824 0.654 1.00 83.25 524 ILE A C 1
ATOM 3964 O O . ILE A 1 524 ? -6.278 -10.939 1.398 1.00 83.25 524 ILE A O 1
ATOM 3968 N N . TYR A 1 525 ? -4.279 -10.010 0.901 1.00 79.62 525 TYR A N 1
ATOM 3969 C CA . TYR A 1 525 ? -4.087 -9.316 2.173 1.00 79.62 525 TYR A CA 1
ATOM 3970 C C . TYR A 1 525 ? -4.603 -7.870 2.194 1.00 79.62 525 TYR A C 1
ATOM 3972 O O . TYR A 1 525 ? -4.649 -7.280 3.273 1.00 79.62 525 TYR A O 1
ATOM 3980 N N . LEU A 1 526 ? -4.992 -7.320 1.039 1.00 73.69 526 LEU A N 1
ATOM 3981 C CA . LEU A 1 526 ? -5.675 -6.031 0.870 1.00 73.69 526 LEU A CA 1
ATOM 3982 C C . LEU A 1 526 ? -7.023 -6.249 0.182 1.00 73.69 526 LEU A C 1
ATOM 3984 O O . LEU A 1 526 ? -7.975 -5.506 0.497 1.00 73.69 526 LEU A O 1
#

Organism: NCBI:txid265563

pLDDT: mean 80.43, std 19.47, range [29.28, 98.31]

Sequence (526 aa):
MRERRSGTPQDRGSATVRTSRDESPAIDPESHTCNKSSKTHRLGSSATSSPSVIRVLLENSVVRAAVSFFVLLLVLASIIFLTGRTKVLSSPKLGHGPGYYATVLFASIPVLVALSVASQRKYESNERVVAAAFAISIAGNQLPRVVAKFGAAALAAGFGLATRPAVHSSKSRDYGAGKKRSEISTEEEEPGGRGNVQEYRGPLGLTLKPLAFLSTFFLVAVLLTENFLVWVVSATYKPGQDSPYPEALQDNGQIVVTYLMDVLGLTRRDAQDLRDAFNVQWALVSSAVAGALLGCELGLGRAKSRSMWAVGMRAVLALACARAVRGISFILTVLPSQVQGCYRHKYPYPPPTEWIDWILVGIKPAARGGCNDLIVSGHATVTSILACVATSVGDNTLFSIAVWSLLTLDYLVEVLQGFHYSVDMWLGAIITSLIFRSLALVEDIHDPEPKPNFAPLSSIKVTDVFAYGAPAFLGFVVLTVTNEATANVWIVLYMVAAVVTQLKGMAHVSRNVLICTMYIALGIYL

Secondary structure (DSSP, 8-state):
------------------------PPPP---------------------PPPHHHHHHHSHHHHHHHHHHHHHHHHHHHHHHHHTHHHHS-TT----HHHHHHHHHHHHHHHHHHHHHH-TTS-HHHHHHHHHHHHHHHHTTS-HHHHHHHHHHHHHHHHHHTPBP------------------------------------TTS--HHHHHHHHHHHHHHHHHHHHHHHHHHHHH-GGGTSSSPPPPPP-HHHHHHHHHHHHHT--HHHHHHHHHHH-HHHHHHIIIIIIIIHHHHTT-GGGGGS-HHHHHHHHHHHHHHHHHHHHHHHHH--BPPSSTTHHHHHS-SSPPSSHHHHHHHHHS--TT--SSB-SS-HHHHHHHHHHHHHHHHH--HHHHHHHHHHHHHHHHHHHHHTSS-HHHHHHHHHHHHHHHHHGGGGGG----PPPP-BPPGGG--HHHHHHHHHHHHHHHHHHHH--HHHHHHHHHHHHHHHHHHHHTT-HHHHHHHHHHHHHHHHHHH-